Protein AF-A0AA40FP63-F1 (afdb_monomer_lite)

InterPro domains:
  IPR000819 Peptidase M17, leucyl aminopeptidase, C-terminal [PF00883] (28-333)
  IPR011356 Peptidase M17, leucine aminopeptidase/peptidase B [PR00481] (101-118)
  IPR011356 Peptidase M17, leucine aminopeptidase/peptidase B [PR00481] (123-144)
  IPR011356 Peptidase M17, leucine aminopeptidase/peptidase B [PR00481] (161-182)
  IPR011356 Peptidase M17, leucine aminopeptidase/peptidase B [PR00481] (183-203)
  IPR011356 Peptidase M17, leucine aminopeptidase/peptidase B [PR00481] (215-230)
  IPR011356 Peptidase M17, leucine aminopeptidase/peptidase B [PTHR11963] (26-333)

Structure (mmCIF, N/CA/C/O backbone):
data_AF-A0AA40FP63-F1
#
_entry.id   AF-A0AA40FP63-F1
#
loop_
_atom_site.group_PDB
_atom_site.id
_atom_site.type_symbol
_atom_site.label_atom_id
_atom_site.label_alt_id
_atom_site.label_comp_id
_atom_site.label_asym_id
_atom_site.label_entity_id
_atom_site.label_seq_id
_atom_site.pdbx_PDB_ins_code
_atom_site.Cartn_x
_atom_site.Cartn_y
_atom_site.Cartn_z
_atom_site.occupancy
_atom_site.B_iso_or_equiv
_atom_site.auth_seq_id
_atom_site.auth_comp_id
_atom_site.auth_asym_id
_atom_site.auth_atom_id
_atom_site.pdbx_PDB_model_num
ATOM 1 N N . MET A 1 1 ? -6.714 1.237 47.148 1.00 28.62 1 MET A N 1
ATOM 2 C CA . MET A 1 1 ? -5.608 0.615 46.385 1.00 28.62 1 MET A CA 1
ATOM 3 C C . MET A 1 1 ? -6.060 0.326 44.951 1.00 28.62 1 MET A C 1
ATOM 5 O O . MET A 1 1 ? -6.098 -0.821 44.536 1.00 28.62 1 MET A O 1
ATOM 9 N N . ALA A 1 2 ? -6.461 1.360 44.207 1.00 28.19 2 ALA A N 1
ATOM 10 C CA . ALA A 1 2 ? -6.966 1.234 42.839 1.00 28.19 2 ALA A CA 1
ATOM 11 C C . ALA A 1 2 ? -6.773 2.581 42.125 1.00 28.19 2 ALA A C 1
ATOM 13 O O . ALA A 1 2 ? -7.689 3.387 42.037 1.00 28.19 2 ALA A O 1
ATOM 14 N N . SER A 1 3 ? -5.539 2.874 41.722 1.00 25.72 3 SER A N 1
ATOM 15 C CA . SER A 1 3 ? -5.211 4.040 40.885 1.00 25.72 3 SER A CA 1
ATOM 16 C C . SER A 1 3 ? -3.910 3.822 40.099 1.00 25.72 3 SER A C 1
ATOM 18 O O . SER A 1 3 ? -3.201 4.768 39.779 1.00 25.72 3 SER A O 1
ATOM 20 N N . THR A 1 4 ? -3.579 2.560 39.806 1.00 25.23 4 THR A N 1
ATOM 21 C CA . THR A 1 4 ? -2.312 2.146 39.168 1.00 25.23 4 THR A CA 1
ATOM 22 C C . THR A 1 4 ? -2.555 1.168 38.013 1.00 25.23 4 THR A C 1
ATOM 24 O O . THR A 1 4 ? -1.730 0.315 37.715 1.00 25.23 4 THR A O 1
ATOM 27 N N . LEU A 1 5 ? -3.709 1.287 37.352 1.00 29.41 5 LEU A N 1
ATOM 28 C CA . LEU A 1 5 ? -3.956 0.713 36.021 1.00 29.41 5 LEU A CA 1
ATOM 29 C C . LEU A 1 5 ? -3.745 1.782 34.927 1.00 29.41 5 LEU A C 1
ATOM 31 O O . LEU A 1 5 ? -4.321 1.716 33.848 1.00 29.41 5 LEU A O 1
ATOM 35 N N . SER A 1 6 ? -2.906 2.782 35.224 1.00 30.73 6 SER A N 1
ATOM 36 C CA . SER A 1 6 ? -2.358 3.743 34.270 1.00 30.73 6 SER A CA 1
ATOM 37 C C . SER A 1 6 ? -1.310 3.051 33.401 1.00 30.73 6 SER A C 1
ATOM 39 O O . SER A 1 6 ? -0.377 2.472 33.950 1.00 30.73 6 SER A O 1
ATOM 41 N N . LEU A 1 7 ? -1.421 3.150 32.075 1.00 30.36 7 LEU A N 1
ATOM 42 C CA . LEU A 1 7 ? -0.334 2.931 31.101 1.00 30.36 7 LEU A CA 1
ATOM 43 C C . LEU A 1 7 ? 0.323 1.532 31.025 1.00 30.36 7 LEU A C 1
ATOM 45 O O . LEU A 1 7 ? 0.926 1.230 30.005 1.00 30.36 7 LEU A O 1
ATOM 49 N N . ASN A 1 8 ? 0.159 0.635 32.001 1.00 28.05 8 ASN A N 1
ATOM 50 C CA . ASN A 1 8 ? 0.862 -0.656 32.023 1.00 28.05 8 ASN A CA 1
ATOM 51 C C . ASN A 1 8 ? 0.349 -1.687 30.998 1.00 28.05 8 ASN A C 1
ATOM 53 O O . ASN A 1 8 ? 1.070 -2.627 30.696 1.00 28.05 8 ASN A O 1
ATOM 57 N N . ARG A 1 9 ? -0.856 -1.525 30.424 1.00 33.88 9 ARG A N 1
ATOM 58 C CA . ARG A 1 9 ? -1.292 -2.305 29.236 1.00 33.88 9 ARG A CA 1
ATOM 59 C C . ARG A 1 9 ? -0.945 -1.638 27.901 1.00 33.88 9 ARG A C 1
ATOM 61 O O . ARG A 1 9 ? -1.033 -2.280 26.866 1.00 33.88 9 ARG A O 1
ATOM 68 N N . LEU A 1 10 ? -0.538 -0.370 27.939 1.00 34.78 10 LEU A N 1
ATOM 69 C CA . LEU A 1 10 ? 0.039 0.375 26.818 1.00 34.78 10 LEU A CA 1
ATOM 70 C C . LEU A 1 10 ? 1.573 0.371 26.892 1.00 34.78 10 LEU A C 1
ATOM 72 O O . LEU A 1 10 ? 2.225 1.167 26.226 1.00 34.78 10 LEU A O 1
ATOM 76 N N . GLN A 1 11 ? 2.168 -0.561 27.645 1.00 31.95 11 GLN A N 1
ATOM 77 C CA . GLN A 1 11 ? 3.496 -1.061 27.313 1.00 31.95 11 GLN A CA 1
ATOM 78 C C . GLN A 1 11 ? 3.362 -1.943 26.065 1.00 31.95 11 GLN A C 1
ATOM 80 O O . GLN A 1 11 ? 3.530 -3.155 26.124 1.00 31.95 11 GLN A O 1
ATOM 85 N N . VAL A 1 12 ? 3.061 -1.311 24.925 1.00 37.12 12 VAL A N 1
ATOM 86 C CA . VAL A 1 12 ? 3.689 -1.727 23.672 1.00 37.12 12 VAL A CA 1
ATOM 87 C C . VAL A 1 12 ? 5.164 -1.461 23.939 1.00 37.12 12 VAL A C 1
ATOM 89 O O . VAL A 1 12 ? 5.622 -0.319 23.960 1.00 37.12 12 VAL A O 1
ATOM 92 N N . THR A 1 13 ? 5.849 -2.494 24.403 1.00 27.34 13 THR A N 1
ATOM 93 C CA . THR A 1 13 ? 7.227 -2.403 24.867 1.00 27.34 13 THR A CA 1
ATOM 94 C C . THR A 1 13 ? 8.118 -1.993 23.698 1.00 27.34 13 THR A C 1
ATOM 96 O O . THR A 1 13 ? 7.767 -2.217 22.539 1.00 27.34 13 THR A O 1
ATOM 99 N N . CYS A 1 14 ? 9.301 -1.426 23.963 1.00 30.19 14 CYS A N 1
ATOM 100 C CA . CYS A 1 14 ? 10.292 -1.214 22.902 1.00 30.19 14 CYS A CA 1
ATOM 101 C C . CYS A 1 14 ? 10.528 -2.500 22.086 1.00 30.19 14 CYS A C 1
ATOM 103 O O . CYS A 1 14 ? 10.736 -2.398 20.889 1.00 30.19 14 CYS A O 1
ATOM 105 N N . THR A 1 15 ? 10.355 -3.689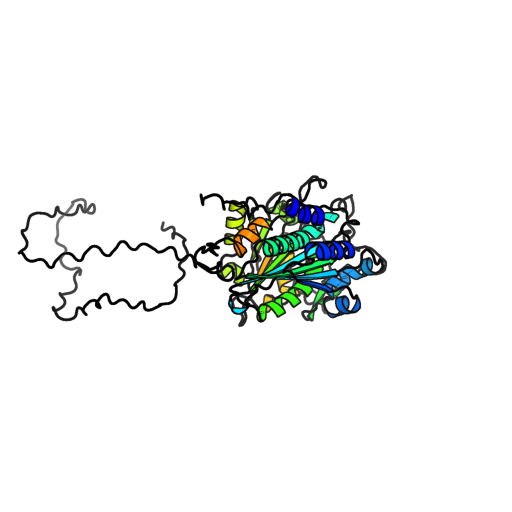 22.683 1.00 29.91 15 THR A N 1
ATOM 106 C CA . THR A 1 15 ? 10.433 -4.993 22.005 1.00 29.91 15 THR A CA 1
ATOM 107 C C . THR A 1 15 ? 9.316 -5.284 20.993 1.00 29.91 15 THR A C 1
ATOM 109 O O . THR A 1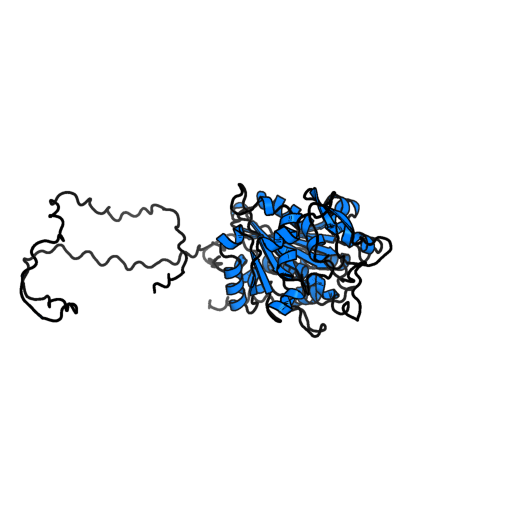 15 ? 9.540 -6.019 20.036 1.00 29.91 15 THR A O 1
ATOM 112 N N . ASP A 1 16 ? 8.137 -4.675 21.130 1.00 42.12 16 ASP A N 1
ATOM 113 C CA . ASP A 1 16 ? 7.047 -4.786 20.146 1.00 42.12 16 ASP A CA 1
ATOM 114 C C . ASP A 1 16 ? 7.279 -3.851 18.948 1.00 42.12 16 ASP A C 1
ATOM 116 O O . ASP A 1 16 ? 6.976 -4.187 17.802 1.00 42.12 16 ASP A O 1
ATOM 120 N N . PHE A 1 17 ? 7.896 -2.692 19.202 1.00 45.47 17 PHE A N 1
ATOM 121 C CA . PHE A 1 17 ? 8.470 -1.859 18.147 1.00 45.47 17 PHE A CA 1
ATOM 122 C C . PHE A 1 17 ? 9.721 -2.488 17.544 1.00 45.47 17 PHE A C 1
ATOM 124 O O . PHE A 1 17 ? 9.953 -2.291 16.357 1.00 45.47 17 PHE A O 1
ATOM 131 N N . ASP A 1 18 ? 10.476 -3.297 18.293 1.00 49.12 18 ASP A N 1
ATOM 132 C CA . ASP A 1 18 ? 11.617 -4.040 17.763 1.00 49.12 18 ASP A CA 1
ATOM 133 C C . ASP A 1 18 ? 11.158 -5.053 16.717 1.00 49.12 18 ASP A C 1
ATOM 135 O O . ASP A 1 18 ? 11.873 -5.246 15.748 1.00 49.12 18 ASP A O 1
ATOM 139 N N . ALA A 1 19 ? 9.957 -5.634 16.815 1.00 51.78 19 ALA A N 1
ATOM 140 C CA . ALA A 1 19 ? 9.401 -6.486 15.760 1.00 51.78 19 ALA A CA 1
ATOM 141 C C . ALA A 1 19 ? 9.212 -5.729 14.434 1.00 51.78 19 ALA A C 1
ATOM 143 O O . ALA A 1 19 ? 9.609 -6.201 13.369 1.00 51.78 19 ALA A O 1
ATOM 144 N N . ILE A 1 20 ? 8.662 -4.515 14.503 1.00 57.25 20 ILE A N 1
ATOM 145 C CA . ILE A 1 20 ? 8.394 -3.638 13.351 1.00 57.25 20 ILE A CA 1
ATOM 146 C C . ILE A 1 20 ? 9.693 -3.019 12.823 1.00 57.25 20 ILE A C 1
ATOM 148 O O . ILE A 1 20 ? 9.899 -2.909 11.614 1.00 57.25 20 ILE A O 1
ATOM 152 N N . SER A 1 21 ? 10.589 -2.634 13.727 1.00 56.06 21 SER A N 1
ATOM 153 C CA . SER A 1 21 ? 11.898 -2.060 13.433 1.00 56.06 21 SER A CA 1
ATOM 154 C C . SER A 1 21 ? 12.845 -3.106 12.854 1.00 56.06 21 SER A C 1
ATOM 156 O O . SER A 1 21 ? 13.572 -2.821 11.905 1.00 56.06 21 SER A O 1
ATOM 158 N N . LEU A 1 22 ? 12.778 -4.348 13.339 1.00 55.50 22 LEU A N 1
ATOM 159 C CA . LEU A 1 22 ? 13.482 -5.497 12.784 1.00 55.50 22 LEU A CA 1
ATOM 160 C C . LEU A 1 22 ? 12.882 -5.877 11.433 1.00 55.50 22 LEU A C 1
ATOM 162 O O . LEU A 1 22 ? 13.624 -6.030 10.469 1.00 55.50 22 LEU A O 1
ATOM 166 N N . ALA A 1 23 ? 11.555 -5.963 11.321 1.00 56.28 23 ALA A N 1
ATOM 167 C CA . ALA A 1 23 ? 10.894 -6.259 10.056 1.00 56.28 23 ALA A CA 1
ATOM 168 C C . ALA A 1 23 ? 11.134 -5.174 9.002 1.00 56.28 23 ALA A C 1
ATOM 170 O O . ALA A 1 23 ? 11.264 -5.518 7.839 1.00 56.28 23 ALA A O 1
ATOM 171 N N . GLY A 1 24 ? 11.236 -3.893 9.365 1.00 56.66 24 GLY A N 1
ATOM 172 C CA . GLY A 1 24 ? 11.497 -2.791 8.430 1.00 56.66 24 GLY A CA 1
ATOM 173 C C . GLY A 1 24 ? 12.984 -2.551 8.145 1.00 56.66 24 GLY A C 1
ATOM 174 O O . GLY A 1 24 ? 13.374 -2.330 7.001 1.00 56.66 24 GLY A O 1
ATOM 175 N N . GLY A 1 25 ? 13.826 -2.619 9.176 1.00 61.97 25 GLY A N 1
ATOM 176 C CA . GLY A 1 25 ? 15.251 -2.283 9.135 1.00 61.97 25 GLY A CA 1
ATOM 177 C C . GLY A 1 25 ? 16.192 -3.454 8.850 1.00 61.97 25 GLY A C 1
ATOM 178 O O . GLY A 1 25 ? 17.364 -3.220 8.556 1.00 61.97 25 GLY A O 1
ATOM 179 N N . ALA A 1 26 ? 15.720 -4.704 8.909 1.00 70.69 26 ALA A N 1
ATOM 180 C CA . ALA A 1 26 ? 16.564 -5.854 8.599 1.00 70.69 26 ALA A CA 1
ATOM 181 C C . ALA A 1 26 ? 17.037 -5.854 7.141 1.00 70.69 26 ALA A C 1
ATOM 183 O O . ALA A 1 26 ? 16.381 -5.343 6.221 1.00 70.69 26 ALA A O 1
ATOM 184 N N . ASP A 1 27 ? 18.188 -6.492 6.947 1.00 83.19 27 ASP A N 1
ATOM 185 C CA . ASP A 1 27 ? 18.776 -6.732 5.641 1.00 83.19 27 ASP A CA 1
ATOM 186 C C . ASP A 1 27 ? 17.827 -7.561 4.745 1.00 83.19 27 ASP A C 1
ATOM 188 O O . ASP A 1 27 ? 16.900 -8.225 5.232 1.00 83.19 27 ASP A O 1
ATOM 192 N N . PRO A 1 28 ? 18.019 -7.508 3.419 1.00 85.06 28 PRO A N 1
ATOM 193 C CA . PRO A 1 28 ? 17.076 -8.102 2.480 1.00 85.06 28 PRO A CA 1
ATOM 194 C C . PRO A 1 28 ? 17.054 -9.635 2.490 1.00 85.06 28 PRO A C 1
ATOM 196 O O . PRO A 1 28 ? 16.173 -10.214 1.865 1.00 85.06 28 PRO A O 1
ATOM 199 N N . GLU A 1 29 ? 17.992 -10.300 3.169 1.00 88.44 29 GLU A N 1
ATOM 200 C CA . GLU A 1 29 ? 18.047 -11.760 3.253 1.00 88.44 29 GLU A CA 1
ATOM 201 C C . GLU A 1 29 ? 17.400 -12.285 4.536 1.00 88.44 29 GLU A C 1
ATOM 203 O O . GLU A 1 29 ? 16.687 -13.290 4.496 1.00 88.44 29 GLU A O 1
ATOM 208 N N . ARG A 1 30 ? 17.557 -11.580 5.666 1.00 87.50 30 ARG A N 1
ATOM 209 C CA . ARG A 1 30 ? 16.827 -11.898 6.908 1.00 87.50 30 ARG A CA 1
ATOM 210 C C . ARG A 1 30 ? 15.324 -11.665 6.795 1.00 87.50 30 ARG A C 1
ATOM 212 O O . ARG A 1 30 ? 14.570 -12.360 7.462 1.00 87.50 30 ARG A O 1
ATOM 219 N N . MET A 1 31 ? 14.908 -10.712 5.965 1.00 89.62 31 MET A N 1
ATOM 220 C CA . MET A 1 31 ? 13.500 -10.383 5.710 1.00 89.62 31 MET A CA 1
ATOM 221 C C . MET A 1 31 ? 13.170 -10.450 4.213 1.00 89.62 31 MET A C 1
ATOM 223 O O . MET A 1 31 ? 12.493 -9.573 3.679 1.00 89.62 31 MET A O 1
ATOM 227 N N . ALA A 1 32 ? 13.665 -11.484 3.526 1.00 93.88 32 ALA A N 1
ATOM 228 C CA . ALA A 1 32 ? 13.155 -11.865 2.208 1.00 93.88 32 ALA A CA 1
ATOM 229 C C . ALA A 1 32 ? 11.689 -12.347 2.318 1.00 93.88 32 ALA A C 1
ATOM 231 O O . ALA A 1 32 ? 11.275 -12.741 3.410 1.00 93.88 32 ALA A O 1
ATOM 232 N N . PRO A 1 33 ? 10.889 -12.384 1.235 1.00 96.00 33 PRO A N 1
ATOM 233 C CA . PRO A 1 33 ? 9.448 -12.615 1.364 1.00 96.00 33 PRO A CA 1
ATOM 234 C C . PRO A 1 33 ? 9.040 -13.907 2.104 1.00 96.00 33 PRO A C 1
ATOM 236 O O . PRO A 1 33 ? 8.202 -13.810 3.000 1.00 96.00 33 PRO A O 1
ATOM 239 N N . PRO A 1 34 ? 9.663 -15.084 1.872 1.00 96.81 34 PRO A N 1
ATOM 240 C CA . PRO A 1 34 ? 9.376 -16.279 2.676 1.00 96.81 34 PRO A CA 1
ATOM 241 C C . PRO A 1 34 ? 9.775 -16.143 4.157 1.00 96.81 34 PRO A C 1
ATOM 243 O O . PRO A 1 34 ? 9.140 -16.724 5.026 1.00 96.81 34 PRO A O 1
ATOM 246 N N . ARG A 1 35 ? 10.803 -15.344 4.474 1.00 95.06 35 ARG A N 1
ATOM 247 C CA . ARG A 1 35 ? 11.217 -15.085 5.865 1.00 95.06 35 ARG A CA 1
ATOM 248 C C . ARG A 1 35 ? 10.246 -14.168 6.596 1.00 95.06 35 ARG A C 1
ATOM 250 O O . ARG A 1 35 ? 10.041 -14.335 7.791 1.00 95.06 35 ARG A O 1
ATOM 257 N N . VAL A 1 36 ? 9.644 -13.217 5.882 1.00 94.25 36 VAL A N 1
ATOM 258 C CA . VAL A 1 36 ? 8.568 -12.381 6.431 1.00 94.25 36 VAL A CA 1
ATOM 259 C C . VAL A 1 36 ? 7.356 -13.249 6.773 1.00 94.25 36 VAL A C 1
ATOM 261 O O . VAL A 1 36 ? 6.783 -13.088 7.844 1.00 94.25 36 VAL A O 1
ATOM 264 N N . GLU A 1 37 ? 7.000 -14.202 5.907 1.00 95.88 37 GLU A N 1
ATOM 265 C CA . GLU A 1 37 ? 5.961 -15.200 6.190 1.00 95.88 37 GLU A CA 1
ATOM 266 C C . GLU A 1 37 ? 6.277 -16.021 7.451 1.00 95.88 37 GLU A C 1
ATOM 268 O O . GLU A 1 37 ? 5.452 -16.058 8.362 1.00 95.88 37 GLU A O 1
ATOM 273 N N . GLU A 1 38 ? 7.470 -16.623 7.537 1.00 95.38 38 GLU A N 1
ATOM 274 C CA . GLU A 1 38 ? 7.924 -17.383 8.716 1.00 95.38 38 GLU A CA 1
ATOM 275 C C . GLU A 1 38 ? 7.830 -16.547 10.002 1.00 95.38 38 GLU A C 1
ATOM 277 O O . GLU A 1 38 ? 7.280 -16.995 11.008 1.00 95.38 38 GLU A O 1
ATOM 282 N N . TYR A 1 39 ? 8.328 -15.311 9.949 1.00 93.19 39 TYR A N 1
ATOM 283 C CA . TYR A 1 39 ? 8.346 -14.398 11.084 1.00 93.19 39 TYR A CA 1
ATOM 284 C C . TYR A 1 39 ? 6.937 -14.045 11.579 1.00 93.19 39 TYR A C 1
ATOM 286 O O . TYR A 1 39 ? 6.672 -14.073 12.780 1.00 93.19 39 TYR A O 1
ATOM 294 N N . LEU A 1 40 ? 6.017 -13.725 10.665 1.00 94.50 40 LEU A N 1
ATOM 295 C CA . LEU A 1 40 ? 4.639 -13.384 11.027 1.00 94.50 40 LEU A CA 1
ATOM 296 C C . LEU A 1 40 ? 3.851 -14.608 11.503 1.00 94.50 40 LEU A C 1
ATOM 298 O O . LEU A 1 40 ? 3.024 -14.475 12.405 1.00 94.50 40 LEU A O 1
ATOM 302 N N . ALA A 1 41 ? 4.128 -15.793 10.948 1.00 95.69 41 ALA A N 1
ATOM 303 C CA . ALA A 1 41 ? 3.552 -17.045 11.430 1.00 95.69 41 ALA A CA 1
ATOM 304 C C . ALA A 1 41 ? 3.919 -17.295 12.897 1.00 95.69 41 ALA A C 1
ATOM 306 O O . ALA A 1 41 ? 3.053 -17.660 13.689 1.00 95.69 41 ALA A O 1
ATOM 307 N N . GLU A 1 42 ? 5.186 -17.077 13.260 1.00 93.94 42 GLU A N 1
ATOM 308 C CA . GLU A 1 42 ? 5.662 -17.194 14.639 1.00 93.94 42 GLU A CA 1
ATOM 309 C C . GLU A 1 42 ? 5.038 -16.120 15.539 1.00 93.94 42 GLU A C 1
ATOM 311 O O . GLU A 1 42 ? 4.501 -16.450 16.596 1.00 93.94 42 GLU A O 1
ATOM 316 N N . LEU A 1 43 ? 5.036 -14.858 15.093 1.00 89.69 43 LEU A N 1
ATOM 317 C CA . LEU A 1 43 ? 4.508 -13.725 15.857 1.00 89.69 43 LEU A CA 1
ATOM 318 C C . LEU A 1 43 ? 3.026 -13.893 16.223 1.00 89.69 43 LEU A C 1
ATOM 320 O O . LEU A 1 43 ? 2.628 -13.574 17.343 1.00 89.69 43 LEU A O 1
ATOM 324 N N . PHE A 1 44 ? 2.211 -14.384 15.288 1.00 93.88 44 PHE A N 1
ATOM 325 C CA . PHE A 1 44 ? 0.767 -14.532 15.484 1.00 93.88 44 PHE A CA 1
ATOM 326 C C . PHE A 1 44 ? 0.336 -15.949 15.887 1.00 93.88 44 PHE A C 1
ATOM 328 O O . PHE A 1 44 ? -0.862 -16.198 16.066 1.00 93.88 44 PHE A O 1
ATOM 335 N N . CYS A 1 45 ? 1.278 -16.872 16.095 1.00 94.88 45 CYS A N 1
ATOM 336 C CA . CYS A 1 45 ? 0.980 -18.227 16.548 1.00 94.88 45 CYS A CA 1
ATOM 337 C C . CYS A 1 45 ? 0.263 -18.210 17.909 1.00 94.88 45 CYS A C 1
ATOM 339 O O . CYS A 1 45 ? 0.752 -17.643 18.884 1.00 94.88 45 CYS A O 1
ATOM 341 N N . GLY A 1 46 ? -0.915 -18.837 17.981 1.00 94.06 46 GLY A N 1
ATOM 342 C CA . GLY A 1 46 ? -1.717 -18.894 19.209 1.00 94.06 46 GLY A CA 1
ATOM 343 C C . GLY A 1 46 ? -2.386 -17.571 19.604 1.00 94.06 46 GLY A C 1
ATOM 344 O O . GLY A 1 46 ? -2.919 -17.473 20.707 1.00 94.06 46 GLY A O 1
ATOM 345 N N . THR A 1 47 ? -2.368 -16.566 18.726 1.00 95.69 47 THR A N 1
ATOM 346 C CA . THR A 1 47 ? -3.047 -15.282 18.935 1.00 95.69 47 THR A CA 1
ATOM 347 C C . THR A 1 47 ? -4.449 -15.270 18.317 1.00 95.69 47 THR A C 1
ATOM 349 O O . THR A 1 47 ? -4.841 -16.202 17.617 1.00 95.69 47 THR A O 1
ATOM 352 N N . ASN A 1 48 ? -5.204 -14.187 18.531 1.00 93.12 48 ASN A N 1
ATOM 353 C CA . ASN A 1 48 ? -6.517 -13.995 17.897 1.00 93.12 48 ASN A CA 1
ATOM 354 C C . ASN A 1 48 ? -6.422 -13.379 16.487 1.00 93.12 48 ASN A C 1
ATOM 356 O O . ASN A 1 48 ? -7.444 -13.028 15.897 1.00 93.12 48 ASN A O 1
ATOM 360 N N . VAL A 1 49 ? -5.210 -13.212 15.948 1.00 97.50 49 VAL A N 1
ATOM 361 C CA . VAL A 1 49 ? -4.990 -12.794 14.561 1.00 97.50 49 VAL A CA 1
ATOM 362 C C . VAL A 1 49 ? -4.763 -14.039 13.716 1.00 97.50 49 VAL A C 1
ATOM 364 O O . VAL A 1 49 ? -3.829 -14.804 13.934 1.00 97.50 49 VAL A O 1
ATOM 367 N N . THR A 1 50 ? -5.624 -14.234 12.727 1.00 98.25 50 THR A N 1
ATOM 368 C CA . THR A 1 50 ? -5.485 -15.314 11.748 1.00 98.25 50 THR A CA 1
ATOM 369 C C . THR A 1 50 ? -4.617 -14.858 10.583 1.00 98.25 50 THR A C 1
ATOM 37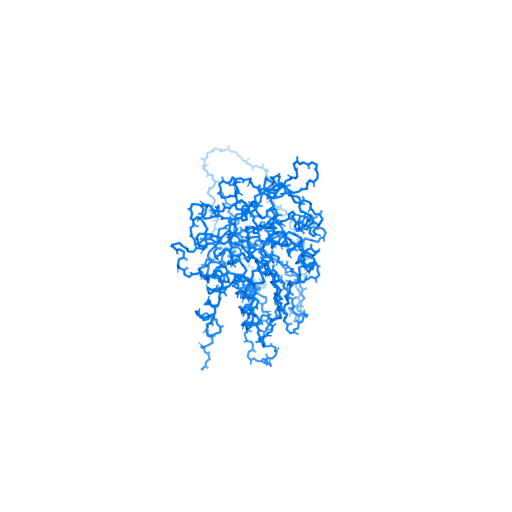1 O O . THR A 1 50 ? -4.701 -13.704 10.161 1.00 98.25 50 THR A O 1
ATOM 374 N N . MET A 1 51 ? -3.792 -15.764 10.055 1.00 98.25 51 MET A N 1
ATOM 375 C CA . MET A 1 51 ? -2.924 -15.502 8.909 1.00 98.25 51 MET A CA 1
ATOM 376 C C . MET A 1 51 ? -3.292 -16.413 7.736 1.00 98.25 51 MET A C 1
ATOM 378 O O . MET A 1 51 ? -3.424 -17.625 7.903 1.00 98.25 51 MET A O 1
ATOM 382 N N . GLN A 1 52 ? -3.425 -15.833 6.545 1.00 98.44 52 GLN A N 1
ATOM 383 C CA . GLN A 1 52 ? -3.561 -16.548 5.275 1.00 98.44 52 GLN A CA 1
ATOM 384 C C . GLN A 1 52 ? -2.495 -16.049 4.303 1.00 98.44 52 GLN A C 1
ATOM 386 O O . GLN A 1 52 ? -2.200 -14.857 4.266 1.00 98.44 52 GLN A O 1
ATOM 391 N N . VAL A 1 53 ? -1.914 -16.948 3.512 1.00 98.56 53 VAL A N 1
ATOM 392 C CA . VAL A 1 53 ? -0.798 -16.617 2.619 1.00 98.56 53 VAL A CA 1
ATOM 393 C C . VAL A 1 53 ? -1.109 -17.075 1.203 1.00 98.56 53 VAL A C 1
ATOM 395 O O . VAL A 1 53 ? -1.450 -18.235 0.981 1.00 98.56 53 VAL A O 1
ATOM 398 N N . VAL A 1 54 ? -0.935 -16.171 0.242 1.00 98.62 54 VAL A N 1
ATOM 399 C CA . VAL A 1 54 ? -0.940 -16.476 -1.190 1.00 98.62 54 VAL A CA 1
ATOM 400 C C . VAL A 1 54 ? 0.508 -16.499 -1.673 1.00 98.62 54 VAL A C 1
ATOM 402 O O . VAL A 1 54 ? 1.169 -15.461 -1.756 1.00 98.62 54 VAL A O 1
ATOM 405 N N . SER A 1 55 ? 1.013 -17.702 -1.941 1.00 97.62 55 SER A N 1
ATOM 406 C CA . SER A 1 55 ? 2.401 -17.970 -2.351 1.00 97.62 55 SER A CA 1
ATOM 407 C C . SER A 1 55 ? 2.518 -18.732 -3.673 1.00 97.62 55 SER A C 1
ATOM 409 O O . SER A 1 55 ? 3.577 -18.723 -4.307 1.00 97.62 55 SER A O 1
ATOM 411 N N . ASP A 1 56 ? 1.433 -19.382 -4.090 1.00 97.31 56 ASP A N 1
ATOM 412 C CA . ASP A 1 56 ? 1.340 -20.101 -5.352 1.00 97.31 56 ASP A CA 1
ATOM 413 C C . ASP A 1 56 ? 1.407 -19.129 -6.540 1.00 97.31 56 ASP A C 1
ATOM 415 O O . ASP A 1 56 ? 0.685 -18.133 -6.589 1.00 97.31 56 ASP A O 1
ATOM 419 N N . GLN A 1 57 ? 2.301 -19.406 -7.492 1.00 95.62 57 GLN A N 1
ATOM 420 C CA . GLN A 1 57 ? 2.599 -18.471 -8.581 1.00 95.62 57 GLN A CA 1
ATOM 421 C C . GLN A 1 57 ? 1.456 -18.362 -9.591 1.00 95.62 57 GLN A C 1
ATOM 423 O O . GLN A 1 57 ? 1.221 -17.274 -10.111 1.00 95.62 57 GLN A O 1
ATOM 428 N N . GLU A 1 58 ? 0.719 -19.449 -9.827 1.00 96.94 58 GLU A N 1
ATOM 429 C CA . GLU A 1 58 ? -0.443 -19.434 -10.717 1.00 96.94 58 GLU A CA 1
ATOM 430 C C . GLU A 1 58 ? -1.564 -18.580 -10.115 1.00 96.94 58 GLU A C 1
ATOM 432 O O . GLU A 1 58 ? -2.118 -17.704 -10.776 1.00 96.94 58 GLU A O 1
ATOM 437 N N . THR A 1 59 ? -1.827 -18.758 -8.819 1.00 98.19 59 THR A N 1
ATOM 438 C CA . THR A 1 59 ? -2.791 -17.939 -8.076 1.00 98.19 59 THR A CA 1
ATOM 439 C C . THR A 1 59 ? -2.387 -16.466 -8.087 1.00 98.19 59 THR A C 1
ATOM 441 O O . THR A 1 59 ? -3.221 -15.605 -8.358 1.00 98.19 59 THR A O 1
ATOM 444 N N . LEU A 1 60 ? -1.110 -16.149 -7.839 1.00 98.19 60 LEU A N 1
ATOM 445 C CA . LEU A 1 60 ? -0.621 -14.769 -7.913 1.00 98.19 60 LEU A CA 1
ATOM 446 C C . LEU A 1 60 ? -0.815 -14.180 -9.314 1.00 98.19 60 LEU A C 1
ATOM 448 O O . LEU A 1 60 ? -1.269 -13.048 -9.429 1.00 98.19 60 LEU A O 1
ATOM 452 N N . PHE A 1 61 ? -0.529 -14.940 -10.372 1.00 97.44 61 PHE A N 1
ATOM 453 C CA . PHE A 1 61 ? -0.705 -14.489 -11.751 1.00 97.44 61 PHE A CA 1
ATOM 454 C C . PHE A 1 61 ? -2.174 -14.206 -12.107 1.00 97.44 61 PHE A C 1
ATOM 456 O O . PHE A 1 61 ? -2.463 -13.200 -12.754 1.00 97.44 61 PHE A O 1
ATOM 463 N N . GLN A 1 62 ? -3.108 -15.053 -11.665 1.00 97.75 62 GLN A N 1
ATOM 464 C CA . GLN A 1 62 ? -4.536 -14.932 -11.990 1.00 97.75 62 GLN A CA 1
ATOM 465 C C . GLN A 1 62 ? -5.295 -13.928 -11.105 1.00 97.75 62 GLN A C 1
ATOM 467 O O . GLN A 1 62 ? -6.204 -13.226 -11.567 1.00 97.75 62 GLN A O 1
ATOM 472 N N . GLU A 1 63 ? -4.965 -13.874 -9.815 1.00 98.31 63 GLU A N 1
ATOM 473 C CA . GLU A 1 63 ? -5.685 -13.066 -8.826 1.00 98.31 63 GLU A CA 1
ATOM 474 C C . GLU A 1 63 ? -5.007 -11.722 -8.544 1.00 98.31 63 GLU A C 1
ATOM 476 O O . GLU A 1 63 ? -5.693 -10.765 -8.186 1.00 98.31 63 GLU A O 1
ATOM 481 N N . TYR A 1 64 ? -3.691 -11.622 -8.761 1.00 98.69 64 TYR A N 1
ATOM 482 C CA . TYR A 1 64 ? -2.889 -10.429 -8.479 1.00 98.69 64 TYR A CA 1
ATOM 483 C C . TYR A 1 64 ? -1.870 -10.124 -9.600 1.00 98.69 64 TYR A C 1
ATOM 485 O O . TYR A 1 64 ? -0.668 -10.031 -9.334 1.00 98.69 64 TYR A O 1
ATOM 493 N N . PRO A 1 65 ? -2.307 -9.979 -10.864 1.00 98.69 65 PRO A N 1
ATOM 494 C CA . PRO A 1 65 ? -1.422 -9.854 -12.027 1.00 98.69 65 PRO A CA 1
ATOM 495 C C . PRO A 1 65 ? -0.388 -8.713 -11.947 1.00 98.69 65 PRO A C 1
ATOM 497 O O . PRO A 1 65 ? 0.746 -8.896 -12.394 1.00 98.69 65 PRO A O 1
ATOM 500 N N . LEU A 1 66 ? -0.718 -7.561 -11.350 1.00 98.69 66 LEU A N 1
ATOM 501 C CA . LEU A 1 66 ? 0.222 -6.447 -11.143 1.00 98.69 66 LEU A CA 1
ATOM 502 C C . LEU A 1 66 ? 1.261 -6.754 -10.057 1.00 98.69 66 LEU A C 1
ATOM 504 O O . LEU A 1 66 ? 2.400 -6.307 -10.143 1.00 98.69 66 LEU A O 1
ATOM 508 N N . PHE A 1 67 ? 0.905 -7.542 -9.042 1.00 98.75 67 PHE A N 1
ATOM 509 C CA . PHE A 1 67 ? 1.886 -8.069 -8.091 1.00 98.75 67 PHE A CA 1
ATOM 510 C C . PHE A 1 67 ? 2.780 -9.118 -8.765 1.00 98.75 67 PHE A C 1
ATOM 512 O O . PHE A 1 67 ? 4.002 -9.118 -8.599 1.00 98.75 67 PHE A O 1
ATOM 519 N N . ALA A 1 68 ? 2.173 -10.015 -9.546 1.00 98.50 68 ALA A N 1
ATOM 520 C CA . ALA A 1 68 ? 2.865 -11.111 -10.204 1.00 98.50 68 ALA A CA 1
ATOM 521 C C . ALA A 1 68 ? 3.894 -10.629 -11.232 1.00 98.50 68 ALA A C 1
ATOM 523 O O . ALA A 1 68 ? 4.965 -11.230 -11.320 1.00 98.50 68 ALA A O 1
ATOM 524 N N . CYS A 1 69 ? 3.628 -9.541 -11.968 1.00 98.00 69 CYS A N 1
ATOM 525 C CA . CYS A 1 69 ? 4.594 -9.010 -12.933 1.00 98.00 69 CYS A CA 1
ATOM 526 C C . CYS A 1 69 ? 5.880 -8.512 -12.250 1.00 98.00 69 CYS A C 1
ATOM 528 O O . CYS A 1 69 ? 6.975 -8.866 -12.690 1.00 98.00 69 CYS A O 1
ATOM 530 N N . VAL A 1 70 ? 5.762 -7.812 -11.115 1.00 98.44 70 VAL A N 1
ATOM 531 C CA . VAL A 1 70 ? 6.912 -7.376 -10.301 1.00 98.44 70 VAL A CA 1
ATOM 532 C C . VAL A 1 70 ? 7.648 -8.582 -9.708 1.00 98.44 70 VAL A C 1
ATOM 534 O O . VAL A 1 70 ? 8.877 -8.636 -9.697 1.00 98.44 70 VAL A O 1
ATOM 537 N N . ASN A 1 71 ? 6.906 -9.602 -9.269 1.00 98.19 71 ASN A N 1
ATOM 538 C CA . ASN A 1 71 ? 7.472 -10.824 -8.701 1.00 98.19 71 ASN A CA 1
ATOM 539 C C . ASN A 1 71 ? 8.133 -11.749 -9.744 1.00 98.19 71 ASN A C 1
ATOM 541 O O . ASN A 1 71 ? 8.909 -12.628 -9.369 1.00 98.19 71 ASN A O 1
ATOM 545 N N . ARG A 1 72 ? 7.852 -11.591 -11.044 1.00 95.44 72 ARG A N 1
ATOM 546 C CA . ARG A 1 72 ? 8.178 -12.589 -12.080 1.00 95.44 72 ARG A CA 1
ATOM 547 C C . ARG A 1 72 ? 9.669 -12.941 -12.123 1.00 95.44 72 ARG A C 1
ATOM 549 O O . ARG A 1 72 ? 10.013 -14.121 -12.118 1.00 95.44 72 ARG A O 1
ATOM 556 N N . ALA A 1 73 ? 10.560 -11.950 -12.046 1.00 97.31 73 ALA A N 1
ATOM 557 C CA . ALA A 1 73 ? 12.007 -12.186 -11.976 1.00 97.31 73 ALA A CA 1
ATOM 558 C C . ALA A 1 73 ? 12.464 -12.789 -10.636 1.00 97.31 73 ALA A C 1
ATOM 560 O O . ALA A 1 73 ? 13.329 -13.663 -10.611 1.00 97.31 73 ALA A O 1
ATOM 561 N N . ALA A 1 74 ? 11.891 -12.335 -9.519 1.00 97.00 74 ALA A N 1
ATOM 562 C CA . ALA A 1 74 ? 12.263 -12.799 -8.184 1.00 97.00 74 ALA A CA 1
ATOM 563 C C . ALA A 1 74 ? 11.801 -14.238 -7.906 1.00 97.00 74 ALA A C 1
ATOM 565 O O . ALA A 1 74 ? 12.519 -14.998 -7.258 1.00 97.00 74 ALA A O 1
ATOM 566 N N . SER A 1 75 ? 10.641 -14.629 -8.436 1.00 96.56 75 SER A N 1
ATOM 567 C CA . SER A 1 75 ? 10.021 -15.944 -8.234 1.00 96.56 75 SER A CA 1
ATOM 568 C C . SER A 1 75 ? 10.871 -17.122 -8.722 1.00 96.56 75 SER A C 1
ATOM 570 O O . SER A 1 75 ? 10.762 -18.220 -8.179 1.00 96.56 75 SER A O 1
ATOM 572 N N . MET A 1 76 ? 11.783 -16.878 -9.670 1.00 95.88 76 MET A N 1
ATOM 573 C CA . MET A 1 76 ? 12.754 -17.865 -10.161 1.00 95.88 76 MET A CA 1
ATOM 574 C C . MET A 1 76 ? 13.733 -18.325 -9.072 1.00 95.88 76 MET A C 1
ATOM 576 O O . MET A 1 76 ? 14.340 -19.389 -9.180 1.00 95.88 76 MET A O 1
ATOM 580 N N . ILE A 1 77 ? 13.896 -17.526 -8.016 1.00 96.50 77 ILE A N 1
ATOM 581 C CA . ILE A 1 77 ? 14.736 -17.826 -6.864 1.00 96.50 77 ILE A CA 1
ATOM 582 C C . ILE A 1 77 ? 13.812 -18.120 -5.673 1.00 96.50 77 ILE A C 1
ATOM 584 O O . ILE A 1 77 ? 13.232 -17.188 -5.116 1.00 96.50 77 ILE A O 1
ATOM 588 N N . PRO A 1 78 ? 13.698 -19.379 -5.200 1.00 95.94 78 PRO A N 1
ATOM 589 C CA . PRO A 1 78 ? 12.712 -19.754 -4.179 1.00 95.94 78 PRO A CA 1
ATOM 590 C C . PRO A 1 78 ? 12.746 -18.903 -2.901 1.00 95.94 78 PRO A C 1
ATOM 592 O O . PRO A 1 78 ? 11.702 -18.554 -2.358 1.00 95.94 78 PRO A O 1
ATOM 595 N N . ARG A 1 79 ? 13.942 -18.500 -2.448 1.00 95.44 79 ARG A N 1
ATOM 596 C CA . ARG A 1 79 ? 14.119 -17.627 -1.271 1.00 95.44 79 ARG A CA 1
ATOM 597 C C . ARG A 1 79 ? 13.656 -16.177 -1.478 1.00 95.44 79 ARG A C 1
ATOM 599 O O . ARG A 1 79 ? 13.598 -15.431 -0.510 1.00 95.44 79 ARG A O 1
ATOM 606 N N . HIS A 1 80 ? 13.365 -15.758 -2.709 1.00 96.62 80 HIS A N 1
ATOM 607 C CA . HIS A 1 80 ? 12.894 -14.411 -3.064 1.00 96.62 80 HIS A CA 1
ATOM 608 C C . HIS A 1 80 ? 11.451 -14.395 -3.568 1.00 96.62 80 HIS A C 1
ATOM 610 O O . HIS A 1 80 ? 10.924 -13.314 -3.818 1.00 96.62 80 HIS A O 1
ATOM 616 N N . ALA A 1 81 ? 10.818 -15.562 -3.710 1.00 97.06 81 ALA A N 1
ATOM 617 C CA . ALA A 1 81 ? 9.466 -15.670 -4.232 1.00 97.06 81 ALA A CA 1
ATOM 618 C C . ALA A 1 81 ? 8.476 -14.900 -3.351 1.00 97.06 81 ALA A C 1
ATOM 620 O O . ALA A 1 81 ? 8.365 -15.172 -2.156 1.00 97.06 81 ALA A O 1
ATOM 621 N N . GLY A 1 82 ? 7.763 -13.952 -3.956 1.00 97.88 82 GLY A N 1
ATOM 622 C CA . GLY A 1 82 ? 6.823 -13.064 -3.286 1.00 97.88 82 GLY A CA 1
ATOM 623 C C . GLY A 1 82 ? 5.653 -13.778 -2.613 1.00 97.88 82 GLY A C 1
ATOM 624 O O . GLY A 1 82 ? 5.335 -14.936 -2.908 1.00 97.88 82 GLY A O 1
ATOM 625 N N . ARG A 1 83 ? 5.027 -13.059 -1.682 1.00 98.38 83 ARG A N 1
ATOM 626 C CA . ARG A 1 83 ? 3.881 -13.471 -0.872 1.00 98.38 83 ARG A CA 1
ATOM 627 C C . ARG A 1 83 ? 2.899 -12.317 -0.753 1.00 98.38 83 ARG A C 1
ATOM 629 O O . ARG A 1 83 ? 3.312 -11.185 -0.512 1.00 98.38 83 ARG A O 1
ATOM 636 N N . ILE A 1 84 ? 1.608 -12.614 -0.821 1.00 98.75 84 ILE A N 1
ATOM 637 C CA . ILE A 1 84 ? 0.588 -11.724 -0.262 1.00 98.75 84 ILE A CA 1
ATOM 638 C C . ILE A 1 84 ? 0.093 -12.366 1.027 1.00 98.75 84 ILE A C 1
ATOM 640 O O . ILE A 1 84 ? -0.395 -13.495 1.011 1.00 98.75 84 ILE A O 1
ATOM 644 N N . ILE A 1 85 ? 0.271 -11.670 2.146 1.00 98.75 85 ILE A N 1
ATOM 645 C CA . ILE A 1 85 ? -0.059 -12.181 3.479 1.00 98.75 85 ILE A CA 1
ATOM 646 C C . ILE A 1 85 ? -1.252 -11.396 4.011 1.00 98.75 85 ILE A C 1
ATOM 648 O O . ILE A 1 85 ? -1.169 -10.182 4.184 1.00 98.75 85 ILE A O 1
ATOM 652 N N . PHE A 1 86 ? -2.349 -12.088 4.286 1.00 98.88 86 PHE A N 1
ATOM 653 C CA . PHE A 1 86 ? -3.533 -11.528 4.920 1.00 98.88 86 PHE A CA 1
ATOM 654 C C . PHE A 1 86 ? -3.508 -11.823 6.416 1.00 98.88 86 PHE A C 1
ATOM 656 O O . PHE A 1 86 ? -3.422 -12.980 6.822 1.00 98.88 86 PHE A O 1
ATOM 663 N N . LEU A 1 87 ? -3.617 -10.779 7.231 1.00 98.75 87 LEU A N 1
ATOM 664 C CA . LEU A 1 87 ? -3.788 -10.853 8.677 1.00 98.75 87 LEU A CA 1
ATOM 665 C C . LEU A 1 87 ? -5.195 -10.376 9.017 1.00 98.75 87 LEU A C 1
ATOM 667 O O . LEU A 1 87 ? -5.576 -9.276 8.623 1.00 98.75 87 LEU A O 1
ATOM 671 N N . THR A 1 88 ? -5.964 -11.175 9.748 1.00 98.75 88 THR A N 1
ATOM 672 C CA . THR A 1 88 ? -7.347 -10.837 10.102 1.00 98.75 88 THR A CA 1
ATOM 673 C C . THR A 1 88 ? -7.581 -10.995 11.592 1.00 98.75 88 THR A C 1
ATOM 675 O O . THR A 1 88 ? -7.371 -12.069 12.154 1.00 98.75 88 THR A O 1
ATOM 678 N N . TYR A 1 89 ? -8.066 -9.923 12.207 1.00 98.44 89 TYR A N 1
ATOM 679 C CA . TYR A 1 89 ? -8.619 -9.904 13.549 1.00 98.44 89 TYR A CA 1
ATOM 680 C C . TYR A 1 89 ? -10.128 -9.687 13.475 1.00 98.44 89 TYR A C 1
ATOM 682 O O . TYR A 1 89 ? -10.588 -8.661 12.963 1.00 98.44 89 TYR A O 1
ATOM 690 N N . GLU A 1 90 ? -10.887 -10.623 14.034 1.00 96.12 90 GLU A N 1
ATOM 691 C CA . GLU A 1 90 ? -12.317 -10.459 14.274 1.00 96.12 90 GLU A CA 1
ATOM 692 C C . GLU A 1 90 ? -12.579 -10.467 15.782 1.00 96.12 90 GLU A C 1
ATOM 694 O O . GLU A 1 90 ? -12.108 -11.375 16.474 1.00 96.12 90 GLU A O 1
ATOM 699 N N . PRO A 1 91 ? -13.315 -9.478 16.318 1.00 93.19 91 PRO A N 1
ATOM 700 C CA . PRO A 1 91 ? -13.677 -9.504 17.723 1.00 93.19 91 PRO A CA 1
ATOM 701 C C . PRO A 1 91 ? -14.590 -10.709 18.014 1.00 93.19 91 PRO A C 1
ATOM 703 O O . PRO A 1 91 ? -15.363 -11.113 17.140 1.00 93.19 91 PRO A O 1
ATOM 706 N N . PRO A 1 92 ? -14.580 -11.252 19.249 1.00 89.88 92 PRO A N 1
ATOM 707 C CA . PRO A 1 92 ? -15.318 -12.473 19.590 1.00 89.88 92 PRO A CA 1
ATOM 708 C C . PRO A 1 92 ? -16.819 -12.426 19.284 1.00 89.88 92 PRO A C 1
ATOM 710 O O . PRO A 1 92 ? -17.433 -13.463 19.043 1.00 89.88 92 PRO A O 1
ATOM 713 N N . ASN A 1 93 ? -17.417 -11.230 19.302 1.00 90.56 93 ASN A N 1
ATOM 714 C CA . ASN A 1 93 ? -18.808 -11.026 18.929 1.00 90.56 93 ASN A CA 1
ATOM 715 C C . ASN A 1 93 ? -18.917 -10.137 17.676 1.00 90.56 93 ASN A C 1
ATOM 717 O O . ASN A 1 93 ? -18.846 -8.909 17.792 1.00 90.56 93 ASN A O 1
ATOM 721 N N . PRO A 1 94 ? -19.168 -10.724 16.491 1.00 89.69 94 PRO A N 1
ATOM 722 C CA . PRO A 1 94 ? -19.322 -9.973 15.247 1.00 89.69 94 PRO A CA 1
ATOM 723 C C . PRO A 1 94 ? -20.446 -8.928 15.275 1.00 89.69 94 PRO A C 1
ATOM 725 O O . PRO A 1 94 ? -20.372 -7.932 14.559 1.00 89.69 94 PRO A O 1
ATOM 728 N N . ALA A 1 95 ? -21.469 -9.107 16.119 1.00 90.44 95 ALA A N 1
ATOM 729 C CA . ALA A 1 95 ? -22.578 -8.158 16.238 1.00 90.44 95 ALA A CA 1
ATOM 730 C C . ALA A 1 95 ? -22.168 -6.813 16.867 1.00 90.44 95 ALA A C 1
ATOM 732 O O . ALA A 1 95 ? -22.921 -5.846 16.775 1.00 90.44 95 ALA A O 1
ATOM 733 N N . TYR A 1 96 ? -20.998 -6.741 17.512 1.00 90.19 96 TYR A N 1
ATOM 734 C CA . TYR A 1 96 ? -20.489 -5.522 18.150 1.00 90.19 96 TYR A CA 1
ATOM 735 C C . TYR A 1 96 ? -19.515 -4.736 17.271 1.00 90.19 96 TYR A C 1
ATOM 737 O O . TYR A 1 96 ? -19.046 -3.675 17.681 1.00 90.19 96 TYR A O 1
ATOM 745 N N . ILE A 1 97 ? -19.222 -5.216 16.060 1.00 92.75 97 ILE A N 1
ATOM 746 C CA . ILE A 1 97 ? -18.361 -4.500 15.120 1.00 92.75 97 ILE A CA 1
ATOM 747 C C . ILE A 1 97 ? -19.054 -3.195 14.713 1.00 92.75 97 ILE A C 1
ATOM 749 O O . ILE A 1 97 ? -20.116 -3.207 14.096 1.00 92.75 97 ILE A O 1
ATOM 753 N N . LEU A 1 98 ? -18.429 -2.063 15.039 1.00 93.44 98 LEU A N 1
ATOM 754 C CA . LEU A 1 98 ? -18.879 -0.721 14.649 1.00 93.44 98 LEU A CA 1
ATOM 755 C C . LEU A 1 98 ? -18.049 -0.146 13.497 1.00 93.44 98 LEU A C 1
ATOM 757 O O . LEU A 1 98 ? -18.454 0.818 12.844 1.00 93.44 98 LEU A O 1
ATOM 761 N N . GLU A 1 99 ? -16.864 -0.705 13.268 1.00 95.06 99 GLU A N 1
ATOM 762 C CA . GLU A 1 99 ? -15.917 -0.235 12.268 1.00 95.06 99 GLU A CA 1
ATOM 763 C C . GLU A 1 99 ? -14.998 -1.365 11.811 1.00 95.06 99 GLU A C 1
ATOM 765 O O . GLU A 1 99 ? -14.597 -2.222 12.604 1.00 95.06 99 GLU A O 1
ATOM 770 N N . THR A 1 100 ? -14.643 -1.335 10.528 1.00 98.38 100 THR A N 1
ATOM 771 C CA . THR A 1 100 ? -13.682 -2.261 9.929 1.00 98.38 100 THR A CA 1
ATOM 772 C C . THR A 1 100 ? -12.495 -1.469 9.388 1.00 98.38 100 THR A C 1
ATOM 774 O O . THR A 1 100 ? -12.648 -0.685 8.452 1.00 98.38 100 THR A O 1
ATOM 777 N N . VAL A 1 101 ? -11.311 -1.668 9.965 1.00 98.56 101 VAL A N 1
ATOM 778 C CA . VAL A 1 101 ? -10.059 -1.045 9.512 1.00 98.56 101 VAL A CA 1
ATOM 779 C C . VAL A 1 101 ? -9.349 -2.003 8.566 1.00 98.56 101 VAL A C 1
ATOM 781 O O . VAL A 1 101 ? -9.064 -3.141 8.929 1.00 98.56 101 VAL A O 1
ATOM 784 N N . MET A 1 102 ? -9.077 -1.556 7.344 1.00 98.81 102 MET A N 1
ATOM 785 C CA . MET A 1 102 ? -8.544 -2.403 6.279 1.00 98.81 102 MET A CA 1
ATOM 786 C C . MET A 1 102 ? -7.264 -1.790 5.720 1.00 98.81 102 MET A C 1
ATOM 788 O O . MET A 1 102 ? -7.305 -0.703 5.162 1.00 98.81 102 MET A O 1
ATOM 792 N N . LEU A 1 103 ? -6.128 -2.463 5.865 1.00 98.88 103 LEU A N 1
ATOM 793 C CA . LEU A 1 103 ? -4.801 -1.938 5.535 1.00 98.88 103 LEU A CA 1
ATOM 794 C C . LEU A 1 103 ? -4.176 -2.725 4.381 1.00 98.88 103 LEU A C 1
ATOM 796 O O . LEU A 1 103 ? -4.211 -3.948 4.379 1.00 98.88 103 LEU A O 1
ATOM 800 N N . VAL A 1 104 ? -3.551 -2.044 3.428 1.00 98.94 104 VAL A N 1
ATOM 801 C CA . VAL A 1 104 ? -2.716 -2.652 2.386 1.00 98.94 104 VAL A CA 1
ATOM 802 C C . VAL A 1 104 ? -1.318 -2.056 2.484 1.00 98.94 104 VAL A C 1
ATOM 804 O O . VAL A 1 104 ? -1.145 -0.846 2.354 1.00 98.94 104 VAL A O 1
ATOM 807 N N . GLY A 1 105 ? -0.319 -2.888 2.756 1.00 98.50 105 GLY A N 1
ATOM 808 C CA . GLY A 1 105 ? 1.048 -2.437 3.007 1.00 98.50 105 GLY A CA 1
ATOM 809 C C . GLY A 1 105 ? 2.001 -2.752 1.858 1.00 98.50 105 GLY A C 1
ATOM 810 O O . GLY A 1 105 ? 2.071 -3.904 1.418 1.00 98.50 105 GLY A O 1
ATOM 811 N N . LYS A 1 106 ? 2.791 -1.757 1.425 1.00 98.25 106 LYS A N 1
ATOM 812 C CA . LYS A 1 106 ? 3.916 -1.956 0.492 1.00 98.25 106 LYS A CA 1
ATOM 813 C C . LYS A 1 106 ? 5.031 -2.733 1.197 1.00 98.25 106 LYS A C 1
ATOM 815 O O . LYS A 1 106 ? 5.604 -2.244 2.172 1.00 98.25 106 LYS A O 1
ATOM 820 N N . GLY A 1 107 ? 5.325 -3.935 0.713 1.00 96.75 107 GLY A N 1
ATOM 821 C CA . GLY A 1 107 ? 6.296 -4.864 1.292 1.00 96.75 107 GLY A CA 1
ATOM 822 C C . GLY A 1 107 ? 7.468 -5.171 0.363 1.00 96.75 107 GLY A C 1
ATOM 823 O O . GLY A 1 107 ? 7.829 -6.337 0.220 1.00 96.75 107 GLY A O 1
ATOM 824 N N . VAL A 1 108 ? 8.070 -4.170 -0.284 1.00 97.19 108 VAL A N 1
ATOM 825 C CA . VAL A 1 108 ? 9.204 -4.416 -1.187 1.00 97.19 108 VAL A CA 1
ATOM 826 C C . VAL A 1 108 ? 10.452 -4.722 -0.358 1.00 97.19 108 VAL A C 1
ATOM 828 O O . VAL A 1 108 ? 11.086 -3.843 0.219 1.00 97.19 108 VAL A O 1
ATOM 831 N N . THR A 1 109 ? 10.805 -6.001 -0.235 1.00 94.88 109 THR A N 1
ATOM 832 C CA . THR A 1 109 ? 11.864 -6.462 0.678 1.00 94.88 109 THR A CA 1
ATOM 833 C C . THR A 1 109 ? 13.253 -6.007 0.257 1.00 94.88 109 THR A C 1
ATOM 835 O O . THR A 1 109 ? 14.152 -5.888 1.092 1.00 94.88 109 THR A O 1
ATOM 838 N N . TYR A 1 110 ? 13.420 -5.784 -1.046 1.00 95.31 110 TYR A N 1
ATOM 839 C CA . TYR A 1 110 ? 14.564 -5.109 -1.633 1.00 95.31 110 TYR A CA 1
ATOM 840 C C . TYR A 1 110 ? 14.181 -4.580 -3.010 1.00 95.31 110 TYR A C 1
ATOM 842 O O . TYR A 1 110 ? 13.727 -5.358 -3.854 1.00 95.31 110 TYR A O 1
ATOM 850 N N . ASP A 1 111 ? 14.387 -3.285 -3.222 1.00 96.00 111 ASP A N 1
ATOM 851 C CA . ASP A 1 111 ? 14.073 -2.627 -4.484 1.00 96.00 111 ASP A CA 1
ATOM 852 C C . ASP A 1 111 ? 15.344 -2.351 -5.297 1.00 96.00 111 ASP A C 1
ATOM 854 O O . ASP A 1 111 ? 16.162 -1.493 -4.948 1.00 96.00 111 ASP A O 1
ATOM 858 N N . THR A 1 112 ? 15.531 -3.115 -6.378 1.00 96.69 112 THR A N 1
ATOM 859 C CA . THR A 1 112 ? 16.611 -2.861 -7.345 1.00 96.69 112 THR A CA 1
ATOM 860 C C . THR A 1 112 ? 16.214 -1.845 -8.414 1.00 96.69 112 THR A C 1
ATOM 862 O O . THR A 1 112 ? 17.096 -1.333 -9.101 1.00 96.69 112 THR A O 1
ATOM 865 N N . GLY A 1 113 ? 14.917 -1.566 -8.549 1.00 95.75 113 GLY A N 1
ATOM 866 C CA . GLY A 1 113 ? 14.294 -0.854 -9.660 1.00 95.75 113 GLY A CA 1
ATOM 867 C C . GLY A 1 113 ? 13.897 -1.716 -10.854 1.00 95.75 113 GLY A C 1
ATOM 868 O O . GLY A 1 113 ? 13.305 -1.212 -11.802 1.00 95.75 113 GLY A O 1
ATOM 869 N N . GLY A 1 114 ? 14.183 -3.021 -10.839 1.00 96.69 114 GLY A N 1
ATOM 870 C CA . GLY A 1 114 ? 13.878 -3.901 -11.968 1.00 96.69 114 GLY A CA 1
ATOM 871 C C . GLY A 1 114 ? 14.754 -3.569 -13.180 1.00 96.69 114 GLY A C 1
ATOM 872 O O . GLY A 1 114 ? 15.973 -3.455 -13.046 1.00 96.69 114 GLY A O 1
ATOM 873 N N . THR A 1 115 ? 14.161 -3.436 -14.369 1.00 96.62 115 THR A N 1
ATOM 874 C CA . THR A 1 115 ? 14.904 -3.032 -15.577 1.00 96.62 115 THR A CA 1
ATOM 875 C C . THR A 1 115 ? 15.271 -1.549 -15.602 1.00 96.62 115 THR A C 1
ATOM 877 O O . THR A 1 115 ? 16.310 -1.196 -16.156 1.00 96.62 115 THR A O 1
ATOM 880 N N . ASP A 1 116 ? 14.493 -0.697 -14.937 1.00 95.31 116 ASP A N 1
ATOM 881 C CA . ASP A 1 116 ? 14.820 0.695 -14.607 1.00 95.31 116 ASP A CA 1
ATOM 882 C C . ASP A 1 116 ? 15.741 0.752 -13.374 1.00 95.31 116 ASP A C 1
ATOM 884 O O . ASP A 1 116 ? 15.418 1.287 -12.316 1.00 95.31 116 ASP A O 1
ATOM 888 N N . LEU A 1 117 ? 16.912 0.126 -13.512 1.00 95.88 117 LEU A N 1
ATOM 889 C CA . LEU A 1 117 ? 17.827 -0.180 -12.416 1.00 95.88 117 LEU A CA 1
ATOM 890 C C . LEU A 1 117 ? 18.281 1.071 -11.641 1.00 95.88 117 LEU A C 1
ATOM 892 O O . LEU A 1 117 ? 18.810 2.031 -12.211 1.00 95.88 117 LEU A O 1
ATOM 896 N N . LYS A 1 118 ? 18.218 1.007 -10.307 1.00 94.31 118 LYS A N 1
ATOM 897 C CA . LYS A 1 118 ? 18.831 2.012 -9.432 1.00 94.31 118 LYS A CA 1
ATOM 898 C C . LYS A 1 118 ? 20.356 1.979 -9.567 1.00 94.31 118 LYS A C 1
ATOM 900 O O . LYS A 1 118 ? 21.019 1.008 -9.202 1.00 94.31 118 LYS A O 1
ATOM 905 N N . VAL A 1 119 ? 20.927 3.088 -10.029 1.00 93.75 119 VAL A N 1
ATOM 906 C CA . VAL A 1 119 ? 22.376 3.281 -10.218 1.00 93.75 119 VAL A CA 1
ATOM 907 C C . VAL A 1 119 ? 22.980 4.225 -9.168 1.00 93.75 119 VAL A C 1
ATOM 909 O O . VAL A 1 119 ? 22.279 4.738 -8.298 1.00 93.75 119 VAL A O 1
ATOM 912 N N . GLU A 1 120 ? 24.297 4.454 -9.223 1.00 92.12 120 GLU A N 1
ATOM 913 C CA . GLU A 1 120 ? 25.006 5.456 -8.397 1.00 92.12 120 GLU A CA 1
ATOM 914 C C . GLU A 1 120 ? 24.874 5.233 -6.877 1.00 92.12 120 GLU A C 1
ATOM 916 O O . GLU A 1 120 ? 24.848 6.176 -6.091 1.00 92.12 120 GLU A O 1
ATOM 921 N N . GLY A 1 121 ? 24.753 3.973 -6.447 1.00 88.06 121 GLY A N 1
ATOM 922 C CA . GLY A 1 121 ? 24.615 3.621 -5.030 1.00 88.06 121 GLY A CA 1
ATOM 923 C C . GLY A 1 121 ? 23.221 3.860 -4.441 1.00 88.06 121 GLY A C 1
ATOM 924 O O . GLY A 1 121 ? 23.015 3.567 -3.267 1.00 88.06 121 GLY A O 1
ATOM 925 N N . LYS A 1 122 ? 22.238 4.302 -5.241 1.00 87.69 122 LYS A N 1
ATOM 926 C CA . LYS A 1 122 ? 20.851 4.565 -4.799 1.00 87.69 122 LYS A CA 1
ATOM 927 C C . LYS A 1 122 ? 20.084 3.316 -4.343 1.00 87.69 122 LYS A C 1
ATOM 929 O O . LYS A 1 122 ? 19.016 3.435 -3.759 1.00 87.69 122 LYS A O 1
ATOM 934 N N . MET A 1 123 ? 20.629 2.126 -4.596 1.00 91.44 123 MET A N 1
ATOM 935 C CA . MET A 1 123 ? 20.086 0.850 -4.119 1.00 91.44 123 MET A CA 1
ATOM 936 C C . MET A 1 123 ? 20.412 0.586 -2.637 1.00 91.44 123 MET A C 1
ATOM 938 O O . MET A 1 123 ? 19.731 -0.188 -1.961 1.00 91.44 123 MET A O 1
ATOM 942 N N . PHE A 1 124 ? 21.460 1.221 -2.101 1.00 89.00 124 PHE A N 1
ATOM 943 C CA . PHE A 1 124 ? 21.787 1.108 -0.685 1.00 89.00 124 PHE A CA 1
ATOM 944 C C . PHE A 1 124 ? 20.644 1.690 0.161 1.00 89.00 124 PHE A C 1
ATOM 946 O O . PHE A 1 124 ? 20.171 2.789 -0.097 1.00 89.00 124 PHE A O 1
ATOM 953 N N . GLY A 1 125 ? 20.177 0.937 1.162 1.00 85.94 125 GLY A N 1
ATOM 954 C CA . GLY A 1 125 ? 19.035 1.323 2.002 1.00 85.94 125 GLY A CA 1
ATOM 955 C C . GLY A 1 125 ? 17.654 0.914 1.478 1.00 85.94 125 GLY A C 1
ATOM 956 O O . GLY A 1 125 ? 16.685 1.022 2.230 1.00 85.94 125 GLY A O 1
ATOM 957 N N . MET A 1 126 ? 17.551 0.373 0.257 1.00 90.56 126 MET A N 1
ATOM 958 C CA . MET A 1 126 ? 16.282 -0.095 -0.329 1.00 90.56 126 MET A CA 1
ATOM 959 C C . MET A 1 126 ? 15.762 -1.409 0.264 1.00 90.56 126 MET A C 1
ATOM 961 O O . MET A 1 126 ? 14.694 -1.880 -0.108 1.00 90.56 126 MET A O 1
ATOM 965 N N . SER A 1 127 ? 16.455 -1.987 1.251 1.00 89.44 127 SER A N 1
ATOM 966 C CA . SER A 1 127 ? 15.848 -3.019 2.094 1.00 89.44 127 SER A CA 1
ATOM 967 C C . SER A 1 127 ? 14.695 -2.466 2.929 1.00 89.44 127 SER A C 1
ATOM 969 O O . SER A 1 127 ? 13.865 -3.239 3.380 1.00 89.44 127 SER A O 1
ATOM 971 N N . ARG A 1 128 ? 14.618 -1.151 3.142 1.00 89.00 128 ARG A N 1
ATOM 972 C CA . ARG A 1 128 ? 13.586 -0.511 3.970 1.00 89.00 128 ARG A CA 1
ATOM 973 C C . ARG A 1 128 ? 12.305 -0.198 3.203 1.00 89.00 128 ARG A C 1
ATOM 975 O O . ARG A 1 128 ? 11.361 0.339 3.769 1.00 89.00 128 ARG A O 1
ATOM 982 N N . ASP A 1 129 ? 12.236 -0.598 1.936 1.00 92.06 129 ASP A N 1
ATOM 983 C CA . ASP A 1 129 ? 11.071 -0.371 1.082 1.00 92.06 129 ASP A CA 1
ATOM 984 C C . ASP A 1 129 ? 9.875 -1.313 1.379 1.00 92.06 129 ASP A C 1
ATOM 986 O O . ASP A 1 129 ? 8.846 -1.331 0.700 1.00 92.06 129 ASP A O 1
ATOM 990 N N . LYS A 1 130 ? 10.007 -2.079 2.470 1.00 93.25 130 LYS A N 1
ATOM 991 C CA . LYS A 1 130 ? 8.982 -2.922 3.096 1.00 93.25 130 LYS A CA 1
ATOM 992 C C . LYS A 1 130 ? 8.339 -2.297 4.337 1.00 93.25 130 LYS A C 1
ATOM 994 O O . LYS A 1 130 ? 7.470 -2.920 4.945 1.00 93.25 130 LYS A O 1
ATOM 999 N N . CYS A 1 131 ? 8.752 -1.091 4.745 1.00 92.88 131 CYS A N 1
ATOM 1000 C CA . CYS A 1 131 ? 8.261 -0.469 5.979 1.00 92.88 131 CYS A CA 1
ATOM 1001 C C . CYS A 1 131 ? 6.745 -0.215 5.968 1.00 92.88 131 CYS A C 1
ATOM 1003 O O . CYS A 1 131 ? 6.134 -0.227 7.031 1.00 92.88 131 CYS A O 1
ATOM 1005 N N . GLY A 1 132 ? 6.116 -0.061 4.796 1.00 95.12 132 GLY A N 1
ATOM 1006 C CA . GLY A 1 132 ? 4.657 0.035 4.691 1.00 95.12 132 GLY A CA 1
ATOM 1007 C C . GLY A 1 132 ? 3.948 -1.226 5.196 1.00 95.12 132 GLY A C 1
ATOM 1008 O O . GLY A 1 132 ? 3.075 -1.156 6.059 1.00 95.12 132 GLY A O 1
ATOM 1009 N N . ALA A 1 133 ? 4.380 -2.398 4.725 1.00 96.00 133 ALA A N 1
ATOM 1010 C CA . ALA A 1 133 ? 3.911 -3.691 5.217 1.00 96.00 133 ALA A CA 1
ATOM 1011 C C . ALA A 1 133 ? 4.289 -3.928 6.687 1.00 96.00 133 ALA A C 1
ATOM 1013 O O . ALA A 1 133 ? 3.462 -4.426 7.450 1.00 96.00 133 ALA A O 1
ATOM 1014 N N . ALA A 1 134 ? 5.492 -3.523 7.108 1.00 94.06 134 ALA A N 1
ATOM 1015 C CA . ALA A 1 134 ? 5.904 -3.622 8.509 1.00 94.06 134 ALA A CA 1
ATOM 1016 C C . ALA A 1 134 ? 4.996 -2.790 9.435 1.00 94.06 134 ALA A C 1
ATOM 1018 O O . ALA A 1 134 ? 4.593 -3.276 10.489 1.00 94.06 134 ALA A O 1
ATOM 1019 N N . ALA A 1 135 ? 4.609 -1.576 9.029 1.00 93.88 135 ALA A N 1
ATOM 1020 C CA . ALA A 1 135 ? 3.668 -0.744 9.774 1.00 93.88 135 ALA A CA 1
ATOM 1021 C C . ALA A 1 135 ? 2.274 -1.387 9.854 1.00 93.88 135 ALA A C 1
ATOM 1023 O O . ALA A 1 135 ? 1.664 -1.409 10.921 1.00 93.88 135 ALA A O 1
ATOM 1024 N N . CYS A 1 136 ? 1.773 -1.980 8.766 1.00 97.31 136 CYS A N 1
ATOM 1025 C CA . CYS A 1 136 ? 0.504 -2.711 8.796 1.00 97.31 136 CYS A CA 1
ATOM 1026 C C . CYS A 1 136 ? 0.553 -3.924 9.743 1.00 97.31 136 CYS A C 1
ATOM 1028 O O . CYS A 1 136 ? -0.366 -4.108 10.539 1.00 97.31 136 CYS A O 1
ATOM 1030 N N . ALA A 1 137 ? 1.629 -4.718 9.709 1.00 96.12 137 ALA A N 1
ATOM 1031 C CA . ALA A 1 137 ? 1.833 -5.824 10.648 1.00 96.12 137 ALA A CA 1
ATOM 1032 C C . ALA A 1 137 ? 1.931 -5.328 12.101 1.00 96.12 137 ALA A C 1
ATOM 1034 O O . ALA A 1 137 ? 1.335 -5.917 13.000 1.00 96.12 137 ALA A O 1
ATOM 1035 N N . GLY A 1 138 ? 2.612 -4.202 12.321 1.00 93.19 138 GLY A N 1
ATOM 1036 C CA . GLY A 1 138 ? 2.706 -3.541 13.618 1.00 93.19 138 GLY A CA 1
ATOM 1037 C C . GLY A 1 138 ? 1.360 -3.095 14.172 1.00 93.19 138 GLY A C 1
ATOM 1038 O O . GLY A 1 138 ? 1.051 -3.349 15.334 1.00 93.19 138 GLY A O 1
ATOM 1039 N N . PHE A 1 139 ? 0.511 -2.502 13.332 1.00 95.50 139 PHE A N 1
ATOM 1040 C CA . PHE A 1 139 ? -0.861 -2.180 13.712 1.00 95.50 139 PHE A CA 1
ATOM 1041 C C . PHE A 1 139 ? -1.646 -3.442 14.097 1.00 95.50 139 PHE A C 1
ATOM 1043 O O . PHE A 1 139 ? -2.323 -3.444 15.123 1.00 95.50 139 PHE A O 1
ATOM 1050 N N . MET A 1 140 ? -1.511 -4.535 13.337 1.00 97.19 140 MET A N 1
ATOM 1051 C CA . MET A 1 140 ? -2.149 -5.816 13.675 1.00 97.19 140 MET A CA 1
ATOM 1052 C C . MET A 1 140 ? -1.630 -6.404 14.992 1.00 97.19 140 MET A C 1
ATOM 1054 O O . MET A 1 140 ? -2.413 -6.990 15.738 1.00 97.19 140 MET A O 1
ATOM 1058 N N . GLN A 1 141 ? -0.355 -6.201 15.328 1.00 94.12 141 GLN A N 1
ATOM 1059 C CA . GLN A 1 141 ? 0.182 -6.581 16.634 1.00 94.12 141 GLN A CA 1
ATOM 1060 C C . GLN A 1 141 ? -0.423 -5.738 17.764 1.00 94.12 141 GLN A C 1
ATOM 1062 O O . GLN A 1 141 ? -0.794 -6.280 18.801 1.00 94.12 141 GLN A O 1
ATOM 1067 N N . VAL A 1 142 ? -0.623 -4.432 17.566 1.00 92.62 142 VAL A N 1
ATOM 1068 C CA . VAL A 1 142 ? -1.340 -3.605 18.552 1.00 92.62 142 VAL A CA 1
ATOM 1069 C C . VAL A 1 142 ? -2.795 -4.061 18.703 1.00 92.62 142 VAL A C 1
ATOM 1071 O O . VAL A 1 142 ? -3.287 -4.173 19.824 1.00 92.62 142 VAL A O 1
ATOM 1074 N N . VAL A 1 143 ? -3.479 -4.391 17.604 1.00 94.25 143 VAL A N 1
ATOM 1075 C CA . VAL A 1 143 ? -4.832 -4.973 17.639 1.00 94.25 143 VAL A CA 1
ATOM 1076 C C . VAL A 1 143 ? -4.843 -6.288 18.422 1.00 94.25 143 VAL A C 1
ATOM 1078 O O . VAL A 1 143 ? -5.713 -6.482 19.269 1.00 94.25 143 VAL A O 1
ATOM 1081 N N . ASN A 1 144 ? -3.858 -7.160 18.198 1.00 93.38 144 ASN A N 1
ATOM 1082 C CA . ASN A 1 144 ? -3.696 -8.402 18.945 1.00 93.38 144 ASN A CA 1
ATOM 1083 C C . ASN A 1 144 ? -3.530 -8.155 20.455 1.00 93.38 144 ASN A C 1
ATOM 1085 O O . ASN A 1 144 ? -4.146 -8.839 21.267 1.00 93.38 144 ASN A O 1
ATOM 1089 N N . LEU A 1 145 ? -2.742 -7.157 20.850 1.00 89.44 145 LEU A N 1
ATOM 1090 C CA . LEU A 1 145 ? -2.531 -6.836 22.262 1.00 89.44 145 LEU A CA 1
ATOM 1091 C C . LEU A 1 145 ? -3.772 -6.206 22.915 1.00 89.44 145 LEU A C 1
ATOM 1093 O O . LEU A 1 145 ? -4.088 -6.505 24.068 1.00 89.44 145 LEU A O 1
ATOM 1097 N N . LEU A 1 146 ? -4.477 -5.330 22.193 1.00 89.75 146 LEU A N 1
ATOM 1098 C CA . LEU A 1 146 ? -5.613 -4.577 22.731 1.00 89.75 146 LEU A CA 1
ATOM 1099 C C . LEU A 1 146 ? -6.937 -5.343 22.685 1.00 89.75 146 LEU A C 1
ATOM 1101 O O . LEU A 1 146 ? -7.801 -5.075 23.518 1.00 89.75 146 LEU A O 1
ATOM 1105 N N . GLN A 1 147 ? -7.099 -6.270 21.737 1.00 92.62 147 GLN A N 1
ATOM 1106 C CA . GLN A 1 147 ? -8.331 -7.033 21.518 1.00 92.62 147 GLN A CA 1
ATOM 1107 C C . GLN A 1 147 ? -9.585 -6.135 21.439 1.00 92.62 147 GLN A C 1
ATOM 1109 O O . GLN A 1 147 ? -10.516 -6.296 22.232 1.00 92.62 147 GLN A O 1
ATOM 1114 N N . PRO A 1 148 ? -9.612 -5.139 20.530 1.00 90.62 148 PRO A N 1
ATOM 1115 C CA . PRO A 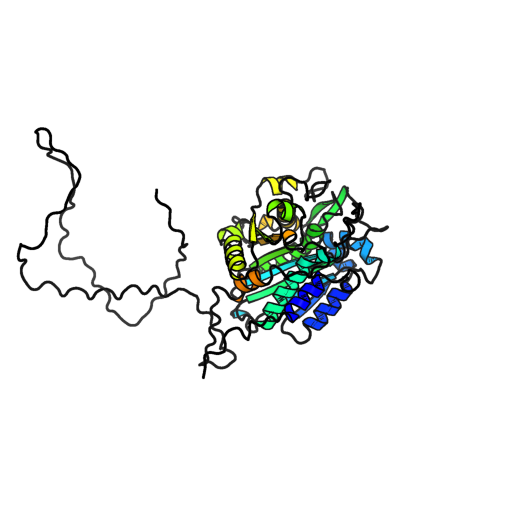1 148 ? -10.677 -4.147 20.489 1.00 90.62 148 PRO A CA 1
ATOM 1116 C C . PRO A 1 148 ? -12.029 -4.811 20.161 1.00 90.62 148 PRO A C 1
ATOM 1118 O O . PRO A 1 148 ? -12.213 -5.328 19.061 1.00 90.62 148 PRO A O 1
ATOM 1121 N N . PRO A 1 149 ? -13.030 -4.747 21.054 1.00 90.12 149 PRO A N 1
ATOM 1122 C CA . PRO A 1 149 ? -14.270 -5.519 20.911 1.00 90.12 149 PRO A CA 1
ATOM 1123 C C . PRO A 1 149 ? -15.196 -5.008 19.799 1.00 90.12 149 PRO A C 1
ATOM 1125 O O . PRO A 1 149 ? -16.126 -5.704 19.405 1.00 90.12 149 PRO A O 1
ATOM 1128 N N . THR A 1 150 ? -14.970 -3.783 19.316 1.00 91.50 150 THR A N 1
ATOM 1129 C CA . THR A 1 150 ? -15.828 -3.098 18.338 1.00 91.50 150 THR A CA 1
ATOM 1130 C C . THR A 1 150 ? -15.144 -2.842 16.997 1.00 91.50 150 THR A C 1
ATOM 1132 O O . THR A 1 150 ? -15.739 -2.210 16.120 1.00 91.50 150 THR A O 1
ATOM 1135 N N . VAL A 1 151 ? -13.903 -3.310 16.821 1.00 95.50 151 VAL A N 1
ATOM 1136 C CA . VAL A 1 151 ? -13.110 -3.076 15.610 1.00 95.50 151 VAL A CA 1
ATOM 1137 C C . VAL A 1 151 ? -12.693 -4.401 15.004 1.00 95.50 151 VAL A C 1
ATOM 1139 O O . VAL A 1 151 ? -11.943 -5.158 15.610 1.00 95.50 151 VAL A O 1
ATOM 1142 N N . LYS A 1 152 ? -13.135 -4.642 13.771 1.00 98.00 152 LYS A N 1
ATOM 1143 C CA . LYS A 1 152 ? -12.531 -5.659 12.910 1.00 98.00 152 LYS A CA 1
ATOM 1144 C C . LYS A 1 152 ? -11.322 -5.041 12.214 1.00 98.00 152 LYS A C 1
ATOM 1146 O O . LYS A 1 152 ? -11.412 -3.914 11.725 1.00 98.00 152 LYS A O 1
ATOM 1151 N N . ALA A 1 153 ? -10.208 -5.761 12.149 1.00 98.56 153 ALA A N 1
ATOM 1152 C CA . ALA A 1 153 ? -9.018 -5.303 11.441 1.00 98.56 153 ALA A CA 1
ATOM 1153 C C . ALA A 1 153 ? -8.561 -6.351 10.427 1.00 98.56 153 ALA A C 1
ATOM 1155 O O . ALA A 1 153 ? -8.478 -7.536 10.745 1.00 98.56 153 ALA A O 1
ATOM 1156 N N . VAL A 1 154 ? -8.266 -5.913 9.207 1.00 98.81 154 VAL A N 1
ATOM 1157 C CA . VAL A 1 154 ? -7.749 -6.765 8.133 1.00 98.81 154 VAL A CA 1
ATOM 1158 C C . VAL A 1 154 ? -6.547 -6.067 7.513 1.00 98.81 154 VAL A C 1
ATOM 1160 O O . VAL A 1 154 ? -6.643 -4.899 7.147 1.00 98.81 154 VAL A O 1
ATOM 1163 N N . ALA A 1 155 ? -5.424 -6.759 7.363 1.00 98.81 155 ALA A N 1
ATOM 1164 C CA . ALA A 1 155 ? -4.248 -6.240 6.678 1.00 98.81 155 ALA A CA 1
ATOM 1165 C C . ALA A 1 155 ? -3.819 -7.177 5.547 1.00 98.81 155 ALA A C 1
ATOM 1167 O O . ALA A 1 155 ? -3.727 -8.379 5.759 1.00 98.81 155 ALA A O 1
ATOM 1168 N N . ALA A 1 156 ? -3.522 -6.628 4.372 1.00 98.88 156 ALA A N 1
ATOM 1169 C CA . ALA A 1 156 ? -2.903 -7.318 3.248 1.00 98.88 156 ALA A CA 1
ATOM 1170 C C . ALA A 1 156 ? -1.477 -6.786 3.056 1.00 98.88 156 ALA A C 1
ATOM 1172 O O . ALA A 1 156 ? -1.267 -5.617 2.727 1.00 98.88 156 ALA A O 1
ATOM 1173 N N . LEU A 1 157 ? -0.482 -7.634 3.281 1.00 98.75 157 LEU A N 1
ATOM 1174 C CA . LEU A 1 157 ? 0.930 -7.297 3.152 1.00 98.75 157 LEU A CA 1
ATOM 1175 C C . LEU A 1 157 ? 1.421 -7.799 1.798 1.00 98.75 157 LEU A C 1
ATOM 1177 O O . LEU A 1 157 ? 1.473 -9.007 1.569 1.00 98.75 157 LEU A O 1
ATOM 1181 N N . CYS A 1 158 ? 1.765 -6.880 0.898 1.00 98.62 158 CYS A N 1
ATOM 1182 C CA . CYS A 1 158 ? 2.234 -7.216 -0.445 1.00 98.62 158 CYS A CA 1
ATOM 1183 C C . CYS A 1 158 ? 3.757 -7.349 -0.410 1.00 98.62 158 CYS A C 1
ATOM 1185 O O . CYS A 1 158 ? 4.463 -6.359 -0.591 1.00 98.62 158 CYS A O 1
ATOM 1187 N N . VAL A 1 159 ? 4.265 -8.547 -0.114 1.00 98.19 159 VAL A N 1
ATOM 1188 C CA . VAL A 1 159 ? 5.685 -8.782 0.169 1.00 98.19 159 VAL A CA 1
ATOM 1189 C C . VAL A 1 159 ? 6.398 -9.353 -1.053 1.00 98.19 159 VAL A C 1
ATOM 1191 O O . VAL A 1 159 ? 6.186 -10.504 -1.427 1.00 98.19 159 VAL A O 1
ATOM 1194 N N . VAL A 1 160 ? 7.270 -8.571 -1.683 1.00 97.88 160 VAL A N 1
ATOM 1195 C CA . VAL A 1 160 ? 7.941 -8.949 -2.937 1.00 97.88 160 VAL A CA 1
ATOM 1196 C C . VAL A 1 160 ? 9.352 -8.385 -2.997 1.00 97.88 160 VAL A C 1
ATOM 1198 O O . VAL A 1 160 ? 9.682 -7.438 -2.295 1.00 97.88 160 VAL A O 1
ATOM 1201 N N . ARG A 1 161 ? 10.199 -8.948 -3.853 1.00 96.56 161 ARG A N 1
ATOM 1202 C CA . ARG A 1 161 ? 11.480 -8.347 -4.221 1.00 96.56 161 ARG A CA 1
ATOM 1203 C C . ARG A 1 161 ? 11.387 -7.837 -5.657 1.00 96.56 161 ARG A C 1
ATOM 1205 O O . ARG A 1 161 ? 11.119 -8.636 -6.550 1.00 96.56 161 ARG A O 1
ATOM 1212 N N . ASN A 1 162 ? 11.638 -6.550 -5.886 1.00 97.69 162 ASN A N 1
ATOM 1213 C CA . ASN A 1 162 ? 11.716 -6.005 -7.240 1.00 97.69 162 ASN A CA 1
ATOM 1214 C C . ASN A 1 162 ? 13.108 -6.309 -7.810 1.00 97.69 162 ASN A C 1
ATOM 1216 O O . ASN A 1 162 ? 14.070 -5.573 -7.570 1.00 97.69 162 ASN A O 1
ATOM 1220 N N . SER A 1 163 ? 13.239 -7.464 -8.465 1.00 96.81 163 SER A N 1
ATOM 1221 C CA . SER A 1 163 ? 14.507 -8.001 -8.977 1.00 96.81 163 SER A CA 1
ATOM 1222 C C . SER A 1 163 ? 14.681 -7.757 -10.477 1.00 96.81 163 SER A C 1
ATOM 1224 O O . SER A 1 163 ? 13.726 -7.809 -11.251 1.00 96.81 163 SER A O 1
ATOM 1226 N N . ILE A 1 164 ? 15.937 -7.608 -10.899 1.00 96.44 164 ILE A N 1
ATOM 1227 C CA . ILE A 1 164 ? 16.340 -7.674 -12.307 1.00 96.44 164 ILE A CA 1
ATOM 1228 C C . ILE A 1 164 ? 16.735 -9.109 -12.696 1.00 96.44 164 ILE A C 1
ATOM 1230 O O . ILE A 1 164 ? 17.464 -9.781 -11.963 1.00 96.44 164 ILE A O 1
ATOM 1234 N N . GLY A 1 165 ? 16.261 -9.589 -13.845 1.00 95.25 165 GLY A N 1
ATOM 1235 C CA . GLY A 1 165 ? 16.571 -10.913 -14.382 1.00 95.25 165 GLY A CA 1
ATOM 1236 C C . GLY A 1 165 ? 15.929 -11.160 -15.748 1.00 95.25 165 GLY A C 1
ATOM 1237 O O . GLY A 1 165 ? 15.243 -10.298 -16.288 1.00 95.25 165 GLY A O 1
ATOM 1238 N N . GLU A 1 166 ? 16.125 -12.357 -16.303 1.00 95.44 166 GLU A N 1
ATOM 1239 C CA . GLU A 1 166 ? 15.593 -12.749 -17.623 1.00 95.44 166 GLU A CA 1
ATOM 1240 C C . GLU A 1 166 ? 14.064 -12.633 -17.732 1.00 95.44 166 GLU A C 1
ATOM 1242 O O . GLU A 1 166 ? 13.534 -12.359 -18.804 1.00 95.44 166 GLU A O 1
ATOM 1247 N N . ASN A 1 167 ? 13.368 -12.794 -16.603 1.00 96.00 167 ASN A N 1
ATOM 1248 C CA . ASN A 1 167 ? 11.916 -12.728 -16.507 1.00 96.00 167 ASN A CA 1
ATOM 1249 C C . ASN A 1 167 ? 11.417 -11.396 -15.937 1.00 96.00 167 ASN A C 1
ATOM 1251 O O . ASN A 1 167 ? 10.263 -11.333 -15.521 1.00 96.00 167 ASN A O 1
ATOM 1255 N N . SER A 1 168 ? 12.228 -10.336 -15.892 1.00 97.00 168 SER A N 1
ATOM 1256 C CA . SER A 1 168 ? 11.732 -9.019 -15.474 1.00 97.00 168 SER A CA 1
ATOM 1257 C C . SER A 1 168 ? 10.631 -8.528 -16.412 1.00 97.00 168 SER A C 1
ATOM 1259 O O . SER A 1 168 ? 10.664 -8.781 -17.618 1.00 97.00 168 SER A O 1
ATOM 1261 N N . TYR A 1 169 ? 9.638 -7.861 -15.836 1.00 96.50 169 TYR A N 1
ATOM 1262 C CA . TYR A 1 169 ? 8.744 -6.993 -16.591 1.00 96.50 169 TYR A CA 1
ATOM 1263 C C . TYR A 1 169 ? 9.518 -5.760 -17.069 1.00 96.50 169 TYR A C 1
ATOM 1265 O O . TYR A 1 169 ? 10.572 -5.443 -16.509 1.00 96.50 169 TYR A O 1
ATOM 1273 N N . VAL A 1 170 ? 9.031 -5.107 -18.121 1.00 96.75 170 VAL A N 1
ATOM 1274 C CA . VAL A 1 170 ? 9.728 -3.983 -18.767 1.00 96.75 170 VAL A CA 1
ATOM 1275 C C . VAL A 1 170 ? 8.813 -2.775 -18.937 1.00 96.75 170 VAL A C 1
ATOM 1277 O O . VAL A 1 170 ? 7.588 -2.906 -18.977 1.00 96.75 170 VAL A O 1
ATOM 1280 N N . ALA A 1 171 ? 9.407 -1.590 -19.083 1.00 95.00 171 ALA A N 1
ATOM 1281 C CA . ALA A 1 171 ? 8.680 -0.430 -19.587 1.00 95.00 171 ALA A CA 1
ATOM 1282 C C . ALA A 1 171 ? 8.057 -0.737 -20.966 1.00 95.00 171 ALA A C 1
ATOM 1284 O O . ALA A 1 171 ? 8.566 -1.559 -21.725 1.00 95.00 171 ALA A O 1
ATOM 1285 N N . ASP A 1 172 ? 6.938 -0.082 -21.261 1.00 94.12 172 ASP A N 1
ATOM 1286 C CA . ASP A 1 172 ? 6.024 -0.308 -22.388 1.00 94.12 172 ASP A CA 1
ATOM 1287 C C . ASP A 1 172 ? 5.152 -1.574 -22.318 1.00 94.12 172 ASP A C 1
ATOM 1289 O O . ASP A 1 172 ? 4.181 -1.676 -23.080 1.00 94.12 172 ASP A O 1
ATOM 1293 N N . GLU A 1 173 ? 5.403 -2.505 -21.391 1.00 96.38 173 GLU A N 1
ATOM 1294 C CA . GLU A 1 173 ? 4.528 -3.665 -21.175 1.00 96.38 173 GLU A CA 1
ATOM 1295 C C . GLU A 1 173 ? 3.139 -3.222 -20.676 1.00 96.38 173 GLU A C 1
ATOM 1297 O O . GLU A 1 173 ? 3.010 -2.272 -19.901 1.00 96.38 173 GLU A O 1
ATOM 1302 N N . VAL A 1 174 ? 2.075 -3.900 -21.125 1.00 97.81 174 VAL A N 1
ATOM 1303 C CA . VAL A 1 174 ? 0.704 -3.664 -20.641 1.00 97.81 174 VAL A CA 1
ATOM 1304 C C . VAL A 1 174 ? 0.252 -4.849 -19.824 1.00 97.81 174 VAL A C 1
ATOM 1306 O O . VAL A 1 174 ? 0.090 -5.947 -20.355 1.00 97.81 174 VAL A O 1
ATOM 1309 N N . ILE A 1 175 ? -0.014 -4.608 -18.547 1.00 98.19 175 ILE A N 1
ATOM 1310 C CA . ILE A 1 175 ? -0.496 -5.627 -17.623 1.00 98.19 175 ILE A CA 1
ATOM 1311 C C . ILE A 1 175 ? -1.971 -5.369 -17.339 1.00 98.19 175 ILE A C 1
ATOM 1313 O O . ILE A 1 175 ? -2.367 -4.259 -16.990 1.00 98.19 175 ILE A O 1
ATOM 1317 N N . THR A 1 176 ? -2.805 -6.394 -17.494 1.00 98.44 176 THR A N 1
ATOM 1318 C CA . THR A 1 176 ? -4.223 -6.291 -17.131 1.00 98.44 176 THR A CA 1
ATOM 1319 C C . THR A 1 176 ? -4.363 -6.549 -15.638 1.00 98.44 176 THR A C 1
ATOM 1321 O O . THR A 1 176 ? -4.093 -7.654 -15.183 1.00 98.44 176 THR A O 1
ATOM 1324 N N . ALA A 1 177 ? -4.766 -5.529 -14.886 1.00 98.31 177 ALA A N 1
ATOM 1325 C CA . ALA A 1 177 ? -5.039 -5.611 -13.458 1.00 98.31 177 ALA A CA 1
ATOM 1326 C C . ALA A 1 177 ? -6.244 -6.515 -13.169 1.00 98.31 177 ALA A C 1
ATOM 1328 O O . ALA A 1 177 ? -7.112 -6.712 -14.026 1.00 98.31 177 ALA A O 1
ATOM 1329 N N . LYS A 1 178 ? -6.385 -6.976 -11.923 1.00 98.00 178 LYS A N 1
ATOM 1330 C CA . LYS A 1 178 ? -7.548 -7.764 -11.487 1.00 98.00 178 LYS A CA 1
ATOM 1331 C C . LYS A 1 178 ? -8.867 -7.004 -11.641 1.00 98.00 178 LYS A C 1
ATOM 1333 O O . LYS A 1 178 ? -9.914 -7.600 -11.875 1.00 98.00 178 LYS A O 1
ATOM 1338 N N . SER A 1 179 ? -8.814 -5.674 -11.578 1.00 97.69 179 SER A N 1
ATOM 1339 C CA . SER A 1 179 ? -9.954 -4.793 -11.848 1.00 97.69 179 SER A CA 1
ATOM 1340 C C . SER A 1 179 ? -10.416 -4.775 -13.311 1.00 97.69 179 SER A C 1
ATOM 1342 O O . SER A 1 179 ? -11.464 -4.193 -13.604 1.00 97.69 179 SER A O 1
ATOM 1344 N N . GLY A 1 180 ? -9.641 -5.381 -14.216 1.00 97.75 180 GLY A N 1
ATOM 1345 C CA . GLY A 1 180 ? -9.809 -5.337 -15.666 1.00 97.75 180 GLY A CA 1
ATOM 1346 C C . GLY A 1 180 ? -9.112 -4.152 -16.342 1.00 97.75 180 GLY A C 1
ATOM 1347 O O . GLY A 1 180 ? -9.100 -4.092 -17.567 1.00 97.75 180 GLY A O 1
ATOM 1348 N N . ALA A 1 181 ? -8.536 -3.215 -15.579 1.00 97.56 181 ALA A N 1
ATOM 1349 C CA . ALA A 1 181 ? -7.820 -2.072 -16.140 1.00 97.56 181 ALA A CA 1
ATOM 1350 C C . ALA A 1 181 ? -6.489 -2.501 -16.773 1.00 97.56 181 ALA A C 1
ATOM 1352 O O . ALA A 1 181 ? -5.695 -3.202 -16.145 1.00 97.56 181 ALA A O 1
ATOM 1353 N N . ARG A 1 182 ? -6.212 -2.045 -17.995 1.00 98.25 182 ARG A N 1
ATOM 1354 C CA . ARG A 1 182 ? -4.948 -2.302 -18.695 1.00 98.25 182 ARG A CA 1
ATOM 1355 C C . ARG A 1 182 ? -3.928 -1.222 -18.343 1.00 98.25 182 ARG A C 1
ATOM 1357 O O . ARG A 1 182 ? -4.062 -0.071 -18.760 1.00 98.25 182 ARG A O 1
ATOM 1364 N N . VAL A 1 183 ? -2.927 -1.585 -17.551 1.00 98.50 183 VAL A N 1
ATOM 1365 C CA . VAL A 1 183 ? -1.892 -0.686 -17.033 1.00 98.50 183 VAL A CA 1
ATOM 1366 C C . VAL A 1 183 ? -0.663 -0.739 -17.931 1.00 98.50 183 VAL A C 1
ATOM 1368 O O . VAL A 1 183 ? -0.010 -1.776 -18.016 1.00 98.50 183 VAL A O 1
ATOM 1371 N N . ARG A 1 184 ? -0.321 0.385 -18.564 1.00 97.88 184 ARG A N 1
ATOM 1372 C CA . ARG A 1 184 ? 0.963 0.574 -19.247 1.00 97.88 184 ARG A CA 1
ATOM 1373 C C . ARG A 1 184 ? 2.047 0.829 -18.212 1.00 97.88 184 ARG A C 1
ATOM 1375 O O . ARG A 1 184 ? 2.019 1.866 -17.547 1.00 97.88 184 ARG A O 1
ATOM 1382 N N . VAL A 1 185 ? 3.004 -0.083 -18.112 1.00 97.62 185 VAL A N 1
ATOM 1383 C CA . VAL A 1 185 ? 4.211 0.093 -17.306 1.00 97.62 185 VAL A CA 1
ATOM 1384 C C . VAL A 1 185 ? 5.118 1.093 -18.006 1.00 97.62 185 VAL A C 1
ATOM 1386 O O . VAL A 1 185 ? 5.394 0.987 -19.196 1.00 97.62 185 VAL A O 1
ATOM 1389 N N . THR A 1 186 ? 5.569 2.093 -17.268 1.00 96.25 186 THR A N 1
ATOM 1390 C CA . THR A 1 186 ? 6.379 3.206 -17.776 1.00 96.25 186 THR A CA 1
ATOM 1391 C C . THR A 1 186 ? 7.726 3.296 -17.085 1.00 96.25 186 THR A C 1
ATOM 1393 O O . THR A 1 186 ? 8.631 3.928 -17.619 1.00 96.25 186 THR A O 1
ATOM 1396 N N . ASN A 1 187 ? 7.826 2.737 -15.878 1.00 96.12 187 ASN A N 1
ATOM 1397 C CA . ASN A 1 187 ? 9.049 2.678 -15.096 1.00 96.12 187 ASN A CA 1
ATOM 1398 C C . ASN A 1 187 ? 8.931 1.531 -14.075 1.00 96.12 187 ASN A C 1
ATOM 1400 O O . ASN A 1 187 ? 8.011 1.517 -13.254 1.00 96.12 187 ASN A O 1
ATOM 1404 N N . THR A 1 188 ? 9.845 0.564 -14.116 1.00 97.06 188 THR A N 1
ATOM 1405 C CA . THR A 1 188 ? 9.826 -0.607 -13.227 1.00 97.06 188 THR A CA 1
ATOM 1406 C C . THR A 1 188 ? 10.345 -0.326 -11.809 1.00 97.06 188 THR A C 1
ATOM 1408 O O . THR A 1 188 ? 10.250 -1.195 -10.942 1.00 97.06 188 THR A O 1
ATOM 1411 N N . ASP A 1 189 ? 10.868 0.876 -11.555 1.00 96.25 189 ASP A N 1
ATOM 1412 C CA . ASP A 1 189 ? 11.218 1.411 -10.228 1.00 96.25 189 ASP A CA 1
ATOM 1413 C C . ASP A 1 189 ? 9.997 1.998 -9.495 1.00 96.25 189 ASP A C 1
ATOM 1415 O O . ASP A 1 189 ? 10.045 2.314 -8.311 1.00 96.25 189 ASP A O 1
ATOM 1419 N N . GLU A 1 190 ? 8.874 2.146 -10.201 1.00 95.25 190 GLU A N 1
ATOM 1420 C CA . GLU A 1 190 ? 7.595 2.621 -9.666 1.00 95.25 190 GLU A CA 1
ATOM 1421 C C . GLU A 1 190 ? 6.676 1.426 -9.331 1.00 95.25 190 GLU A C 1
ATOM 1423 O O . GLU A 1 190 ? 5.500 1.364 -9.693 1.00 95.25 190 GLU A O 1
ATOM 1428 N N . ASP A 1 191 ? 7.234 0.429 -8.649 1.00 95.94 191 ASP A N 1
ATOM 1429 C CA . ASP A 1 191 ? 6.626 -0.878 -8.382 1.00 95.94 191 ASP A CA 1
ATOM 1430 C C . ASP A 1 191 ? 5.615 -0.857 -7.220 1.00 95.94 191 ASP A C 1
ATOM 1432 O O . ASP A 1 191 ? 4.620 -1.584 -7.218 1.00 95.94 191 ASP A O 1
ATOM 1436 N N . GLY A 1 192 ? 5.839 0.004 -6.225 1.00 93.94 192 GLY A N 1
ATOM 1437 C CA . GLY A 1 192 ? 5.110 -0.017 -4.958 1.00 93.94 192 GLY A CA 1
ATOM 1438 C C . GLY A 1 192 ? 3.589 0.087 -5.086 1.00 93.94 192 GLY A C 1
ATOM 1439 O O . GLY A 1 192 ? 2.857 -0.575 -4.350 1.00 93.94 192 GLY A O 1
ATOM 1440 N N . HIS A 1 193 ? 3.088 0.895 -6.021 1.00 95.44 193 HIS A N 1
ATOM 1441 C CA . HIS A 1 193 ? 1.650 0.999 -6.271 1.00 95.44 193 HIS A CA 1
ATOM 1442 C C . HIS A 1 193 ? 1.112 -0.104 -7.195 1.00 95.44 193 HIS A C 1
ATOM 1444 O O . HIS A 1 193 ? -0.064 -0.444 -7.071 1.00 95.44 193 HIS A O 1
ATOM 1450 N N . LEU A 1 194 ? 1.946 -0.715 -8.050 1.00 97.69 194 LEU A N 1
ATOM 1451 C CA . LEU A 1 194 ? 1.564 -1.900 -8.830 1.00 97.69 194 LEU A CA 1
ATOM 1452 C C . LEU A 1 194 ? 1.261 -3.077 -7.899 1.00 97.69 194 LEU A C 1
ATOM 1454 O O . LEU A 1 194 ? 0.173 -3.647 -7.960 1.00 97.69 194 LEU A O 1
ATOM 1458 N N . ILE A 1 195 ? 2.179 -3.383 -6.977 1.00 98.56 195 ILE A N 1
ATOM 1459 C CA . ILE A 1 195 ? 2.077 -4.572 -6.116 1.00 98.56 195 ILE A CA 1
ATOM 1460 C C . ILE A 1 195 ? 0.879 -4.516 -5.162 1.00 98.56 195 ILE A C 1
ATOM 1462 O O . ILE A 1 195 ? 0.388 -5.549 -4.718 1.00 98.56 195 ILE A O 1
ATOM 1466 N N . MET A 1 196 ? 0.402 -3.310 -4.840 1.00 98.69 196 MET A N 1
ATOM 1467 C CA . MET A 1 196 ? -0.726 -3.099 -3.936 1.00 98.69 196 MET A CA 1
ATOM 1468 C C . MET A 1 196 ? -2.072 -2.994 -4.654 1.00 98.69 196 MET A C 1
ATOM 1470 O O . MET A 1 196 ? -3.100 -3.176 -4.007 1.00 98.69 196 MET A O 1
ATOM 1474 N N . ALA A 1 197 ? -2.112 -2.674 -5.951 1.00 98.62 197 ALA A N 1
ATOM 1475 C CA . ALA A 1 197 ? -3.359 -2.329 -6.636 1.00 98.62 197 ALA A CA 1
ATOM 1476 C C . ALA A 1 197 ? -4.370 -3.487 -6.671 1.00 98.62 197 ALA A C 1
ATOM 1478 O O . ALA A 1 197 ? -5.548 -3.276 -6.370 1.00 98.62 197 ALA A O 1
ATOM 1479 N N . ASP A 1 198 ? -3.920 -4.710 -6.959 1.00 98.69 198 ASP A N 1
ATOM 1480 C CA . ASP A 1 198 ? -4.804 -5.883 -6.989 1.00 98.69 198 ASP A CA 1
ATOM 1481 C C . ASP A 1 198 ? -5.188 -6.363 -5.582 1.00 98.69 198 ASP A C 1
ATOM 1483 O O . ASP A 1 198 ? -6.332 -6.751 -5.338 1.00 98.69 198 ASP A O 1
ATOM 1487 N N . ALA A 1 199 ? -4.275 -6.258 -4.610 1.00 98.69 199 ALA A N 1
ATOM 1488 C CA . ALA A 1 199 ? -4.608 -6.505 -3.208 1.00 98.69 199 ALA A CA 1
ATOM 1489 C C . ALA A 1 199 ? -5.652 -5.495 -2.703 1.00 98.69 199 ALA A C 1
ATOM 1491 O O . ALA A 1 199 ? -6.606 -5.868 -2.022 1.00 98.69 199 ALA A O 1
ATOM 1492 N N . LEU A 1 200 ? -5.533 -4.225 -3.096 1.00 98.88 200 LEU A N 1
ATOM 1493 C CA . LEU A 1 200 ? -6.511 -3.186 -2.793 1.00 98.88 200 LEU A CA 1
ATOM 1494 C C . LEU A 1 200 ? -7.848 -3.432 -3.501 1.00 98.88 200 LEU A C 1
ATOM 1496 O O . LEU A 1 200 ? -8.891 -3.186 -2.900 1.00 98.88 200 LEU A O 1
ATOM 1500 N N . TYR A 1 201 ? -7.842 -3.958 -4.731 1.00 98.75 201 TYR A N 1
ATOM 1501 C CA . TYR A 1 201 ? -9.060 -4.418 -5.402 1.00 98.75 201 TYR A CA 1
ATOM 1502 C C . TYR A 1 201 ? -9.770 -5.490 -4.564 1.00 98.75 201 TYR A C 1
ATOM 1504 O O . TYR A 1 201 ? -10.954 -5.334 -4.262 1.00 98.75 201 TYR A O 1
ATOM 1512 N N . HIS A 1 202 ? -9.043 -6.520 -4.124 1.00 98.62 202 HIS A N 1
ATOM 1513 C CA . HIS A 1 202 ? -9.586 -7.587 -3.279 1.00 98.62 202 HIS A CA 1
ATOM 1514 C C . HIS A 1 202 ? -10.136 -7.045 -1.946 1.00 98.62 202 HIS A C 1
ATOM 1516 O O . HIS A 1 202 ? -11.262 -7.348 -1.550 1.00 98.62 202 HIS A O 1
ATOM 1522 N N . MET A 1 203 ? -9.379 -6.173 -1.276 1.00 98.69 203 MET A N 1
ATOM 1523 C CA . MET A 1 203 ? -9.788 -5.547 -0.014 1.00 98.69 203 MET A CA 1
ATOM 1524 C C . MET A 1 203 ? -11.021 -4.653 -0.184 1.00 98.69 203 MET A C 1
ATOM 1526 O O . MET A 1 203 ? -11.887 -4.624 0.687 1.00 98.69 203 MET A O 1
ATOM 1530 N N . LYS A 1 204 ? -11.146 -3.962 -1.320 1.00 98.38 204 LYS A N 1
ATOM 1531 C CA . LYS A 1 204 ? -12.333 -3.175 -1.671 1.00 98.38 204 LYS A CA 1
ATOM 1532 C C . LYS A 1 204 ? -13.566 -4.066 -1.863 1.00 98.38 204 LYS A C 1
ATOM 1534 O O . LYS A 1 204 ? -14.629 -3.695 -1.377 1.00 98.38 204 LYS A O 1
ATOM 1539 N N . GLU A 1 205 ? -13.449 -5.233 -2.499 1.00 98.31 205 GLU A N 1
ATOM 1540 C CA . GLU A 1 205 ? -14.574 -6.185 -2.601 1.00 98.31 205 GLU A CA 1
ATOM 1541 C C . GLU A 1 205 ? -15.043 -6.655 -1.212 1.00 98.31 205 GLU A C 1
ATOM 1543 O O . GLU A 1 205 ? -16.237 -6.642 -0.915 1.00 98.31 205 GLU A O 1
ATOM 1548 N N . MET A 1 206 ? -14.106 -6.969 -0.312 1.00 98.25 206 MET A N 1
ATOM 1549 C CA . MET A 1 206 ? -14.422 -7.316 1.079 1.00 98.25 206 MET A CA 1
ATOM 1550 C C . MET A 1 206 ? -15.044 -6.138 1.853 1.00 98.25 206 MET A C 1
ATOM 1552 O O . MET A 1 206 ? -15.970 -6.327 2.650 1.00 98.25 206 MET A O 1
ATOM 1556 N N . ALA A 1 207 ? -14.581 -4.910 1.605 1.00 98.44 207 ALA A N 1
ATOM 1557 C CA . ALA A 1 207 ? -15.104 -3.706 2.244 1.00 98.44 207 ALA A CA 1
ATOM 1558 C C . ALA A 1 207 ? -16.596 -3.492 1.953 1.00 98.44 207 ALA A C 1
ATOM 1560 O O . ALA A 1 207 ? -17.335 -3.102 2.851 1.00 98.44 207 ALA A O 1
ATOM 1561 N N . LEU A 1 208 ? -17.069 -3.801 0.741 1.00 97.88 208 LEU A N 1
ATOM 1562 C CA . LEU A 1 208 ? -18.484 -3.644 0.368 1.00 97.88 208 LEU A CA 1
ATOM 1563 C C . LEU A 1 208 ? -19.448 -4.459 1.242 1.00 97.88 208 LEU A C 1
ATOM 1565 O O . LEU A 1 208 ? -20.615 -4.093 1.360 1.00 97.88 208 LEU A O 1
ATOM 1569 N N . CYS A 1 209 ? -18.959 -5.531 1.869 1.00 96.62 209 CYS A N 1
ATOM 1570 C CA . CYS A 1 209 ? -19.727 -6.385 2.776 1.00 96.62 209 CYS A CA 1
ATOM 1571 C C . CYS A 1 209 ? -19.377 -6.161 4.259 1.00 96.62 209 CYS A C 1
ATOM 1573 O O . CYS A 1 209 ? -19.820 -6.922 5.118 1.00 96.62 209 CYS A O 1
ATOM 1575 N N . SER A 1 210 ? -18.562 -5.151 4.572 1.00 97.19 210 SER A N 1
ATOM 1576 C CA . SER A 1 210 ? -18.055 -4.886 5.921 1.00 97.19 210 SER A CA 1
ATOM 1577 C C . SER A 1 210 ? -18.799 -3.734 6.601 1.00 97.19 210 SER A C 1
ATOM 1579 O O . SER A 1 210 ? -19.335 -2.837 5.950 1.00 97.19 210 SER A O 1
ATOM 1581 N N . VAL A 1 211 ? -18.818 -3.726 7.936 1.00 96.50 211 VAL A N 1
ATOM 1582 C CA . VAL A 1 211 ? -19.445 -2.643 8.709 1.00 96.50 211 VAL A CA 1
ATOM 1583 C C . VAL A 1 211 ? -18.516 -1.432 8.739 1.00 96.50 211 VAL A C 1
ATOM 1585 O O . VAL A 1 211 ? -17.394 -1.531 9.239 1.00 96.50 211 VAL A O 1
ATOM 1588 N N . ASN A 1 212 ? -18.997 -0.294 8.220 1.00 96.00 212 ASN A N 1
ATOM 1589 C CA . ASN A 1 212 ? -18.303 1.002 8.217 1.00 96.00 212 ASN A CA 1
ATOM 1590 C C . ASN A 1 212 ? -16.800 0.879 7.853 1.00 96.00 212 ASN A C 1
ATOM 1592 O O . ASN A 1 212 ? -15.933 1.241 8.654 1.00 96.00 212 ASN A O 1
ATOM 1596 N N . PRO A 1 213 ? -16.471 0.331 6.670 1.00 98.25 213 PRO A N 1
ATOM 1597 C CA . PRO A 1 213 ? -15.096 0.039 6.297 1.00 98.25 213 PRO A CA 1
ATOM 1598 C C . PRO A 1 213 ? -14.296 1.315 6.039 1.00 98.25 213 PRO A C 1
ATOM 1600 O O . PRO A 1 213 ? -14.798 2.281 5.453 1.00 98.25 213 PRO A O 1
ATOM 1603 N N . HIS A 1 214 ? -13.022 1.297 6.415 1.00 98.69 214 HIS A N 1
ATOM 1604 C CA . HIS A 1 214 ? -12.039 2.287 5.993 1.00 98.69 214 HIS A CA 1
ATOM 1605 C C . HIS A 1 214 ? -10.813 1.585 5.424 1.00 98.69 214 HIS A C 1
ATOM 1607 O O . HIS A 1 214 ? -10.138 0.837 6.129 1.00 98.69 214 HIS A O 1
ATOM 1613 N N . LEU A 1 215 ? -10.542 1.830 4.142 1.00 98.88 215 LEU A N 1
ATOM 1614 C CA . LEU A 1 215 ? -9.404 1.272 3.421 1.00 98.88 215 LEU A CA 1
ATOM 1615 C C . LEU A 1 215 ? -8.200 2.208 3.514 1.00 98.88 215 LEU A C 1
ATOM 1617 O O . LEU A 1 215 ? -8.304 3.409 3.271 1.00 98.88 215 LEU A O 1
ATOM 1621 N N . PHE A 1 216 ? -7.043 1.639 3.797 1.00 98.88 216 PHE A N 1
ATOM 1622 C CA . PHE A 1 216 ? -5.772 2.330 3.886 1.00 98.88 216 PHE A CA 1
ATOM 1623 C C . PHE A 1 216 ? -4.757 1.657 2.983 1.00 98.88 216 PHE A C 1
ATOM 1625 O O . PHE A 1 216 ? -4.688 0.432 2.935 1.00 98.88 216 PHE A O 1
ATOM 1632 N N . THR A 1 217 ? -3.917 2.448 2.331 1.00 98.88 217 THR A N 1
ATOM 1633 C CA . THR A 1 217 ? -2.627 1.966 1.829 1.00 98.88 217 THR A CA 1
ATOM 1634 C C . THR A 1 217 ? -1.508 2.657 2.590 1.00 98.88 217 THR A C 1
ATOM 1636 O O . THR A 1 217 ? -1.553 3.871 2.778 1.00 98.88 217 THR A O 1
ATOM 1639 N N . VAL A 1 218 ? -0.509 1.896 3.032 1.00 98.50 218 VAL A N 1
ATOM 1640 C CA . VAL A 1 218 ? 0.648 2.413 3.776 1.00 98.50 218 VAL A CA 1
ATOM 1641 C C . VAL A 1 218 ? 1.911 2.004 3.041 1.00 98.50 218 VAL A C 1
ATOM 1643 O O . VAL A 1 218 ? 2.146 0.817 2.806 1.00 98.50 218 VAL A O 1
ATOM 1646 N N . ALA A 1 219 ? 2.720 2.980 2.641 1.00 96.69 219 ALA A N 1
ATOM 1647 C CA . ALA A 1 219 ? 3.859 2.711 1.781 1.00 96.69 219 ALA A CA 1
ATOM 1648 C C . ALA A 1 219 ? 5.006 3.693 1.982 1.00 96.69 219 ALA A C 1
ATOM 1650 O O . ALA A 1 219 ? 4.801 4.890 2.140 1.00 96.69 219 ALA A O 1
ATOM 1651 N N . THR A 1 220 ? 6.229 3.187 1.877 1.00 92.50 220 THR A N 1
ATOM 1652 C CA . THR A 1 220 ? 7.414 3.977 1.531 1.00 92.50 220 THR A CA 1
ATOM 1653 C C . THR A 1 220 ? 7.341 4.307 0.043 1.00 92.50 220 THR A C 1
ATOM 1655 O O . THR A 1 220 ? 7.996 3.677 -0.781 1.00 92.50 220 THR A O 1
ATOM 1658 N N . MET A 1 221 ? 6.427 5.204 -0.335 1.00 93.19 221 MET A N 1
ATOM 1659 C CA . MET A 1 221 ? 5.998 5.292 -1.727 1.00 93.19 221 MET A CA 1
ATOM 1660 C C . MET A 1 221 ? 6.934 6.161 -2.554 1.00 93.19 221 MET A C 1
ATOM 1662 O O . MET A 1 221 ? 7.441 5.698 -3.570 1.00 93.19 221 MET A O 1
ATOM 1666 N N . THR A 1 222 ? 7.169 7.412 -2.147 1.00 92.19 222 THR A N 1
ATOM 1667 C CA . THR A 1 222 ? 7.910 8.349 -2.995 1.00 92.19 222 THR A CA 1
ATOM 1668 C C . THR A 1 222 ? 8.964 9.146 -2.243 1.00 92.19 222 THR A C 1
ATOM 1670 O O . THR A 1 222 ? 8.705 9.806 -1.240 1.00 92.19 222 THR A O 1
ATOM 1673 N N . ALA A 1 223 ? 10.155 9.240 -2.834 1.00 90.19 223 ALA A N 1
ATOM 1674 C CA . ALA A 1 223 ? 11.160 10.206 -2.396 1.00 90.19 223 ALA A CA 1
ATOM 1675 C C . ALA A 1 223 ? 10.719 11.673 -2.597 1.00 90.19 223 ALA A C 1
ATOM 1677 O O . ALA A 1 223 ? 11.352 12.583 -2.070 1.00 90.19 223 ALA A O 1
ATOM 1678 N N . HIS A 1 224 ? 9.632 11.924 -3.333 1.00 94.88 224 HIS A N 1
ATOM 1679 C CA . HIS A 1 224 ? 9.017 13.248 -3.417 1.00 94.88 224 HIS A CA 1
ATOM 1680 C C . HIS A 1 224 ? 8.389 13.675 -2.075 1.00 94.88 224 HIS A C 1
ATOM 1682 O O . HIS A 1 224 ? 8.333 14.868 -1.785 1.00 94.88 224 HIS A O 1
ATOM 1688 N N . ALA A 1 225 ? 7.945 12.736 -1.227 1.00 94.38 225 ALA A N 1
ATOM 1689 C CA . ALA A 1 225 ? 7.365 13.057 0.078 1.00 94.38 225 ALA A CA 1
ATOM 1690 C C . ALA A 1 225 ? 8.355 13.809 0.981 1.00 94.38 225 ALA A C 1
ATOM 1692 O O . ALA A 1 225 ? 8.050 14.910 1.431 1.00 94.38 225 ALA A O 1
ATOM 1693 N N . ILE A 1 226 ? 9.574 13.286 1.157 1.00 92.31 226 ILE A N 1
ATOM 1694 C CA . ILE A 1 226 ? 10.600 13.940 1.989 1.00 92.31 226 ILE A CA 1
ATOM 1695 C C . ILE A 1 226 ? 11.008 15.318 1.447 1.00 92.31 226 ILE A C 1
ATOM 1697 O O . ILE A 1 226 ? 11.278 16.226 2.227 1.00 92.31 226 ILE A O 1
ATOM 1701 N N . LEU A 1 227 ? 11.003 15.511 0.124 1.00 93.56 227 LEU A N 1
ATOM 1702 C CA . LEU A 1 227 ? 11.267 16.821 -0.483 1.00 93.56 227 LEU A CA 1
ATOM 1703 C C . LEU A 1 227 ? 10.136 17.827 -0.223 1.00 93.56 227 LEU A C 1
ATOM 1705 O O . LEU A 1 227 ? 10.391 19.027 -0.183 1.00 93.56 227 LEU A O 1
ATOM 1709 N N . ALA A 1 228 ? 8.901 17.347 -0.067 1.00 94.75 228 ALA A N 1
ATOM 1710 C CA . ALA A 1 228 ? 7.727 18.187 0.123 1.00 94.75 228 ALA A CA 1
ATOM 1711 C C . ALA A 1 228 ? 7.519 18.611 1.583 1.00 94.75 228 ALA A C 1
ATOM 1713 O O . ALA A 1 228 ? 7.146 19.758 1.820 1.00 94.75 228 ALA A O 1
ATOM 1714 N N . VAL A 1 229 ? 7.732 17.701 2.541 1.00 94.38 229 VAL A N 1
ATOM 1715 C CA . VAL A 1 229 ? 7.398 17.929 3.964 1.00 94.38 229 VAL A CA 1
ATOM 1716 C C . VAL A 1 229 ? 8.590 17.847 4.920 1.00 94.38 229 VAL A C 1
ATOM 1718 O O . VAL A 1 229 ? 8.448 18.134 6.103 1.00 94.38 229 VAL A O 1
ATOM 1721 N N . GLY A 1 230 ? 9.780 17.503 4.426 1.00 92.44 230 GLY A N 1
ATOM 1722 C CA . GLY A 1 230 ? 10.947 17.249 5.269 1.00 92.44 230 GLY A CA 1
ATOM 1723 C C . GLY A 1 230 ? 10.921 15.864 5.935 1.00 92.44 230 GLY A C 1
ATOM 1724 O O . GLY A 1 230 ? 9.998 15.079 5.712 1.00 92.44 230 GLY A O 1
ATOM 1725 N N . PRO A 1 231 ? 11.964 15.516 6.709 1.00 91.12 231 PRO A N 1
ATOM 1726 C CA . PRO A 1 231 ? 12.051 14.234 7.403 1.00 91.12 231 PRO A CA 1
ATOM 1727 C C . PRO A 1 231 ? 11.147 14.189 8.644 1.00 91.12 231 PRO A C 1
ATOM 1729 O O . PRO A 1 231 ? 10.979 15.194 9.330 1.00 91.12 231 PRO A O 1
ATOM 1732 N N . GLY A 1 232 ? 10.637 13.002 8.974 1.00 89.06 232 GLY A N 1
ATOM 1733 C CA . GLY A 1 232 ? 9.879 12.739 10.201 1.00 89.06 232 GLY A CA 1
ATOM 1734 C C . GLY A 1 232 ? 8.380 13.035 10.129 1.00 89.06 232 GLY A C 1
ATOM 1735 O O . GLY A 1 232 ? 7.739 13.077 11.176 1.00 89.06 232 GLY A O 1
ATOM 1736 N N . TYR A 1 233 ? 7.814 13.226 8.932 1.00 92.75 233 TYR A N 1
ATOM 1737 C CA . TYR A 1 233 ? 6.388 13.514 8.739 1.00 92.75 233 TYR A CA 1
ATOM 1738 C C . TYR A 1 233 ? 5.758 12.575 7.707 1.00 92.75 233 TYR A C 1
ATOM 1740 O O . TYR A 1 233 ? 6.194 12.520 6.560 1.00 92.75 233 TYR A O 1
ATOM 1748 N N . SER A 1 234 ? 4.699 11.858 8.088 1.00 94.88 234 SER A N 1
ATOM 1749 C CA . SER A 1 234 ? 3.931 11.009 7.166 1.00 94.88 234 SER A CA 1
ATOM 1750 C C . SER A 1 234 ? 3.063 11.908 6.302 1.00 94.88 234 SER A C 1
ATOM 1752 O O . SER A 1 234 ? 2.482 12.855 6.820 1.00 94.88 234 SER A O 1
ATOM 1754 N N . ILE A 1 235 ? 2.875 11.602 5.022 1.00 97.81 235 ILE A N 1
ATOM 1755 C CA . ILE A 1 235 ? 1.877 12.312 4.215 1.00 97.81 235 ILE A CA 1
ATOM 1756 C C . ILE A 1 235 ? 0.589 11.499 4.184 1.00 97.81 235 ILE A C 1
ATOM 1758 O O . ILE A 1 235 ? 0.590 10.364 3.716 1.00 97.81 235 ILE A O 1
ATOM 1762 N N . VAL A 1 236 ? -0.520 12.092 4.626 1.00 98.38 236 VAL A N 1
ATOM 1763 C CA . VAL A 1 236 ? -1.860 11.494 4.527 1.00 98.38 236 VAL A CA 1
ATOM 1764 C C . VAL A 1 236 ? -2.662 12.136 3.398 1.00 98.38 236 VAL A C 1
ATOM 1766 O O . VAL A 1 236 ? -2.695 13.359 3.245 1.00 98.38 236 VAL A O 1
ATOM 1769 N N . MET A 1 237 ? -3.321 11.301 2.596 1.00 98.50 237 MET A N 1
ATOM 1770 C CA . MET A 1 237 ? -4.150 11.708 1.463 1.00 98.50 237 MET A CA 1
ATOM 1771 C C . MET A 1 237 ? -5.466 10.937 1.452 1.00 98.50 237 MET A C 1
ATOM 1773 O O . MET A 1 237 ? -5.508 9.754 1.119 1.00 98.50 237 MET A O 1
ATOM 1777 N N . ASP A 1 238 ? -6.555 11.631 1.760 1.00 98.44 238 ASP A N 1
ATOM 1778 C CA . ASP A 1 238 ? -7.903 11.070 1.712 1.00 98.44 238 ASP A CA 1
ATOM 1779 C C . ASP A 1 238 ? -8.508 11.133 0.303 1.00 98.44 238 ASP A C 1
ATOM 1781 O O . ASP A 1 238 ? -8.358 12.121 -0.427 1.00 98.44 238 ASP A O 1
ATOM 1785 N N . ASN A 1 239 ? -9.302 10.116 -0.043 1.00 98.00 239 ASN A N 1
ATOM 1786 C CA . ASN A 1 239 ? -10.288 10.243 -1.108 1.00 98.00 239 ASN A CA 1
ATOM 1787 C C . ASN A 1 239 ? -11.446 11.166 -0.678 1.00 98.00 239 ASN A C 1
ATOM 1789 O O . ASN A 1 239 ? -11.553 11.608 0.467 1.00 98.00 239 ASN A O 1
ATOM 1793 N N . ALA A 1 240 ? -12.366 11.448 -1.604 1.00 96.56 240 ALA A N 1
ATOM 1794 C CA . ALA A 1 240 ? -13.494 12.332 -1.317 1.00 96.56 240 ALA A CA 1
ATOM 1795 C C . ALA A 1 240 ? -14.362 11.850 -0.136 1.00 96.56 240 ALA A C 1
ATOM 1797 O O . ALA A 1 240 ? -14.831 12.686 0.630 1.00 96.56 240 ALA A O 1
ATOM 1798 N N . VAL A 1 241 ? -14.559 10.536 0.025 1.00 97.88 241 VAL A N 1
ATOM 1799 C CA . VAL A 1 241 ? -15.420 9.951 1.068 1.00 97.88 241 VAL A CA 1
ATOM 1800 C C . VAL A 1 241 ? -14.769 10.050 2.450 1.00 97.88 241 VAL A C 1
ATOM 1802 O O . VAL A 1 241 ? -15.407 10.512 3.391 1.00 97.88 241 VAL A O 1
ATOM 1805 N N . ALA A 1 242 ? -13.490 9.684 2.573 1.00 98.00 242 ALA A N 1
ATOM 1806 C CA . ALA A 1 242 ? -12.726 9.808 3.815 1.00 98.00 242 ALA A CA 1
ATOM 1807 C C . ALA A 1 242 ? -12.594 11.278 4.252 1.00 98.00 242 ALA A C 1
ATOM 1809 O O . ALA A 1 242 ? -12.740 11.598 5.432 1.00 98.00 242 ALA A O 1
ATOM 1810 N N . ARG A 1 243 ? -12.460 12.199 3.289 1.00 95.56 243 ARG A N 1
ATOM 1811 C CA . ARG A 1 243 ? -12.419 13.638 3.566 1.00 95.56 243 ARG A CA 1
ATOM 1812 C C . ARG A 1 243 ? -13.729 14.179 4.143 1.00 95.56 243 ARG A C 1
ATOM 1814 O O . ARG A 1 243 ? -13.693 15.087 4.967 1.00 95.56 243 ARG A O 1
ATOM 1821 N N . LEU A 1 244 ? -14.888 13.649 3.736 1.00 94.38 244 LEU A N 1
ATOM 1822 C CA . LEU A 1 244 ? -16.185 14.076 4.290 1.00 94.38 244 LEU A CA 1
ATOM 1823 C C . LEU A 1 244 ? -16.305 13.796 5.793 1.00 94.38 244 LEU A C 1
ATOM 1825 O O . LEU A 1 244 ? -17.066 14.475 6.477 1.00 94.38 244 LEU A O 1
ATOM 1829 N N . VAL A 1 245 ? -15.548 12.821 6.303 1.00 92.31 245 VAL A N 1
ATOM 1830 C CA . VAL A 1 245 ? -15.489 12.485 7.731 1.00 92.31 245 VAL A CA 1
ATOM 1831 C C . VAL A 1 245 ? -14.220 13.005 8.415 1.00 92.31 245 VAL A C 1
ATOM 1833 O O . VAL A 1 245 ? -13.942 12.599 9.547 1.00 92.31 245 VAL A O 1
ATOM 1836 N N . SER A 1 246 ? -13.472 13.889 7.743 1.00 94.81 246 SER A N 1
ATOM 1837 C CA . SER A 1 246 ? -12.239 14.527 8.227 1.00 94.81 246 SER A CA 1
ATOM 1838 C C . SER A 1 246 ? -11.213 13.532 8.771 1.00 94.81 246 SER A C 1
ATOM 1840 O O . SER A 1 246 ? -10.706 13.688 9.882 1.00 94.81 246 SER A O 1
ATOM 1842 N N . ASN A 1 247 ? -10.979 12.436 8.044 1.00 95.75 247 ASN A N 1
ATOM 1843 C CA . ASN A 1 247 ? -10.062 11.401 8.507 1.00 95.75 247 ASN A CA 1
ATOM 1844 C C . ASN A 1 247 ? -8.610 11.898 8.585 1.00 95.75 247 ASN A C 1
ATOM 1846 O O . ASN A 1 247 ? -7.961 11.694 9.608 1.00 95.75 247 ASN A O 1
ATOM 1850 N N . ALA A 1 248 ? -8.112 12.567 7.545 1.00 95.38 248 ALA A N 1
ATOM 1851 C CA . ALA A 1 248 ? -6.760 13.118 7.531 1.00 95.38 248 ALA A CA 1
ATOM 1852 C C . ALA A 1 248 ? -6.505 14.059 8.722 1.00 95.38 248 ALA A C 1
ATOM 1854 O O . ALA A 1 248 ? -5.466 13.958 9.368 1.00 95.38 248 ALA A O 1
ATOM 1855 N N . GLU A 1 249 ? -7.471 14.913 9.070 1.00 96.06 249 GLU A N 1
ATOM 1856 C CA . GLU A 1 249 ? -7.375 15.805 10.229 1.00 96.06 249 GLU A CA 1
ATOM 1857 C C . GLU A 1 249 ? -7.376 15.039 11.564 1.00 96.06 249 GLU A C 1
ATOM 1859 O O . GLU A 1 249 ? -6.631 15.393 12.478 1.00 96.06 249 GLU A O 1
ATOM 1864 N N . LYS A 1 250 ? -8.161 13.957 11.687 1.00 94.00 250 LYS A N 1
ATOM 1865 C CA . LYS A 1 250 ? -8.133 13.082 12.877 1.00 94.00 250 LYS A CA 1
ATOM 1866 C C . LYS A 1 250 ? -6.783 12.388 13.039 1.00 94.00 250 LYS A C 1
ATOM 1868 O O . LYS A 1 250 ? -6.268 12.321 14.155 1.00 94.00 250 LYS A O 1
ATOM 1873 N N . LEU A 1 251 ? -6.208 11.894 11.942 1.00 93.38 251 LEU A N 1
ATOM 1874 C CA . LEU A 1 251 ? -4.888 11.264 11.942 1.00 93.38 251 LEU A CA 1
ATOM 1875 C C . LEU A 1 251 ? -3.784 12.265 12.271 1.00 93.38 251 LEU A C 1
ATOM 1877 O O . LEU A 1 251 ? -2.913 11.938 13.069 1.00 93.38 251 LEU A O 1
ATOM 1881 N N . GLN A 1 252 ? -3.851 13.485 11.736 1.00 94.31 252 GLN A N 1
ATOM 1882 C CA . GLN A 1 252 ? -2.912 14.550 12.081 1.00 94.31 252 GLN A CA 1
ATOM 1883 C C . GLN A 1 252 ? -2.957 14.874 13.580 1.00 94.31 252 GLN A C 1
ATOM 1885 O O . GLN A 1 252 ? -1.925 14.807 14.240 1.00 94.31 252 GLN A O 1
ATOM 1890 N N . ALA A 1 253 ? -4.146 15.103 14.147 1.00 91.00 253 ALA A N 1
ATOM 1891 C CA . ALA A 1 253 ? -4.295 15.372 15.580 1.00 91.00 253 ALA A CA 1
ATOM 1892 C C . ALA A 1 253 ? -3.845 14.189 16.466 1.00 91.00 253 ALA A C 1
ATOM 1894 O O . ALA A 1 253 ? -3.226 14.379 17.517 1.00 91.00 253 ALA A O 1
ATOM 1895 N N . SER A 1 254 ? -4.133 12.955 16.038 1.00 88.75 254 SER A N 1
ATOM 1896 C CA . SER A 1 254 ? -3.663 11.735 16.712 1.00 88.75 254 SER A CA 1
ATOM 1897 C C . SER A 1 254 ? -2.141 11.631 16.673 1.00 88.75 254 SER A C 1
ATOM 1899 O O . SER A 1 254 ? -1.510 11.331 17.684 1.00 88.75 254 SER A O 1
ATOM 1901 N N . GLY A 1 255 ? -1.550 11.921 15.517 1.00 88.88 255 GLY A N 1
ATOM 1902 C CA . GLY A 1 255 ? -0.112 11.917 15.303 1.00 88.88 255 GLY A CA 1
ATOM 1903 C C . GLY A 1 255 ? 0.616 12.953 16.147 1.00 88.88 255 GLY A C 1
ATOM 1904 O O . GLY A 1 255 ? 1.593 12.620 16.811 1.00 88.88 255 GLY A O 1
ATOM 1905 N N . GLU A 1 256 ? 0.104 14.182 16.212 1.00 89.25 256 GLU A N 1
ATOM 1906 C CA . GLU A 1 256 ? 0.626 15.230 17.100 1.00 89.25 256 GLU A CA 1
ATOM 1907 C C . GLU A 1 256 ? 0.597 14.802 18.572 1.00 89.25 256 GLU A C 1
ATOM 1909 O O . GLU A 1 256 ? 1.556 15.030 19.307 1.00 89.25 256 GLU A O 1
ATOM 1914 N N . THR A 1 257 ? -0.479 14.134 18.994 1.00 86.75 257 THR A N 1
ATOM 1915 C CA . THR A 1 257 ? -0.632 13.647 20.373 1.00 86.75 257 THR A CA 1
ATOM 1916 C C . THR A 1 257 ? 0.355 12.523 20.696 1.00 86.75 257 THR A C 1
ATOM 1918 O O . THR A 1 257 ? 0.905 12.477 21.795 1.00 86.75 257 THR A O 1
ATOM 1921 N N . MET A 1 258 ? 0.579 11.614 19.746 1.00 87.69 258 MET A N 1
ATOM 1922 C CA . MET A 1 258 ? 1.383 10.405 19.946 1.00 87.69 258 MET A CA 1
ATOM 1923 C C . MET A 1 258 ? 2.863 10.561 19.576 1.00 87.69 258 MET A C 1
ATOM 1925 O O . MET A 1 258 ? 3.633 9.627 19.790 1.00 87.69 258 MET A O 1
ATOM 1929 N N . GLY A 1 259 ? 3.274 11.710 19.029 1.00 88.12 259 GLY A N 1
ATOM 1930 C CA . GLY A 1 259 ? 4.634 11.903 18.512 1.00 88.12 259 GLY A CA 1
ATOM 1931 C C . GLY A 1 259 ? 4.894 11.164 17.193 1.00 88.12 259 GLY A C 1
ATOM 1932 O O . GLY A 1 259 ? 6.023 10.779 16.909 1.00 88.12 259 GLY A O 1
ATOM 1933 N N . ASP A 1 260 ? 3.848 10.969 16.393 1.00 90.44 260 ASP A N 1
ATOM 1934 C CA . ASP A 1 260 ? 3.849 10.273 15.104 1.00 90.44 260 ASP A CA 1
ATOM 1935 C C . ASP A 1 260 ? 3.166 11.159 14.037 1.00 90.44 260 ASP A C 1
ATOM 1937 O O . ASP A 1 260 ? 2.043 10.880 13.610 1.00 90.44 260 ASP A O 1
ATOM 1941 N N . PRO A 1 261 ? 3.768 12.315 13.693 1.00 93.44 261 PRO A N 1
ATOM 1942 C CA . PRO A 1 261 ? 3.061 13.406 13.034 1.00 93.44 261 PRO A CA 1
ATOM 1943 C C . PRO A 1 261 ? 2.806 13.159 11.541 1.00 93.44 261 PRO A C 1
ATOM 1945 O O . PRO A 1 261 ? 3.538 12.441 10.845 1.00 93.44 261 PRO A O 1
ATOM 1948 N N . PHE A 1 262 ? 1.766 13.834 11.048 1.00 95.81 262 PHE A N 1
ATOM 1949 C CA . PHE A 1 262 ? 1.341 13.812 9.654 1.00 95.81 262 PHE A CA 1
ATOM 1950 C C . PHE A 1 262 ? 1.239 15.210 9.058 1.00 95.81 262 PHE A C 1
ATOM 1952 O O . PHE A 1 262 ? 0.745 16.138 9.695 1.00 95.81 262 PHE A O 1
ATOM 1959 N N . GLU A 1 263 ? 1.563 15.297 7.775 1.00 97.44 263 GLU A N 1
ATOM 1960 C CA . GLU A 1 263 ? 1.186 16.392 6.899 1.00 97.44 263 GLU A CA 1
ATOM 1961 C C . GLU A 1 263 ? 0.063 15.962 5.955 1.00 97.44 263 GLU A C 1
ATOM 1963 O O . GLU A 1 263 ? 0.071 14.872 5.375 1.00 97.44 263 GLU A O 1
ATOM 1968 N N . ILE A 1 264 ? -0.932 16.831 5.788 1.00 97.69 264 ILE A N 1
ATOM 1969 C CA . ILE A 1 264 ? -2.096 16.542 4.952 1.00 97.69 264 ILE A CA 1
ATOM 1970 C C . ILE A 1 264 ? -1.827 17.022 3.528 1.00 97.69 264 ILE A C 1
ATOM 1972 O O . ILE A 1 264 ? -1.697 18.219 3.268 1.00 97.69 264 ILE A O 1
ATOM 1976 N N . SER A 1 265 ? -1.845 16.093 2.574 1.00 97.56 265 SER A N 1
ATOM 1977 C CA . SER A 1 265 ? -1.825 16.406 1.145 1.00 97.56 265 SER A CA 1
ATOM 1978 C C . SER A 1 265 ? -3.169 16.081 0.497 1.00 97.56 265 SER A C 1
ATOM 1980 O O . SER A 1 265 ? -4.023 15.386 1.048 1.00 97.56 265 SER A O 1
ATOM 1982 N N . ARG A 1 266 ? -3.402 16.639 -0.693 1.00 96.25 266 ARG A N 1
ATOM 1983 C CA . ARG A 1 266 ? -4.673 16.496 -1.412 1.00 96.25 266 ARG A CA 1
ATOM 1984 C C . ARG A 1 266 ? -4.444 15.959 -2.808 1.00 96.25 266 ARG A C 1
ATOM 1986 O O . ARG A 1 266 ? -3.752 16.604 -3.600 1.00 96.25 266 ARG A O 1
ATOM 1993 N N . ILE A 1 267 ? -5.122 14.854 -3.102 1.00 95.62 267 ILE A N 1
ATOM 1994 C CA . ILE A 1 267 ? -5.308 14.343 -4.459 1.00 95.62 267 ILE A CA 1
ATOM 1995 C C . ILE A 1 267 ? -6.270 15.282 -5.192 1.00 95.62 267 ILE A C 1
ATOM 1997 O O . ILE A 1 267 ? -7.251 15.774 -4.618 1.00 95.62 267 ILE A O 1
ATOM 2001 N N . ARG A 1 268 ? -5.979 15.563 -6.453 1.00 95.62 268 ARG A N 1
ATOM 2002 C CA . ARG A 1 268 ? -6.709 16.492 -7.309 1.00 95.62 268 ARG A CA 1
ATOM 2003 C C . ARG A 1 268 ? -6.936 15.889 -8.688 1.00 95.62 268 ARG A C 1
ATOM 2005 O O . ARG A 1 268 ? -6.401 14.840 -9.021 1.00 95.62 268 ARG A O 1
ATOM 2012 N N . ARG A 1 269 ? -7.765 16.560 -9.489 1.00 95.50 269 ARG A N 1
ATOM 2013 C CA . ARG A 1 269 ? -8.167 16.096 -10.823 1.00 95.50 269 ARG A CA 1
ATOM 2014 C C . ARG A 1 269 ? -6.960 15.827 -11.725 1.00 95.50 269 ARG A C 1
ATOM 2016 O O . ARG A 1 269 ? -6.968 14.842 -12.448 1.00 95.50 269 ARG A O 1
ATOM 2023 N N . GLU A 1 270 ? -5.949 16.687 -11.668 1.00 95.12 270 GLU A N 1
ATOM 2024 C CA . GLU A 1 270 ? -4.723 16.562 -12.454 1.00 95.12 270 GLU A CA 1
ATOM 2025 C C . GLU A 1 270 ? -3.938 15.279 -12.157 1.00 95.12 270 GLU A C 1
ATOM 2027 O O . GLU A 1 270 ? -3.341 14.734 -13.080 1.00 95.12 270 GLU A O 1
ATOM 2032 N N . ASP A 1 271 ? -4.005 14.758 -10.927 1.00 96.38 271 ASP A N 1
ATOM 2033 C CA . ASP A 1 271 ? -3.354 13.492 -10.570 1.00 96.38 271 ASP A CA 1
ATOM 2034 C C . ASP A 1 271 ? -4.026 12.327 -11.311 1.00 96.38 271 ASP A C 1
ATOM 2036 O O . ASP A 1 271 ? -3.357 11.445 -11.827 1.00 96.38 271 ASP A O 1
ATOM 2040 N N . PHE A 1 272 ? -5.357 12.351 -11.444 1.00 97.06 272 PHE A N 1
ATOM 2041 C CA . PHE A 1 272 ? -6.092 11.340 -12.214 1.00 97.06 272 PHE A CA 1
ATOM 2042 C C . PHE A 1 272 ? -5.875 11.488 -13.722 1.00 97.06 272 PHE A C 1
ATOM 2044 O O . PHE A 1 272 ? -5.627 10.494 -14.394 1.00 97.06 272 PHE A O 1
ATOM 2051 N N . HIS A 1 273 ? -5.932 12.717 -14.252 1.00 96.69 273 HIS A N 1
ATOM 2052 C CA . HIS A 1 273 ? -5.694 12.968 -15.681 1.00 96.69 273 HIS A CA 1
ATOM 2053 C C . HIS A 1 273 ? -4.289 12.534 -16.110 1.00 96.69 273 HIS A C 1
ATOM 2055 O O . HIS A 1 273 ? -4.099 12.084 -17.234 1.00 96.69 273 HIS A O 1
ATOM 2061 N N . PHE A 1 274 ? -3.298 12.642 -15.221 1.00 95.44 274 PHE A N 1
ATOM 2062 C CA . PHE A 1 274 ? -1.944 12.174 -15.502 1.00 95.44 274 PHE A CA 1
ATOM 2063 C C . PHE A 1 274 ? -1.893 10.673 -15.846 1.00 95.44 274 PHE A C 1
ATOM 2065 O O . PHE A 1 274 ? -1.121 10.274 -16.727 1.00 95.44 274 PHE A O 1
ATOM 2072 N N . HIS A 1 275 ? -2.719 9.877 -15.164 1.00 97.06 275 HIS A N 1
ATOM 2073 C CA . HIS A 1 275 ? -2.790 8.424 -15.297 1.00 97.06 275 HIS A CA 1
ATOM 2074 C C . HIS A 1 275 ? -3.750 7.949 -16.393 1.00 97.06 275 HIS A C 1
ATOM 2076 O O . HIS A 1 275 ? -3.923 6.744 -16.541 1.00 97.06 275 HIS A O 1
ATOM 2082 N N . GLU A 1 276 ? -4.383 8.834 -17.165 1.00 96.62 276 GLU A N 1
ATOM 2083 C CA . GLU A 1 276 ? -5.219 8.411 -18.294 1.00 96.62 276 GLU A CA 1
ATOM 2084 C C . GLU A 1 276 ? -4.377 7.698 -19.366 1.00 96.62 276 GLU A C 1
ATOM 2086 O O . GLU A 1 276 ? -3.242 8.097 -19.658 1.00 96.62 276 GLU A O 1
ATOM 2091 N N . GLY A 1 277 ? -4.939 6.630 -19.941 1.00 95.44 277 GLY A N 1
ATOM 2092 C CA . GLY A 1 277 ? -4.357 5.916 -21.076 1.00 95.44 277 GLY A CA 1
ATOM 2093 C C . GLY A 1 277 ? -4.015 6.861 -22.230 1.00 95.44 277 GLY A C 1
ATOM 2094 O O . GLY A 1 277 ? -4.719 7.835 -22.505 1.00 95.44 277 GLY A O 1
ATOM 2095 N N . ARG A 1 278 ? -2.894 6.591 -22.895 1.00 93.56 278 ARG A N 1
ATOM 2096 C CA . ARG A 1 278 ? -2.316 7.454 -23.939 1.00 93.56 278 ARG A CA 1
ATOM 2097 C C . ARG A 1 278 ? -2.287 6.789 -25.301 1.00 93.56 278 ARG A C 1
ATOM 2099 O O . ARG A 1 278 ? -2.105 7.477 -26.303 1.00 93.56 278 ARG A O 1
ATOM 2106 N N . THR A 1 279 ? -2.421 5.468 -25.346 1.00 91.06 279 THR A N 1
ATOM 2107 C CA . THR A 1 279 ? -2.313 4.694 -26.578 1.00 91.06 279 THR A CA 1
ATOM 2108 C C . THR A 1 279 ? -3.438 3.680 -26.679 1.00 91.06 279 THR A C 1
ATOM 2110 O O . THR A 1 279 ? -4.085 3.317 -25.699 1.00 91.06 279 THR A O 1
ATOM 2113 N N . GLU A 1 280 ? -3.693 3.202 -27.894 1.00 90.75 280 GLU A N 1
ATOM 2114 C CA . GLU A 1 280 ? -4.602 2.079 -28.066 1.00 90.75 280 GLU A CA 1
ATOM 2115 C C . GLU A 1 280 ? -4.053 0.867 -27.305 1.00 90.75 280 GLU A C 1
ATOM 2117 O O . GLU A 1 280 ? -2.914 0.446 -27.512 1.00 90.75 280 GLU A O 1
ATOM 2122 N N . GLY A 1 281 ? -4.860 0.309 -26.406 1.00 90.12 281 GLY A N 1
ATOM 2123 C CA . GLY A 1 281 ? -4.448 -0.853 -25.622 1.00 90.12 281 GLY A CA 1
ATOM 2124 C C . GLY A 1 281 ? -4.243 -0.585 -24.135 1.00 90.12 281 GLY A C 1
ATOM 2125 O O . GLY A 1 281 ? -4.295 -1.546 -23.374 1.00 90.12 281 GLY A O 1
ATOM 2126 N N . ASP A 1 282 ? -4.061 0.671 -23.714 1.00 95.62 282 ASP A N 1
ATOM 2127 C CA . ASP A 1 282 ? -3.944 1.030 -22.299 1.00 95.62 282 ASP A CA 1
ATOM 2128 C C . ASP A 1 282 ? -5.123 1.868 -21.797 1.00 95.62 282 ASP A C 1
ATOM 2130 O O . ASP A 1 282 ? -5.724 2.656 -22.522 1.00 95.62 282 ASP A O 1
ATOM 2134 N N . ASP A 1 283 ? -5.475 1.643 -20.533 1.00 97.62 283 ASP A N 1
ATOM 2135 C CA . ASP A 1 283 ? -6.499 2.402 -19.813 1.00 97.62 283 ASP A CA 1
ATOM 2136 C C . ASP A 1 283 ? -5.856 3.297 -18.746 1.00 97.62 283 ASP A C 1
ATOM 2138 O O . ASP A 1 283 ? -6.381 4.365 -18.430 1.00 97.62 283 ASP A O 1
ATOM 2142 N N . ILE A 1 284 ? -4.719 2.854 -18.190 1.00 97.94 284 ILE A N 1
ATOM 2143 C CA . ILE A 1 284 ? -3.984 3.542 -17.128 1.00 97.94 284 ILE A CA 1
ATOM 2144 C C . ILE A 1 284 ? -2.507 3.668 -17.505 1.00 97.94 284 ILE A C 1
ATOM 2146 O O . ILE A 1 284 ? -1.839 2.675 -17.790 1.00 97.94 284 ILE A O 1
ATOM 2150 N N . TYR A 1 285 ? -1.982 4.886 -17.436 1.00 96.88 285 TYR A N 1
ATOM 2151 C CA . TYR A 1 285 ? -0.558 5.189 -17.532 1.00 96.88 285 TYR A CA 1
ATOM 2152 C C . TYR A 1 285 ? 0.072 5.126 -16.133 1.00 96.88 285 TYR A C 1
ATOM 2154 O O . TYR A 1 285 ? -0.342 5.879 -15.254 1.00 96.88 285 TYR A O 1
ATOM 2162 N N . GLN A 1 286 ? 1.035 4.228 -15.892 1.00 96.19 286 GLN A N 1
ATOM 2163 C CA . GLN A 1 286 ? 1.524 3.917 -14.538 1.00 96.19 286 GLN A CA 1
ATOM 2164 C C . GLN A 1 286 ? 2.111 5.129 -13.803 1.00 96.19 286 GLN A C 1
ATOM 2166 O O . GLN A 1 286 ? 1.597 5.503 -12.756 1.00 96.19 286 GLN A O 1
ATOM 2171 N N . ALA A 1 287 ? 3.184 5.732 -14.316 1.00 93.81 287 ALA A N 1
ATOM 2172 C CA . ALA A 1 287 ? 3.951 6.747 -13.595 1.00 93.81 287 ALA A CA 1
ATOM 2173 C C . ALA A 1 287 ? 4.721 7.675 -14.558 1.00 93.81 287 ALA A C 1
ATOM 2175 O O . ALA A 1 287 ? 4.769 7.445 -15.768 1.00 93.81 287 ALA A O 1
ATOM 2176 N N . PRO A 1 288 ? 5.335 8.771 -14.078 1.00 90.00 288 PRO A N 1
ATOM 2177 C CA . PRO A 1 288 ? 6.264 9.546 -14.898 1.00 90.00 288 PRO A CA 1
ATOM 2178 C C . PRO A 1 288 ? 7.469 8.674 -15.303 1.00 90.00 288 PRO A C 1
ATOM 2180 O O . PRO A 1 288 ? 8.056 8.050 -14.423 1.00 90.00 288 PRO A O 1
ATOM 2183 N N . PRO A 1 289 ? 7.909 8.653 -16.580 1.00 84.38 289 PRO A N 1
ATOM 2184 C CA . PRO A 1 289 ? 9.047 7.821 -16.998 1.00 84.38 289 PRO A CA 1
ATOM 2185 C C . PRO A 1 289 ? 10.339 8.106 -16.221 1.00 84.38 289 PRO A C 1
ATOM 2187 O O . PRO A 1 289 ? 11.089 7.194 -15.904 1.00 84.38 289 PRO A O 1
ATOM 2190 N N . GLY A 1 290 ? 10.579 9.368 -15.848 1.00 83.31 290 GLY A N 1
ATOM 2191 C CA . GLY A 1 290 ? 11.720 9.768 -15.010 1.00 83.31 290 GLY A CA 1
ATOM 2192 C C . GLY A 1 290 ? 11.550 9.495 -13.508 1.00 83.31 290 GLY A C 1
ATOM 2193 O O . GLY A 1 290 ? 12.355 9.986 -12.716 1.00 83.31 290 GLY A O 1
ATOM 2194 N N . GLY A 1 291 ? 10.497 8.777 -13.114 1.00 83.69 291 GLY A N 1
ATOM 2195 C CA . GLY A 1 291 ? 10.119 8.524 -11.729 1.00 83.69 291 GLY A CA 1
ATOM 2196 C C . GLY A 1 291 ? 9.363 9.682 -11.073 1.00 83.69 291 GLY A C 1
ATOM 2197 O O . GLY A 1 291 ? 9.406 10.843 -11.494 1.00 83.69 291 GLY A O 1
ATOM 2198 N N . SER A 1 292 ? 8.672 9.365 -9.984 1.00 82.06 292 SER A N 1
ATOM 2199 C CA . SER A 1 292 ? 7.808 10.277 -9.236 1.00 82.06 292 SER A CA 1
ATOM 2200 C C . SER A 1 292 ? 8.598 11.273 -8.380 1.00 82.06 292 SER A C 1
ATOM 2202 O O . SER A 1 292 ? 8.082 12.335 -8.042 1.00 82.06 292 SER A O 1
ATOM 2204 N N . LYS A 1 293 ? 9.870 10.989 -8.053 1.00 85.12 293 LYS A N 1
ATOM 2205 C CA . LYS A 1 293 ? 10.697 11.818 -7.151 1.00 85.12 293 LYS A CA 1
ATOM 2206 C C . LYS A 1 293 ? 10.787 13.291 -7.569 1.00 85.12 293 LYS A C 1
ATOM 2208 O O . LYS A 1 293 ? 10.674 14.166 -6.718 1.00 85.12 293 LYS A O 1
ATOM 2213 N N . MET A 1 294 ? 11.039 13.550 -8.852 1.00 83.75 294 MET A N 1
ATOM 2214 C CA . MET A 1 294 ? 11.225 14.905 -9.398 1.00 83.75 294 MET A CA 1
ATOM 2215 C C . MET A 1 294 ? 10.005 15.384 -10.193 1.00 83.75 294 MET A C 1
ATOM 2217 O O . MET A 1 294 ? 10.049 16.438 -10.826 1.00 83.75 294 MET A O 1
ATOM 2221 N N . ALA A 1 295 ? 8.926 14.603 -10.190 1.00 87.00 295 ALA A N 1
ATOM 2222 C CA . ALA A 1 295 ? 7.710 14.948 -10.895 1.00 87.00 295 ALA A CA 1
ATOM 2223 C C . ALA A 1 295 ? 6.900 15.979 -10.107 1.00 87.00 295 ALA A C 1
ATOM 2225 O O . ALA A 1 295 ? 6.830 15.945 -8.876 1.00 87.00 295 ALA A O 1
ATOM 2226 N N . ASN A 1 296 ? 6.209 16.857 -10.834 1.00 88.94 296 ASN A N 1
ATOM 2227 C CA . ASN A 1 296 ? 5.162 17.669 -10.232 1.00 88.94 296 ASN A CA 1
ATOM 2228 C C . ASN A 1 296 ? 4.131 16.739 -9.589 1.00 88.94 296 ASN A C 1
ATOM 2230 O O . ASN A 1 296 ? 3.645 15.812 -10.236 1.00 88.94 296 ASN A O 1
ATOM 2234 N N . ARG A 1 297 ? 3.785 17.020 -8.329 1.00 93.25 297 ARG A N 1
ATOM 2235 C CA . ARG A 1 297 ? 2.793 16.244 -7.569 1.00 93.25 297 ARG A CA 1
ATOM 2236 C C . ARG A 1 297 ? 3.187 14.765 -7.394 1.00 93.25 297 ARG A C 1
ATOM 2238 O O . ARG A 1 297 ? 2.341 13.875 -7.356 1.00 93.25 297 ARG A O 1
ATOM 2245 N N . GLY A 1 298 ? 4.491 14.510 -7.258 1.00 94.00 298 GLY A N 1
ATOM 2246 C CA . GLY A 1 298 ? 5.067 13.167 -7.236 1.00 94.00 298 GLY A CA 1
ATOM 2247 C C . GLY A 1 298 ? 4.473 12.221 -6.192 1.00 94.00 298 GLY A C 1
ATOM 2248 O O . GLY A 1 298 ? 4.200 11.074 -6.515 1.00 94.00 298 GLY A O 1
ATOM 2249 N N . HIS A 1 299 ? 4.208 12.695 -4.970 1.00 95.56 299 HIS A N 1
ATOM 2250 C CA . HIS A 1 299 ? 3.653 11.847 -3.902 1.00 95.56 299 HIS A CA 1
ATOM 2251 C C . HIS A 1 299 ? 2.135 11.636 -4.028 1.00 95.56 299 HIS A C 1
ATOM 2253 O O . HIS A 1 299 ? 1.586 10.725 -3.418 1.00 95.56 299 HIS A O 1
ATOM 2259 N N . GLN A 1 300 ? 1.436 12.461 -4.816 1.00 96.75 300 GLN A N 1
ATOM 2260 C CA . GLN A 1 300 ? -0.003 12.321 -5.044 1.00 96.75 300 GLN A CA 1
ATOM 2261 C C . GLN A 1 300 ? -0.326 11.303 -6.141 1.00 96.75 300 GLN A C 1
ATOM 2263 O O . GLN A 1 300 ? -1.322 10.587 -6.012 1.00 96.75 300 GLN A O 1
ATOM 2268 N N . ASN A 1 301 ? 0.516 11.215 -7.179 1.00 94.94 301 ASN A N 1
ATOM 2269 C CA . ASN A 1 301 ? 0.300 10.335 -8.333 1.00 94.94 301 ASN A CA 1
ATOM 2270 C C . ASN A 1 301 ? 0.030 8.870 -7.920 1.00 94.94 301 ASN A C 1
ATOM 2272 O O . ASN A 1 301 ? -1.038 8.358 -8.255 1.00 94.94 301 ASN A O 1
ATOM 2276 N N . PRO A 1 302 ? 0.851 8.206 -7.077 1.00 96.31 302 PRO A N 1
ATOM 2277 C CA . PRO A 1 302 ? 0.585 6.818 -6.683 1.00 96.31 302 PRO A CA 1
ATOM 2278 C C . PRO A 1 302 ? -0.782 6.606 -6.024 1.00 96.31 302 PRO A C 1
ATOM 2280 O O . PRO A 1 302 ? -1.402 5.558 -6.195 1.00 96.31 302 PRO A O 1
ATOM 2283 N N . SER A 1 303 ? -1.290 7.604 -5.296 1.00 97.25 303 SER A N 1
ATOM 2284 C CA . SER A 1 303 ? -2.621 7.529 -4.693 1.00 97.25 303 SER A CA 1
ATOM 2285 C C . SER A 1 303 ? -3.731 7.556 -5.747 1.00 97.25 303 SER A C 1
ATOM 2287 O O . SER A 1 303 ? -4.672 6.762 -5.675 1.00 97.25 303 SER A O 1
ATOM 2289 N N . ALA A 1 304 ? -3.610 8.427 -6.755 1.00 97.75 304 ALA A N 1
ATOM 2290 C CA . ALA A 1 304 ? -4.534 8.464 -7.886 1.00 97.75 304 ALA A CA 1
ATOM 2291 C C . ALA A 1 304 ? -4.477 7.160 -8.698 1.00 97.75 304 ALA A C 1
ATOM 2293 O O . ALA A 1 304 ? -5.531 6.583 -8.979 1.00 97.75 304 ALA A O 1
ATOM 2294 N N . PHE A 1 305 ? -3.271 6.643 -8.969 1.00 98.25 305 PHE A N 1
ATOM 2295 C CA . PHE A 1 305 ? -3.076 5.331 -9.587 1.00 98.25 305 PHE A CA 1
ATOM 2296 C C . PHE A 1 305 ? -3.800 4.229 -8.809 1.00 98.25 305 PHE A C 1
ATOM 2298 O O . PHE A 1 305 ? -4.589 3.491 -9.390 1.00 98.25 305 PHE A O 1
ATOM 2305 N N . LEU A 1 306 ? -3.595 4.131 -7.491 1.00 98.62 306 LEU A N 1
ATOM 2306 C CA . LEU A 1 306 ? -4.215 3.094 -6.658 1.00 98.62 306 LEU A CA 1
ATOM 2307 C C . LEU A 1 306 ? -5.745 3.174 -6.685 1.00 98.62 306 LEU A C 1
ATOM 2309 O O . LEU A 1 306 ? -6.413 2.140 -6.745 1.00 98.62 306 LEU A O 1
ATOM 2313 N N . ILE A 1 307 ? -6.319 4.381 -6.695 1.00 98.44 307 ILE A N 1
ATOM 2314 C CA . ILE A 1 307 ? -7.772 4.575 -6.812 1.00 98.44 307 ILE A CA 1
ATOM 2315 C C . ILE A 1 307 ? -8.293 4.087 -8.173 1.00 98.44 307 ILE A C 1
ATOM 2317 O O . ILE A 1 307 ? -9.358 3.463 -8.232 1.00 98.44 307 ILE A O 1
ATOM 2321 N N . MET A 1 308 ? -7.566 4.364 -9.259 1.00 98.19 308 MET A N 1
ATOM 2322 C CA . MET A 1 308 ? -7.939 3.946 -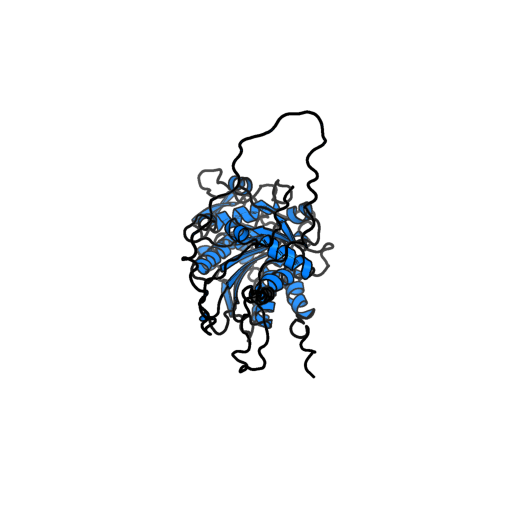10.615 1.00 98.19 308 MET A CA 1
ATOM 2323 C C . MET A 1 308 ? -7.746 2.437 -10.811 1.00 98.19 308 MET A C 1
ATOM 2325 O O . MET A 1 308 ? -8.696 1.741 -11.166 1.00 98.19 308 MET A O 1
ATOM 2329 N N . GLY A 1 309 ? -6.556 1.918 -10.502 1.00 97.75 309 GLY A N 1
ATOM 2330 C CA . GLY A 1 309 ? -6.157 0.524 -10.700 1.00 97.75 309 GLY A CA 1
ATOM 2331 C C . GLY A 1 309 ? -6.952 -0.474 -9.860 1.00 97.75 309 GLY A C 1
ATOM 2332 O O . GLY A 1 309 ? -7.271 -1.553 -10.347 1.00 97.75 309 GLY A O 1
ATOM 2333 N N . SER A 1 310 ? -7.369 -0.108 -8.643 1.00 98.19 310 SER A N 1
ATOM 2334 C CA . SER A 1 310 ? -8.236 -0.959 -7.802 1.00 98.19 310 SER A CA 1
ATOM 2335 C C . SER A 1 310 ? -9.734 -0.832 -8.119 1.00 98.19 310 SER A C 1
ATOM 2337 O O . SER A 1 310 ? -10.566 -1.571 -7.582 1.00 98.19 310 SER A O 1
ATOM 2339 N N . GLY A 1 311 ? -10.122 0.129 -8.963 1.00 97.06 311 GLY A N 1
ATOM 2340 C CA . GLY A 1 311 ? -11.523 0.449 -9.239 1.00 97.06 311 GLY A CA 1
ATOM 2341 C C . GLY A 1 311 ? -12.247 1.197 -8.110 1.00 97.06 311 GLY A C 1
ATOM 2342 O O . GLY A 1 311 ? -13.461 1.390 -8.204 1.00 97.06 311 GLY A O 1
ATOM 2343 N N . LEU A 1 312 ? -11.539 1.663 -7.074 1.00 97.12 312 LEU A N 1
ATOM 2344 C CA . LEU A 1 312 ? -12.094 2.505 -6.004 1.00 97.12 312 LEU A CA 1
ATOM 2345 C C . LEU A 1 312 ? -12.748 3.793 -6.521 1.00 97.12 312 LEU A C 1
ATOM 2347 O O . LEU A 1 312 ? -13.654 4.316 -5.873 1.00 97.12 312 LEU A O 1
ATOM 2351 N N . GLY A 1 313 ? -12.359 4.281 -7.704 1.00 95.38 313 GLY A N 1
ATOM 2352 C CA . GLY A 1 313 ? -13.013 5.418 -8.363 1.00 95.38 313 GLY A CA 1
ATOM 2353 C C . GLY A 1 313 ? -14.529 5.242 -8.561 1.00 95.38 313 GLY A C 1
ATOM 2354 O O . GLY A 1 313 ? -15.264 6.228 -8.568 1.00 95.38 313 GLY A O 1
ATOM 2355 N N . LYS A 1 314 ? -15.021 3.995 -8.632 1.00 95.94 314 LYS A N 1
ATOM 2356 C CA . LYS A 1 314 ? -16.457 3.666 -8.726 1.00 95.94 314 LYS A CA 1
ATOM 2357 C C . LYS A 1 314 ? -17.212 3.855 -7.399 1.00 95.94 314 LYS A C 1
ATOM 2359 O O . LYS A 1 314 ? -18.438 3.907 -7.405 1.00 95.94 314 LYS A O 1
ATOM 2364 N N . HIS A 1 315 ? -16.489 4.010 -6.288 1.00 97.44 315 HIS A N 1
ATOM 2365 C CA . HIS A 1 315 ? -17.004 4.104 -4.916 1.00 97.44 315 HIS A CA 1
ATOM 2366 C C . HIS A 1 315 ? -16.762 5.488 -4.290 1.00 97.44 315 HIS A C 1
ATOM 2368 O O . HIS A 1 315 ? -16.543 5.628 -3.086 1.00 97.44 315 HIS A O 1
ATOM 2374 N N . GLY A 1 316 ? -16.771 6.537 -5.120 1.00 94.50 316 GLY A N 1
ATOM 2375 C CA . GLY A 1 316 ? -16.648 7.925 -4.671 1.00 94.50 316 GLY A CA 1
ATOM 2376 C C . GLY A 1 316 ? -17.877 8.437 -3.906 1.00 94.50 316 GLY A C 1
ATOM 2377 O O . GLY A 1 316 ? -18.881 7.744 -3.754 1.00 94.50 316 GLY A O 1
ATOM 2378 N N . ALA A 1 317 ? -17.822 9.698 -3.467 1.00 92.56 317 ALA A N 1
ATOM 2379 C CA . ALA A 1 317 ? -18.853 10.317 -2.620 1.00 92.56 317 ALA A CA 1
ATOM 2380 C C . ALA A 1 317 ? -20.263 10.362 -3.238 1.00 92.56 317 ALA A C 1
ATOM 2382 O O . ALA A 1 317 ? -21.241 10.398 -2.501 1.00 92.56 317 ALA A O 1
ATOM 2383 N N . CYS A 1 318 ? -20.368 10.341 -4.569 1.00 92.69 318 CYS A N 1
ATOM 2384 C CA . CYS A 1 318 ? -21.646 10.334 -5.286 1.00 92.69 318 CYS A CA 1
ATOM 2385 C C . CYS A 1 318 ? -22.082 8.928 -5.743 1.00 92.69 318 CYS A C 1
ATOM 2387 O O . CYS A 1 318 ? -23.015 8.814 -6.534 1.00 92.69 318 CYS A O 1
ATOM 2389 N N . SER A 1 319 ? -21.383 7.870 -5.322 1.00 95.44 319 SER A N 1
ATOM 2390 C CA . SER A 1 319 ? -21.719 6.488 -5.690 1.00 95.44 319 SER A CA 1
ATOM 2391 C C . SER A 1 319 ? -22.818 5.907 -4.795 1.00 95.44 319 SER A C 1
ATOM 2393 O O . SER A 1 319 ? -23.073 6.406 -3.700 1.00 95.44 319 SER A O 1
ATOM 2395 N N . CYS A 1 320 ? -23.448 4.817 -5.240 1.00 93.50 320 CYS A N 1
ATOM 2396 C CA . CYS A 1 320 ? -24.427 4.078 -4.433 1.00 93.50 320 CYS A CA 1
ATOM 2397 C C . CYS A 1 320 ? -23.791 3.317 -3.257 1.00 93.50 320 CYS A C 1
ATOM 2399 O O . CYS A 1 320 ? -24.491 2.951 -2.318 1.00 93.50 320 CYS A O 1
ATOM 2401 N N . SER A 1 321 ? -22.482 3.070 -3.311 1.00 95.88 321 SER A N 1
ATOM 2402 C CA . SER A 1 321 ? -21.717 2.341 -2.298 1.00 95.88 321 SER A CA 1
ATOM 2403 C C . SER A 1 321 ? -20.393 3.064 -2.020 1.00 95.88 321 SER A C 1
ATOM 2405 O O . SER A 1 321 ? -19.332 2.598 -2.441 1.00 95.88 321 SER A O 1
ATOM 2407 N N . PRO A 1 322 ? -20.435 4.236 -1.358 1.00 97.50 322 PRO A N 1
ATOM 2408 C CA . PRO A 1 322 ? -19.244 5.036 -1.106 1.00 97.50 322 PRO A CA 1
ATOM 2409 C C . PRO A 1 322 ? -18.303 4.330 -0.123 1.00 97.50 322 PRO A C 1
ATOM 2411 O O . PRO A 1 322 ? -18.730 3.874 0.936 1.00 97.50 322 PRO A O 1
ATOM 2414 N N . LEU A 1 323 ? -17.008 4.288 -0.447 1.00 98.50 323 LEU A N 1
ATOM 2415 C CA . LEU A 1 323 ? -15.974 3.689 0.400 1.00 98.50 323 LEU A CA 1
ATOM 2416 C C . LEU A 1 323 ? -14.937 4.732 0.820 1.00 98.50 323 LEU A C 1
ATOM 2418 O O . LEU A 1 323 ? -14.403 5.479 -0.008 1.00 98.50 323 LEU A O 1
ATOM 2422 N N . LYS A 1 324 ? -14.627 4.772 2.121 1.00 98.69 324 LYS A N 1
ATOM 2423 C CA . LYS A 1 324 ? -13.537 5.592 2.665 1.00 98.69 324 LYS A CA 1
ATOM 2424 C C . LYS A 1 324 ? -12.203 4.972 2.253 1.00 98.69 324 LYS A C 1
ATOM 2426 O O . LYS A 1 324 ? -11.979 3.788 2.500 1.00 98.69 324 LYS A O 1
ATOM 2431 N N . TYR A 1 325 ? -11.337 5.776 1.644 1.00 98.81 325 TYR A N 1
ATOM 2432 C CA . TYR A 1 325 ? -9.979 5.378 1.290 1.00 98.81 325 TYR A CA 1
ATOM 2433 C C . TYR A 1 325 ? -8.979 6.473 1.647 1.00 98.81 325 TYR A C 1
ATOM 2435 O O . TYR A 1 325 ? -9.226 7.649 1.366 1.00 98.81 325 TYR A O 1
ATOM 2443 N N . THR A 1 326 ? -7.840 6.066 2.198 1.00 98.81 326 THR A N 1
ATOM 2444 C CA . THR A 1 326 ? -6.735 6.946 2.571 1.00 98.81 326 THR A CA 1
ATOM 2445 C C . THR A 1 326 ? -5.403 6.325 2.166 1.00 98.81 326 THR A C 1
ATOM 2447 O O . THR A 1 326 ? -5.111 5.186 2.516 1.00 98.81 326 THR A O 1
ATOM 2450 N N . HIS A 1 327 ? -4.569 7.082 1.460 1.00 98.81 327 HIS A N 1
ATOM 2451 C CA . HIS A 1 327 ? -3.181 6.710 1.200 1.00 98.81 327 HIS A CA 1
ATOM 2452 C C . HIS A 1 327 ? -2.255 7.402 2.200 1.00 98.81 327 HIS A C 1
ATOM 2454 O O . HIS A 1 327 ? -2.413 8.597 2.459 1.00 98.81 327 HIS A O 1
ATOM 2460 N N . ILE A 1 328 ? -1.293 6.657 2.742 1.00 98.56 328 ILE A N 1
ATOM 2461 C CA . ILE A 1 328 ? -0.264 7.154 3.649 1.00 98.56 328 ILE A CA 1
ATOM 2462 C C . ILE A 1 328 ? 1.116 6.878 3.041 1.00 98.56 328 ILE A C 1
ATOM 2464 O O . ILE A 1 328 ? 1.532 5.721 2.933 1.00 98.56 328 ILE A O 1
ATOM 2468 N N . ASP A 1 329 ? 1.829 7.947 2.678 1.00 97.75 329 ASP A N 1
ATOM 2469 C CA . ASP A 1 329 ? 3.230 7.885 2.251 1.00 97.75 329 ASP A CA 1
ATOM 2470 C C . ASP A 1 329 ? 4.140 8.156 3.456 1.00 97.75 329 ASP A C 1
ATOM 2472 O O . ASP A 1 329 ? 4.195 9.270 3.983 1.00 97.75 329 ASP A O 1
ATOM 2476 N N . ILE A 1 330 ? 4.841 7.117 3.905 1.00 95.38 330 ILE A N 1
ATOM 2477 C CA . ILE A 1 330 ? 5.743 7.151 5.060 1.00 95.38 330 ILE A CA 1
ATOM 2478 C C . ILE A 1 330 ? 7.215 7.280 4.659 1.00 95.38 330 ILE A C 1
ATOM 2480 O O . ILE A 1 330 ? 8.089 7.132 5.510 1.00 95.38 330 ILE A O 1
ATOM 2484 N N . PHE A 1 331 ? 7.532 7.542 3.385 1.00 92.38 331 PHE A N 1
ATOM 2485 C CA . PHE A 1 331 ? 8.927 7.617 2.937 1.00 92.38 331 PHE A CA 1
ATOM 2486 C C . PHE A 1 331 ? 9.744 8.643 3.739 1.00 92.38 331 PHE A C 1
ATOM 2488 O O . PHE A 1 331 ? 10.894 8.392 4.092 1.00 92.38 331 PHE A O 1
ATOM 2495 N N . ALA A 1 332 ? 9.133 9.777 4.083 1.00 90.44 332 ALA A N 1
ATOM 2496 C CA . ALA A 1 332 ? 9.752 10.830 4.882 1.00 90.44 332 ALA A CA 1
ATOM 2497 C C . ALA A 1 332 ? 10.083 10.416 6.331 1.00 90.44 332 ALA A C 1
ATOM 2499 O O . ALA A 1 332 ? 10.914 11.064 6.963 1.00 90.44 332 ALA A O 1
ATOM 2500 N N . HIS A 1 333 ? 9.502 9.329 6.849 1.00 86.62 333 HIS A N 1
ATOM 2501 C CA . HIS A 1 333 ? 9.847 8.758 8.160 1.00 86.62 333 HIS A CA 1
ATOM 2502 C C . HIS A 1 333 ? 11.027 7.793 8.126 1.00 86.62 333 HIS A C 1
ATOM 2504 O O . HIS A 1 333 ? 11.491 7.358 9.179 1.00 86.62 333 HIS A O 1
ATOM 2510 N N . LEU A 1 334 ? 11.527 7.425 6.945 1.00 82.94 334 LEU A N 1
ATOM 2511 C CA . LEU A 1 334 ? 12.713 6.585 6.875 1.00 82.94 334 LEU A CA 1
ATOM 2512 C C . LEU A 1 334 ? 13.923 7.377 7.385 1.00 82.94 334 LEU A C 1
ATOM 2514 O O . LEU A 1 334 ? 14.267 8.405 6.798 1.00 82.94 334 LEU A O 1
ATOM 2518 N N . PRO A 1 335 ? 14.607 6.908 8.442 1.00 73.31 335 PRO A N 1
ATOM 2519 C CA . PRO A 1 335 ? 15.713 7.657 9.007 1.00 73.31 335 PRO A CA 1
ATOM 2520 C C . PRO A 1 335 ? 16.911 7.670 8.049 1.00 73.31 335 PRO A C 1
ATOM 2522 O O . PRO A 1 335 ? 17.154 6.721 7.288 1.00 73.31 335 PRO A O 1
ATOM 2525 N N . ASP A 1 336 ? 17.683 8.747 8.110 1.00 71.12 336 ASP A N 1
ATOM 2526 C CA . ASP A 1 336 ? 18.929 8.935 7.374 1.00 71.12 336 ASP A CA 1
ATOM 2527 C C . ASP A 1 336 ? 19.996 9.407 8.374 1.00 71.12 336 ASP A C 1
ATOM 2529 O O . ASP A 1 336 ? 19.753 10.398 9.069 1.00 71.12 336 ASP A O 1
ATOM 2533 N N . PRO A 1 337 ? 21.136 8.705 8.545 1.00 65.75 337 PRO A N 1
ATOM 2534 C CA . PRO A 1 337 ? 21.691 7.606 7.741 1.00 65.75 337 PRO A CA 1
ATOM 2535 C C . PRO A 1 337 ? 20.972 6.252 7.868 1.00 65.75 337 PRO A C 1
ATOM 2537 O O . PRO A 1 337 ? 20.387 5.913 8.893 1.00 65.75 337 PRO A O 1
ATOM 2540 N N . HIS A 1 338 ? 21.075 5.425 6.821 1.00 69.31 338 HIS A N 1
ATOM 2541 C CA . HIS A 1 338 ? 20.280 4.198 6.656 1.00 69.31 338 HIS A CA 1
ATOM 2542 C C . HIS A 1 338 ? 20.469 3.093 7.712 1.00 69.31 338 HIS A C 1
ATOM 2544 O O . HIS A 1 338 ? 19.667 2.163 7.761 1.00 69.31 338 HIS A O 1
ATOM 2550 N N . HIS A 1 339 ? 21.508 3.180 8.546 1.00 66.56 339 HIS A N 1
ATOM 2551 C CA . HIS A 1 339 ? 21.764 2.233 9.635 1.00 66.56 339 HIS A CA 1
ATOM 2552 C C . HIS A 1 339 ? 20.912 2.494 10.884 1.00 66.56 339 HIS A C 1
ATOM 2554 O O . HIS A 1 339 ? 20.944 1.697 11.818 1.00 66.56 339 HIS A O 1
ATOM 2560 N N . LEU A 1 340 ? 20.184 3.613 10.926 1.00 65.69 340 LEU A N 1
ATOM 2561 C CA . LEU A 1 340 ? 19.272 3.906 12.019 1.00 65.69 340 LEU A CA 1
ATOM 2562 C C . LEU A 1 340 ? 18.021 3.013 11.937 1.00 65.69 340 LEU A C 1
ATOM 2564 O O . LEU A 1 340 ? 17.487 2.804 10.839 1.00 65.69 340 LEU A O 1
ATOM 2568 N N . PRO A 1 341 ? 17.547 2.493 13.083 1.00 69.19 341 PRO A N 1
ATOM 2569 C CA . PRO A 1 341 ? 16.364 1.648 13.139 1.00 69.19 341 PRO A CA 1
ATOM 2570 C C . PRO A 1 341 ? 15.124 2.430 12.708 1.00 69.19 341 PRO A C 1
ATOM 2572 O O . PRO A 1 341 ? 14.956 3.600 13.051 1.00 69.19 341 PRO A O 1
ATOM 2575 N N . TYR A 1 342 ? 14.239 1.772 11.962 1.00 74.44 342 TYR A N 1
ATOM 2576 C CA . TYR A 1 342 ? 12.946 2.345 11.608 1.00 74.44 342 TYR A CA 1
ATOM 2577 C C . TYR A 1 342 ? 12.058 2.457 12.853 1.00 74.44 342 TYR A C 1
ATOM 2579 O O . TYR A 1 342 ? 11.984 1.528 13.654 1.00 74.44 342 TYR A O 1
ATOM 2587 N N . SER A 1 343 ? 11.376 3.586 13.007 1.00 73.88 343 SER A N 1
ATOM 2588 C CA . SER A 1 343 ? 10.623 3.959 14.209 1.00 73.88 343 SER A CA 1
ATOM 2589 C C . SER A 1 343 ? 9.192 3.408 14.272 1.00 73.88 343 SER A C 1
ATOM 2591 O O . SER A 1 343 ? 8.523 3.578 15.285 1.00 73.88 343 SER A O 1
ATOM 2593 N N . GLY A 1 344 ? 8.715 2.719 13.227 1.00 81.69 344 GLY A N 1
ATOM 2594 C CA . GLY A 1 344 ? 7.389 2.085 13.219 1.00 81.69 344 GLY A CA 1
ATOM 2595 C C . GLY A 1 344 ? 6.218 3.011 12.859 1.00 81.69 344 GLY A C 1
ATOM 2596 O O . GLY A 1 344 ? 5.064 2.632 13.042 1.00 81.69 344 GLY A O 1
ATOM 2597 N N . ASN A 1 345 ? 6.477 4.214 12.340 1.00 88.38 345 ASN A N 1
ATOM 2598 C CA . ASN A 1 345 ? 5.437 5.173 11.944 1.00 88.38 345 ASN A CA 1
ATOM 2599 C C . ASN A 1 345 ? 4.615 4.665 10.734 1.00 88.38 345 ASN A C 1
ATOM 2601 O O . ASN A 1 345 ? 5.218 4.335 9.715 1.00 88.38 345 ASN A O 1
ATOM 2605 N N . PRO A 1 346 ? 3.269 4.637 10.770 1.00 92.62 346 PRO A N 1
ATOM 2606 C CA . PRO A 1 346 ? 2.434 5.457 11.631 1.00 92.62 346 PRO A CA 1
ATOM 2607 C C . PRO A 1 346 ? 1.594 4.637 12.629 1.00 92.62 346 PRO A C 1
ATOM 2609 O O . PRO A 1 346 ? 0.400 4.888 12.826 1.00 92.62 346 PRO A O 1
ATOM 2612 N N . VAL A 1 347 ? 2.171 3.570 13.196 1.00 92.69 347 VAL A N 1
ATOM 2613 C CA . VAL A 1 347 ? 1.422 2.600 14.014 1.00 92.69 347 VAL A CA 1
ATOM 2614 C C . VAL A 1 347 ? 0.770 3.256 15.227 1.00 92.69 347 VAL A C 1
ATOM 2616 O O . VAL A 1 347 ? -0.386 2.954 15.522 1.00 92.69 347 VAL A O 1
ATOM 2619 N N . LEU A 1 348 ? 1.468 4.167 15.910 1.00 90.94 348 LEU A N 1
ATOM 2620 C CA . LEU A 1 348 ? 0.942 4.819 17.109 1.00 90.94 348 LEU A CA 1
ATOM 2621 C C . LEU A 1 348 ? -0.217 5.752 16.782 1.00 90.94 348 LEU A C 1
ATOM 2623 O O . LEU A 1 348 ? -1.247 5.696 17.453 1.00 90.94 348 LEU A O 1
ATOM 2627 N N . ALA A 1 349 ? -0.081 6.573 15.741 1.00 91.56 349 ALA A N 1
ATOM 2628 C CA . ALA A 1 349 ? -1.152 7.465 15.321 1.00 91.56 349 ALA A CA 1
ATOM 2629 C C . ALA A 1 349 ? -2.394 6.693 14.854 1.00 91.56 349 ALA A C 1
ATOM 2631 O O . ALA A 1 349 ? -3.512 7.038 15.237 1.00 91.56 349 ALA A O 1
ATOM 2632 N N . LEU A 1 350 ? -2.208 5.622 14.071 1.00 94.94 350 LEU A N 1
ATOM 2633 C CA . LEU A 1 350 ? -3.304 4.762 13.620 1.00 94.94 350 LEU A CA 1
ATOM 2634 C C . LEU A 1 350 ? -3.987 4.065 14.799 1.00 94.94 350 LEU A C 1
ATOM 2636 O O . LEU A 1 350 ? -5.213 4.098 14.901 1.00 94.94 350 LEU A O 1
ATOM 2640 N N . ALA A 1 351 ? -3.215 3.457 15.704 1.00 93.19 351 ALA A N 1
ATOM 2641 C CA . ALA A 1 351 ? -3.751 2.784 16.882 1.00 93.19 351 ALA A CA 1
ATOM 2642 C C . ALA A 1 351 ? -4.511 3.757 17.785 1.00 93.19 351 ALA A C 1
ATOM 2644 O O . ALA A 1 351 ? -5.622 3.456 18.219 1.00 93.19 351 ALA A O 1
ATOM 2645 N N . TYR A 1 352 ? -3.956 4.947 18.020 1.00 89.75 352 TYR A N 1
ATOM 2646 C CA . TYR A 1 352 ? -4.634 5.965 18.805 1.00 89.75 352 TYR A CA 1
ATOM 2647 C C . TYR A 1 352 ? -5.943 6.393 18.142 1.00 89.75 352 TYR A C 1
ATOM 2649 O O . TYR A 1 352 ? -6.987 6.307 18.778 1.00 89.75 352 TYR A O 1
ATOM 2657 N N . CYS A 1 353 ? -5.920 6.740 16.855 1.00 91.44 353 CYS A N 1
ATOM 2658 C CA . CYS A 1 353 ? -7.101 7.210 16.132 1.00 91.44 353 CYS A CA 1
ATOM 2659 C C . CYS A 1 353 ? -8.221 6.156 16.049 1.00 91.44 353 CYS A C 1
ATOM 2661 O O . CYS A 1 353 ? -9.397 6.497 16.162 1.00 91.44 353 CYS A O 1
ATOM 2663 N N . TYR A 1 354 ? -7.875 4.885 15.820 1.00 92.62 354 TYR A N 1
ATOM 2664 C CA . TYR A 1 354 ? -8.855 3.848 15.472 1.00 92.62 354 TYR A CA 1
ATOM 2665 C C . TYR A 1 354 ? -9.181 2.867 16.594 1.00 92.62 354 TYR A C 1
ATOM 2667 O O . TYR A 1 354 ? -10.254 2.259 16.563 1.00 92.62 354 TYR A O 1
ATOM 2675 N N . LEU A 1 355 ? -8.294 2.692 17.572 1.00 90.12 355 LEU A N 1
ATOM 2676 C CA . LEU A 1 355 ? -8.459 1.697 18.636 1.00 90.12 355 LEU A CA 1
ATOM 2677 C C . LEU A 1 355 ? -8.694 2.334 20.011 1.00 90.12 355 LEU A C 1
ATOM 2679 O O . LEU A 1 355 ? -9.317 1.698 20.856 1.00 90.12 355 LEU A O 1
ATOM 2683 N N . ILE A 1 356 ? -8.221 3.567 20.234 1.00 82.75 356 ILE A N 1
ATOM 2684 C CA . ILE A 1 356 ? -8.202 4.205 21.562 1.00 82.75 356 ILE A CA 1
ATOM 2685 C C . ILE A 1 356 ? -9.116 5.441 21.622 1.00 82.75 356 ILE A C 1
ATOM 2687 O O . ILE A 1 356 ? -9.961 5.556 22.507 1.00 82.75 356 ILE A O 1
ATOM 2691 N N . GLN A 1 357 ? -8.952 6.395 20.707 1.00 68.69 357 GLN A N 1
ATOM 2692 C CA . GLN A 1 357 ? -9.602 7.703 20.759 1.00 68.69 357 GLN A CA 1
ATOM 2693 C C . GLN A 1 357 ? -11.098 7.606 20.422 1.00 68.69 357 GLN A C 1
ATOM 2695 O O . GLN A 1 357 ? -11.490 7.032 19.409 1.00 68.69 357 GLN A O 1
ATOM 2700 N N . GLY A 1 358 ? -11.956 8.187 21.272 1.00 53.09 358 GLY A N 1
ATOM 2701 C CA . GLY A 1 358 ? -13.414 8.242 21.065 1.00 53.09 358 GLY A CA 1
ATOM 2702 C C . GLY A 1 358 ? -14.141 6.898 21.203 1.00 53.09 358 GLY A C 1
ATOM 2703 O O . GLY A 1 358 ? -15.357 6.831 21.028 1.00 53.09 358 GLY A O 1
ATOM 2704 N N . LYS A 1 359 ? -13.407 5.835 21.535 1.00 55.56 359 LYS A N 1
ATOM 2705 C CA . LYS A 1 359 ? -13.927 4.534 21.945 1.00 55.56 359 LYS A CA 1
ATOM 2706 C C . LYS A 1 359 ? -13.534 4.399 23.406 1.00 55.56 359 LYS A C 1
ATOM 2708 O O . LYS A 1 359 ? -12.478 3.853 23.698 1.00 55.56 359 LYS A O 1
ATOM 2713 N N . CYS A 1 360 ? -14.320 4.986 24.312 1.00 36.09 360 CYS A N 1
ATOM 2714 C CA . CYS A 1 360 ? -14.081 4.862 25.749 1.00 36.09 360 CYS A CA 1
ATOM 2715 C C . CYS A 1 360 ? -13.985 3.371 26.100 1.00 36.09 360 CYS A C 1
ATOM 2717 O O . CYS A 1 360 ? -14.988 2.667 26.184 1.00 36.09 360 CYS A O 1
ATOM 2719 N N . LEU A 1 361 ? -12.758 2.872 26.246 1.00 41.59 361 LEU A N 1
ATOM 2720 C CA . LEU A 1 361 ? -12.466 1.578 26.839 1.00 41.59 361 LEU A CA 1
ATOM 2721 C C . LEU A 1 361 ? -12.499 1.786 28.353 1.00 41.59 361 LEU A C 1
ATOM 2723 O O . LEU A 1 361 ? -11.472 1.755 29.030 1.00 41.59 361 LEU A O 1
ATOM 2727 N N . THR A 1 362 ? -13.682 2.074 28.890 1.00 34.22 362 THR A N 1
ATOM 2728 C CA . THR A 1 362 ? -13.887 2.134 30.333 1.00 34.22 362 THR A CA 1
ATOM 2729 C C . THR A 1 362 ? -14.051 0.701 30.827 1.00 34.22 362 THR A C 1
ATOM 2731 O O . THR A 1 362 ? -15.034 0.032 30.520 1.00 34.22 362 THR A O 1
ATOM 2734 N N . VAL A 1 363 ? -13.068 0.209 31.586 1.00 39.06 363 VAL A N 1
ATOM 2735 C CA . VAL A 1 363 ? -13.153 -1.096 32.255 1.00 39.06 363 VAL A CA 1
ATOM 2736 C C . VAL A 1 363 ? -14.236 -1.011 33.335 1.00 39.06 363 VAL A C 1
ATOM 2738 O O . VAL A 1 363 ? -14.045 -0.390 34.383 1.00 39.06 363 VAL A O 1
ATOM 2741 N N . ARG A 1 364 ? -15.392 -1.625 33.073 1.00 39.50 364 ARG A N 1
ATOM 2742 C CA . ARG A 1 364 ? -16.504 -1.752 34.028 1.00 39.50 364 ARG A CA 1
ATOM 2743 C C . ARG A 1 364 ? -16.214 -2.905 34.996 1.00 39.50 364 ARG A C 1
ATOM 2745 O O . ARG A 1 364 ? -16.502 -4.061 34.705 1.00 39.50 364 ARG A O 1
ATOM 2752 N N . ASN A 1 365 ? -15.627 -2.596 36.155 1.00 40.16 365 ASN A N 1
ATOM 2753 C CA . ASN A 1 365 ? -15.274 -3.589 37.190 1.00 40.16 365 ASN A CA 1
ATOM 2754 C C . ASN A 1 365 ? -16.486 -4.274 37.856 1.00 40.16 365 ASN A C 1
ATOM 2756 O O . ASN A 1 365 ? -16.316 -5.196 38.649 1.00 40.16 365 ASN A O 1
ATOM 2760 N N . ASP A 1 366 ? -17.697 -3.801 37.582 1.00 42.75 366 ASP A N 1
ATOM 2761 C CA . ASP A 1 366 ? -18.966 -4.295 38.114 1.00 42.75 366 ASP A CA 1
ATOM 2762 C C . ASP A 1 366 ? -19.635 -5.359 37.222 1.00 42.75 366 ASP A C 1
ATOM 2764 O O . ASP A 1 366 ? -20.665 -5.911 37.606 1.00 42.75 366 ASP A O 1
ATOM 2768 N N . LEU A 1 367 ? -19.060 -5.666 36.051 1.00 39.69 367 LEU A N 1
ATOM 2769 C CA . LEU A 1 367 ? -19.564 -6.682 35.122 1.00 39.69 367 LEU A CA 1
ATOM 2770 C C . LEU A 1 367 ? -18.648 -7.924 35.069 1.00 39.69 367 LEU A C 1
ATOM 2772 O O . LEU A 1 367 ? -17.435 -7.812 35.295 1.00 39.69 367 LEU A O 1
ATOM 2776 N N . PRO A 1 368 ? -19.198 -9.118 34.752 1.00 35.81 368 PRO A N 1
ATOM 2777 C CA . PRO A 1 368 ? -18.404 -10.321 34.490 1.00 35.81 368 PRO A CA 1
ATOM 2778 C C . PRO A 1 368 ? -17.342 -10.055 33.416 1.00 35.81 368 PRO A C 1
ATOM 2780 O O . PRO A 1 368 ? -17.597 -9.293 32.487 1.00 35.81 368 PRO A O 1
ATOM 2783 N N . PHE A 1 369 ? -16.172 -10.693 33.531 1.00 37.25 369 PHE A N 1
ATOM 2784 C CA . PHE A 1 369 ? -14.974 -10.437 32.709 1.00 37.25 369 PHE A CA 1
ATOM 2785 C C . PHE A 1 369 ? -15.240 -10.368 31.191 1.00 37.25 369 PHE A C 1
ATOM 2787 O O . PHE A 1 369 ? -14.663 -9.539 30.494 1.00 37.25 369 PHE A O 1
ATOM 2794 N N . GLU A 1 370 ? -16.185 -11.165 30.694 1.00 36.81 370 GLU A N 1
ATOM 2795 C CA . GLU A 1 370 ? -16.591 -11.242 29.282 1.00 36.81 370 GLU A CA 1
ATOM 2796 C C . GLU A 1 370 ? -17.377 -10.012 28.773 1.00 36.81 370 GLU A C 1
ATOM 2798 O O . GLU A 1 370 ? -17.580 -9.867 27.571 1.00 36.81 370 GLU A O 1
ATOM 2803 N N . MET A 1 371 ? -17.815 -9.110 29.661 1.00 36.41 371 MET A N 1
ATOM 2804 C CA . MET A 1 371 ? -18.643 -7.933 29.343 1.00 36.41 371 MET A CA 1
ATOM 2805 C C . MET A 1 371 ? -18.034 -6.604 29.823 1.00 36.41 371 MET A C 1
ATOM 2807 O O . MET A 1 371 ? -18.718 -5.583 29.861 1.00 36.41 371 MET A O 1
ATOM 2811 N N . GLN A 1 372 ? -16.751 -6.588 30.200 1.00 36.22 372 GLN A N 1
ATOM 2812 C CA . GLN A 1 372 ? -16.106 -5.414 30.812 1.00 36.22 372 GLN A CA 1
ATOM 2813 C C . GLN A 1 372 ? -15.756 -4.286 29.835 1.00 36.22 372 GLN A C 1
ATOM 2815 O O . GLN A 1 372 ? -15.273 -3.240 30.270 1.00 36.22 372 GLN A O 1
ATOM 2820 N N . TYR A 1 373 ? -16.019 -4.468 28.541 1.00 40.19 373 TYR A N 1
ATOM 2821 C CA . TYR A 1 373 ? -15.786 -3.459 27.519 1.00 40.19 373 TYR A CA 1
ATOM 2822 C C . TYR A 1 373 ? -17.120 -2.950 26.972 1.00 40.19 373 TYR A C 1
ATOM 2824 O O . TYR A 1 373 ? -17.723 -3.565 26.093 1.00 40.19 373 TYR A O 1
ATOM 2832 N N . VAL A 1 374 ? -17.586 -1.819 27.495 1.00 33.09 374 VAL A N 1
ATOM 2833 C CA . VAL A 1 374 ? -18.767 -1.121 26.977 1.00 33.09 374 VAL A CA 1
ATOM 2834 C C . VAL A 1 374 ? -18.298 0.183 26.346 1.00 33.09 374 VAL A C 1
ATOM 2836 O O . VAL A 1 374 ? -17.593 0.957 26.981 1.00 33.09 374 VAL A O 1
ATOM 2839 N N . CYS A 1 375 ? -18.685 0.417 25.092 1.00 35.66 375 CYS A N 1
ATOM 2840 C CA . CYS A 1 375 ? -18.445 1.676 24.398 1.00 35.66 375 CYS A CA 1
ATOM 2841 C C . CYS A 1 375 ? -19.296 2.773 25.054 1.00 35.66 375 CYS A C 1
ATOM 2843 O O . CYS A 1 375 ? -20.498 2.855 24.804 1.00 35.66 375 CYS A O 1
ATOM 2845 N N . GLU A 1 376 ? -18.695 3.628 25.883 1.00 35.56 376 GLU A N 1
ATOM 2846 C CA . GLU A 1 376 ? -19.267 4.960 26.079 1.00 35.56 376 GLU A CA 1
ATOM 2847 C C . GLU A 1 376 ? -19.037 5.718 24.768 1.00 35.56 376 GLU A C 1
ATOM 2849 O O . GLU A 1 376 ? -17.924 6.127 24.438 1.00 35.56 376 GLU A O 1
ATOM 2854 N N . MET A 1 377 ? -20.093 5.853 23.963 1.00 32.75 377 MET A N 1
ATOM 2855 C CA . MET A 1 377 ? -20.139 6.932 22.988 1.00 32.75 377 MET A CA 1
ATOM 2856 C C . MET A 1 377 ? -19.954 8.228 23.777 1.00 32.75 377 MET A C 1
ATOM 2858 O O . MET A 1 377 ? -20.845 8.608 24.534 1.00 32.75 377 MET A O 1
ATOM 2862 N N . ASP A 1 378 ? -18.816 8.898 23.601 1.00 32.50 378 ASP A N 1
ATOM 2863 C CA . ASP A 1 378 ? -18.563 10.241 24.124 1.00 32.50 378 ASP A CA 1
ATOM 2864 C C . ASP A 1 378 ? -19.484 11.265 23.430 1.00 32.50 378 ASP A C 1
ATOM 2866 O O . ASP A 1 378 ? -19.062 12.163 22.701 1.00 32.50 378 ASP A O 1
ATOM 2870 N N . CYS A 1 379 ? -20.785 11.191 23.694 1.00 28.86 379 CYS A N 1
ATOM 2871 C CA . CYS A 1 379 ? -21.523 12.407 23.951 1.00 28.86 379 CYS A CA 1
ATOM 2872 C C . CYS A 1 379 ? -21.103 12.829 25.354 1.00 28.86 379 CYS A C 1
ATOM 2874 O O . CYS A 1 379 ? -21.634 12.314 26.336 1.00 28.86 379 CYS A O 1
ATOM 2876 N N . LYS A 1 380 ? -20.166 13.782 25.469 1.00 27.45 380 LYS A N 1
ATOM 2877 C CA . LYS A 1 380 ? -20.060 14.554 26.714 1.00 27.45 380 LYS A CA 1
ATOM 2878 C C . LYS A 1 380 ? -21.492 14.941 27.098 1.00 27.45 380 LYS A C 1
ATOM 2880 O O . LYS A 1 380 ? -22.161 15.540 26.246 1.00 27.45 380 LYS A O 1
ATOM 2885 N N . PRO A 1 381 ? -21.992 14.633 28.308 1.00 28.84 381 PRO A N 1
ATOM 2886 C CA . PRO A 1 381 ? -23.195 15.287 28.766 1.00 28.84 381 PRO A CA 1
ATOM 2887 C C . PRO A 1 381 ? -22.868 16.774 28.723 1.00 28.84 381 PRO A C 1
ATOM 2889 O O . PRO A 1 381 ? -22.029 17.277 29.473 1.00 28.84 381 PRO A O 1
ATOM 2892 N N . VAL A 1 382 ? -23.482 17.492 27.785 1.00 26.14 382 VAL A N 1
ATOM 2893 C CA . VAL A 1 382 ? -23.654 18.917 27.984 1.00 26.14 382 VAL A CA 1
ATOM 2894 C C . VAL A 1 382 ? -24.512 18.961 29.233 1.00 26.14 382 VAL A C 1
ATOM 2896 O O . VAL A 1 382 ? -25.704 18.665 29.175 1.00 26.14 382 VAL A O 1
ATOM 2899 N N . CYS A 1 383 ? -23.897 19.251 30.379 1.00 26.95 383 CYS A N 1
ATOM 2900 C CA . CYS A 1 383 ? -24.629 19.775 31.513 1.00 26.95 383 CYS A CA 1
ATOM 2901 C C . CYS A 1 383 ? -25.252 21.075 31.014 1.00 26.95 383 CYS A C 1
ATOM 2903 O O . CYS A 1 383 ? -24.674 22.154 31.144 1.00 26.95 383 CYS A O 1
ATOM 2905 N N . LEU A 1 384 ? -26.423 20.973 30.384 1.00 32.00 384 LEU A N 1
ATOM 2906 C CA . LEU A 1 384 ? -27.355 22.074 30.385 1.00 32.00 384 LEU A CA 1
ATOM 2907 C C . LEU A 1 384 ? -27.532 22.364 31.863 1.00 32.00 384 LEU A C 1
ATOM 2909 O O . LEU A 1 384 ? -27.873 21.459 32.632 1.00 32.00 384 LEU A O 1
ATOM 2913 N N . GLN A 1 385 ? -27.182 23.585 32.273 1.00 33.16 385 GLN A N 1
ATOM 2914 C CA . GLN A 1 385 ? -27.479 24.012 33.629 1.00 33.16 385 GLN A CA 1
ATOM 2915 C C . GLN A 1 385 ? -28.920 23.594 33.923 1.00 33.16 385 GLN A C 1
ATOM 2917 O O . GLN A 1 385 ? -29.764 23.775 33.034 1.00 33.16 385 GLN A O 1
ATOM 2922 N N . PRO A 1 386 ? -29.203 22.995 35.098 1.00 32.00 386 PRO A N 1
ATOM 2923 C CA . PRO A 1 386 ? -30.579 22.698 35.457 1.00 32.00 386 PRO A CA 1
ATOM 2924 C C . PRO A 1 386 ? -31.378 23.959 35.163 1.00 32.00 386 PRO A C 1
ATOM 2926 O O . PRO A 1 386 ? -30.928 25.048 35.542 1.00 32.00 386 PRO A O 1
ATOM 2929 N N . CYS A 1 387 ? -32.468 23.822 34.391 1.00 35.16 387 CYS A N 1
ATOM 2930 C CA . CYS A 1 387 ? -33.359 24.938 34.093 1.00 35.16 387 CYS A CA 1
ATOM 2931 C C . CYS A 1 387 ? -33.476 25.751 35.372 1.00 35.16 387 CYS A C 1
ATOM 2933 O O . CYS A 1 387 ? -33.831 25.179 36.410 1.00 35.16 387 CYS A O 1
ATOM 2935 N N . GLN A 1 388 ? -33.096 27.035 35.324 1.00 43.06 388 GLN A N 1
ATOM 2936 C CA . GLN A 1 388 ? -33.259 27.877 36.499 1.00 43.06 388 GLN A CA 1
ATOM 2937 C C . GLN A 1 388 ? -34.687 27.666 36.996 1.00 43.06 388 GLN A C 1
ATOM 2939 O O . GLN A 1 388 ? -35.597 27.639 36.155 1.00 43.06 388 GLN A O 1
ATOM 2944 N N . PRO A 1 389 ? -34.884 27.439 38.308 1.00 39.47 389 PRO A N 1
ATOM 2945 C CA . PRO A 1 389 ? -36.207 27.170 38.836 1.00 39.47 389 PRO A CA 1
ATOM 2946 C C . PRO A 1 389 ? -37.136 28.244 38.291 1.00 39.47 389 PRO A C 1
ATOM 2948 O O . PRO A 1 389 ? -36.818 29.435 38.380 1.00 39.47 389 PRO A O 1
ATOM 2951 N N . CYS A 1 390 ? -38.220 27.815 37.637 1.00 37.16 390 CYS A N 1
ATOM 2952 C CA . CYS A 1 390 ? -39.211 28.729 37.098 1.00 37.16 390 CYS A CA 1
ATOM 2953 C C . CYS A 1 390 ? -39.526 29.734 38.202 1.00 37.16 390 CYS A C 1
ATOM 2955 O O . CYS A 1 390 ? -39.919 29.327 39.300 1.00 37.16 390 CYS A O 1
ATOM 2957 N N . ARG A 1 391 ? -39.274 31.029 37.950 1.00 40.56 391 ARG A N 1
ATOM 2958 C CA . ARG A 1 391 ? -39.616 32.066 38.926 1.00 40.56 391 ARG A CA 1
ATOM 2959 C C . ARG A 1 391 ? -41.071 31.828 39.338 1.00 40.56 391 ARG A C 1
ATOM 2961 O O . ARG A 1 391 ? -41.900 31.610 38.448 1.00 40.56 391 ARG A O 1
ATOM 2968 N N . PRO A 1 392 ? -41.386 31.823 40.644 1.00 41.50 392 PRO A N 1
ATOM 2969 C CA . PRO A 1 392 ? -42.762 31.653 41.075 1.00 41.50 392 PRO A CA 1
ATOM 2970 C C . PRO A 1 392 ? -43.620 32.715 40.375 1.00 41.50 392 PRO A C 1
ATOM 2972 O O . PRO A 1 392 ? -43.138 33.834 40.164 1.00 41.50 392 PRO A O 1
ATOM 2975 N N . PRO A 1 393 ? -44.859 32.385 39.974 1.00 37.03 393 PRO A N 1
ATOM 2976 C CA . PRO A 1 393 ? -45.715 33.342 39.295 1.00 37.03 393 PRO A CA 1
ATOM 2977 C C . PRO A 1 393 ? -45.850 34.581 40.178 1.00 37.03 393 PRO A C 1
ATOM 2979 O O . PRO A 1 393 ? -46.180 34.469 41.361 1.00 37.03 393 PRO A O 1
ATOM 2982 N N . CYS A 1 394 ? -45.542 35.744 39.600 1.00 32.41 394 CYS A N 1
ATOM 2983 C CA . CYS A 1 394 ? -45.632 37.049 40.236 1.00 32.41 394 CYS A CA 1
ATOM 2984 C C . CYS A 1 394 ? -46.977 37.187 40.963 1.00 32.41 394 CYS A C 1
ATOM 2986 O O . CYS A 1 394 ? -48.017 37.385 40.342 1.00 32.41 394 CYS A O 1
ATOM 2988 N N . ARG A 1 395 ? -46.956 37.075 42.292 1.00 37.44 395 ARG A N 1
ATOM 2989 C CA . ARG A 1 395 ? -48.055 37.483 43.170 1.00 37.44 395 ARG A CA 1
ATOM 2990 C C . ARG A 1 395 ? -47.631 38.750 43.907 1.00 37.44 395 ARG A C 1
ATOM 2992 O O . ARG A 1 395 ? -47.281 38.666 45.074 1.00 37.44 395 ARG A O 1
ATOM 2999 N N . ALA A 1 396 ? -47.607 39.885 43.208 1.00 36.50 396 ALA A N 1
ATOM 3000 C CA . ALA A 1 396 ? -47.749 41.244 43.755 1.00 36.50 396 ALA A CA 1
ATOM 3001 C C . ALA A 1 396 ? -47.594 42.284 42.620 1.00 36.50 396 ALA A C 1
ATOM 3003 O O . ALA A 1 396 ? -46.876 41.999 41.658 1.00 36.50 396 ALA A O 1
ATOM 3004 N N . PRO A 1 397 ? -48.268 43.450 42.695 1.00 36.69 397 PRO A N 1
ATOM 3005 C CA . PRO A 1 397 ? -48.246 44.460 41.642 1.00 36.69 397 PRO A CA 1
ATOM 3006 C C . PRO A 1 397 ? -46.884 45.155 41.541 1.00 36.69 397 PRO A C 1
ATOM 3008 O O . PRO A 1 397 ? -46.167 45.307 42.523 1.00 36.69 397 PRO A O 1
ATOM 3011 N N . CYS A 1 398 ? -46.545 45.547 40.319 1.00 32.25 398 CYS A N 1
ATOM 3012 C CA . CYS A 1 398 ? -45.282 46.146 39.916 1.00 32.25 398 CYS A CA 1
ATOM 3013 C C . CYS A 1 398 ? -45.046 47.498 40.614 1.00 32.25 398 CYS A C 1
ATOM 3015 O O . CYS A 1 398 ? -45.731 48.465 40.286 1.00 32.25 398 CYS A O 1
ATOM 3017 N N . ASP A 1 399 ? -44.052 47.585 41.500 1.00 31.42 399 ASP A N 1
ATOM 3018 C CA . ASP A 1 399 ? -43.491 48.873 41.915 1.00 31.42 399 ASP A CA 1
ATOM 3019 C C . ASP A 1 399 ? -42.506 49.370 40.850 1.00 31.42 399 ASP A C 1
ATOM 3021 O O . ASP A 1 399 ? -41.538 48.703 40.466 1.00 31.42 399 ASP A O 1
ATOM 3025 N N . VAL A 1 400 ? -42.815 50.551 40.328 1.00 44.69 400 VAL A N 1
ATOM 3026 C CA . VAL A 1 400 ? -42.111 51.240 39.251 1.00 44.69 400 VAL A CA 1
ATOM 3027 C C . VAL A 1 400 ? -40.977 52.051 39.867 1.00 44.69 400 VAL A C 1
ATOM 3029 O O . VAL A 1 400 ? -41.192 53.216 40.157 1.00 44.69 400 VAL A O 1
ATOM 3032 N N . GLU A 1 401 ? -39.786 51.478 40.088 1.00 40.88 401 GLU A N 1
ATOM 3033 C CA . GLU A 1 401 ? -38.606 52.328 40.370 1.00 40.88 401 GLU A CA 1
ATOM 3034 C C . GLU A 1 401 ? -37.205 51.708 40.204 1.00 40.88 401 GLU A C 1
ATOM 3036 O O . GLU A 1 401 ? -36.215 52.335 40.572 1.00 40.88 401 GLU A O 1
ATOM 3041 N N . ILE A 1 402 ? -37.043 50.516 39.613 1.00 39.69 402 ILE A N 1
ATOM 3042 C CA . ILE A 1 402 ? -35.697 49.928 39.452 1.00 39.69 402 ILE A CA 1
ATOM 3043 C C . ILE A 1 402 ? -35.508 49.330 38.056 1.00 39.69 402 ILE A C 1
ATOM 3045 O O . ILE A 1 402 ? -35.534 48.118 37.868 1.00 39.69 402 ILE A O 1
ATOM 3049 N N . CYS A 1 403 ? -35.293 50.194 37.065 1.00 30.61 403 CYS A N 1
ATOM 3050 C CA . CYS A 1 403 ? -34.578 49.866 35.827 1.00 30.61 403 CYS A CA 1
ATOM 3051 C C . CYS A 1 403 ? -33.868 51.138 35.329 1.00 30.61 403 CYS A C 1
ATOM 3053 O O . CYS A 1 403 ? -34.553 52.101 34.984 1.00 30.61 403 CYS A O 1
ATOM 3055 N N . PRO A 1 404 ? -32.523 51.193 35.290 1.00 36.66 404 PRO A N 1
ATOM 3056 C CA . PRO A 1 404 ? -31.824 52.324 34.689 1.00 36.66 404 PRO A CA 1
ATOM 3057 C C . PRO A 1 404 ? -32.018 52.306 33.158 1.00 36.66 404 PRO A C 1
ATOM 3059 O O . PRO A 1 404 ? -32.068 51.223 32.567 1.00 36.66 404 PRO A O 1
ATOM 3062 N N . PRO A 1 405 ? -32.138 53.470 32.493 1.00 38.53 405 PRO A N 1
ATOM 3063 C CA . PRO A 1 405 ? -32.361 53.520 31.052 1.00 38.53 405 PRO A CA 1
ATOM 3064 C C . PRO A 1 405 ? -31.125 53.040 30.266 1.00 38.53 405 PRO A C 1
ATOM 3066 O O . PRO A 1 405 ? -29.991 53.227 30.718 1.00 38.53 405 PRO A O 1
ATOM 3069 N N . PRO A 1 406 ? -31.317 52.435 29.079 1.00 37.59 406 PRO A N 1
ATOM 3070 C CA . PRO A 1 406 ? -30.225 51.903 28.275 1.00 37.59 406 PRO A CA 1
ATOM 3071 C C . PRO A 1 406 ? -29.385 53.031 27.660 1.00 37.59 406 PRO A C 1
ATOM 3073 O O . PRO A 1 406 ? -29.905 53.936 27.006 1.00 37.59 406 PRO A O 1
ATOM 3076 N N . ALA A 1 407 ? -28.066 52.947 27.832 1.00 34.34 407 ALA A N 1
ATOM 3077 C CA . ALA A 1 407 ? -27.103 53.792 27.138 1.00 34.34 407 ALA A CA 1
ATOM 3078 C C . ALA A 1 407 ? -27.103 53.449 25.638 1.00 34.34 407 ALA A C 1
ATOM 3080 O O . ALA A 1 407 ? -26.526 52.447 25.219 1.00 34.34 407 ALA A O 1
ATOM 3081 N N . CYS A 1 408 ? -27.768 54.272 24.828 1.00 36.16 408 CYS A N 1
ATOM 3082 C CA . CYS A 1 408 ? -27.712 54.191 23.373 1.00 36.16 408 CYS A CA 1
ATOM 3083 C C . CYS A 1 408 ? -26.679 55.202 22.854 1.00 36.16 408 CYS A C 1
ATOM 3085 O O . CYS A 1 408 ? -26.892 56.411 22.911 1.00 36.16 408 CYS A O 1
ATOM 3087 N N . SER A 1 409 ? -25.541 54.710 22.366 1.00 36.47 409 SER A N 1
ATOM 3088 C CA . SER A 1 409 ? -24.434 55.492 21.795 1.00 36.47 409 SER A CA 1
ATOM 3089 C C . SER A 1 409 ? -24.603 55.732 20.290 1.00 36.47 409 SER A C 1
ATOM 3091 O O . SER A 1 409 ? -23.664 55.592 19.507 1.00 36.47 409 SER A O 1
ATOM 3093 N N . CYS A 1 410 ? -25.808 56.100 19.860 1.00 33.75 410 CYS A N 1
ATOM 3094 C CA . CYS A 1 410 ? -26.092 56.437 18.469 1.00 33.75 410 CYS A CA 1
ATOM 3095 C C . CYS A 1 410 ? -27.030 57.643 18.422 1.00 33.75 410 CYS A C 1
ATOM 3097 O O . CYS A 1 410 ? -28.233 57.444 18.340 1.00 33.75 410 CYS A O 1
ATOM 3099 N N . CYS A 1 411 ? -26.484 58.861 18.546 1.00 33.09 411 CYS A N 1
ATOM 3100 C CA . CYS A 1 411 ? -26.975 60.121 17.950 1.00 33.09 411 CYS A CA 1
ATOM 3101 C C . CYS A 1 411 ? -26.210 61.315 18.557 1.00 33.09 411 CYS A C 1
ATOM 3103 O O . CYS A 1 411 ? -26.351 61.610 19.742 1.00 33.09 411 CYS A O 1
ATOM 3105 N N . ALA A 1 412 ? -25.423 62.027 17.744 1.00 32.41 412 ALA A N 1
ATOM 3106 C CA . ALA A 1 412 ? -24.976 63.384 18.065 1.00 32.41 412 ALA A CA 1
ATOM 3107 C C . ALA A 1 412 ? -26.085 64.393 17.683 1.00 32.41 412 ALA A C 1
ATOM 3109 O O . ALA A 1 412 ? -26.794 64.154 16.702 1.00 32.41 412 ALA A O 1
ATOM 3110 N N . PRO A 1 413 ? -26.268 65.504 18.422 1.00 36.72 413 PRO A N 1
ATOM 3111 C CA . PRO A 1 413 ? -27.437 66.361 18.264 1.00 36.72 413 PRO A CA 1
ATOM 3112 C C . PRO A 1 413 ? -27.176 67.518 17.290 1.00 36.72 413 PRO A C 1
ATOM 3114 O O . PRO A 1 413 ? -26.436 68.449 17.603 1.00 36.72 413 PRO A O 1
ATOM 3117 N N . SER A 1 414 ? -27.860 67.530 16.147 1.00 31.31 414 SER A N 1
ATOM 3118 C CA . SER A 1 414 ? -28.149 68.778 15.433 1.00 31.31 414 SER A CA 1
ATOM 3119 C C . SER A 1 414 ? -29.435 68.671 14.611 1.00 31.31 414 SER A C 1
ATOM 3121 O O . SER A 1 414 ? -29.547 67.830 13.726 1.00 31.31 414 SER A O 1
ATOM 3123 N N . THR A 1 415 ? -30.353 69.598 14.909 1.00 31.58 415 THR A N 1
ATOM 3124 C CA . THR A 1 415 ? -31.455 70.129 14.078 1.00 31.58 415 THR A CA 1
ATOM 3125 C C . THR A 1 415 ? -32.715 69.277 13.837 1.00 31.58 415 THR A C 1
ATOM 3127 O O . THR A 1 415 ? -32.795 68.475 12.919 1.00 31.58 415 THR A O 1
ATOM 3130 N N . GLN A 1 416 ? -33.726 69.560 14.672 1.00 35.34 416 GLN A N 1
ATOM 3131 C CA . GLN A 1 416 ? -35.115 69.944 14.337 1.00 35.34 416 GLN A CA 1
ATOM 3132 C C . GLN A 1 416 ? -35.801 69.288 13.113 1.00 35.34 416 GLN A C 1
ATOM 3134 O O . GLN A 1 416 ? -35.767 69.852 12.027 1.00 35.34 416 GLN A O 1
ATOM 3139 N N . HIS A 1 417 ? -36.514 68.170 13.319 1.00 31.42 417 HIS A N 1
ATOM 3140 C CA . HIS A 1 417 ? -37.953 67.953 13.016 1.00 31.42 417 HIS A CA 1
ATOM 3141 C C . HIS A 1 417 ? -38.349 66.464 13.233 1.00 31.42 417 HIS A C 1
ATOM 3143 O O . HIS A 1 417 ? -37.486 65.591 13.167 1.00 31.42 417 HIS A O 1
ATOM 3149 N N . PRO A 1 418 ? -39.622 66.156 13.569 1.00 33.72 418 PRO A N 1
ATOM 3150 C CA . PRO A 1 418 ? -40.024 64.879 14.171 1.00 33.72 418 PRO A CA 1
ATOM 3151 C C . PRO A 1 418 ? -40.202 63.747 13.145 1.00 33.72 418 PRO A C 1
ATOM 3153 O O . PRO A 1 418 ? -40.915 63.907 12.158 1.00 33.72 418 PRO A O 1
ATOM 3156 N N . CYS A 1 419 ? -39.606 62.580 13.415 1.00 31.66 419 CYS A N 1
ATOM 3157 C CA . CYS A 1 419 ? -39.855 61.347 12.661 1.00 31.66 419 CYS A CA 1
ATOM 3158 C C . CYS A 1 419 ? -41.085 60.630 13.231 1.00 31.66 419 CYS A C 1
ATOM 3160 O O . CYS A 1 419 ? -41.013 59.958 14.260 1.00 31.66 419 CYS A O 1
ATOM 3162 N N . VAL A 1 420 ? -42.211 60.820 12.552 1.00 30.34 420 VAL A N 1
ATOM 3163 C CA . VAL A 1 420 ? -43.404 59.977 12.641 1.00 30.34 420 VAL A CA 1
ATOM 3164 C C . VAL A 1 420 ? -43.222 58.854 11.609 1.00 30.34 420 VAL A C 1
ATOM 3166 O O . VAL A 1 420 ? -42.725 59.115 10.517 1.00 30.34 420 VAL A O 1
ATOM 3169 N N . ASP A 1 421 ? -43.610 57.634 11.981 1.00 30.53 421 ASP A N 1
ATOM 3170 C CA . ASP A 1 421 ? -43.711 56.419 11.151 1.00 30.53 421 ASP A CA 1
ATOM 3171 C C . ASP A 1 421 ? -42.427 55.623 10.834 1.00 30.53 421 ASP A C 1
ATOM 3173 O O . ASP A 1 421 ? -41.790 55.792 9.798 1.00 30.53 421 ASP A O 1
ATOM 3177 N N . ALA A 1 422 ? -42.133 54.620 11.675 1.00 30.47 422 ALA A N 1
ATOM 3178 C CA . ALA A 1 422 ? -41.614 53.322 11.220 1.00 30.47 422 ALA A CA 1
ATOM 3179 C C . ALA A 1 422 ? -41.863 52.202 12.265 1.00 30.47 422 ALA A C 1
ATOM 3181 O O . ALA A 1 422 ? -41.899 52.473 13.466 1.00 30.47 422 ALA A O 1
ATOM 3182 N N . PRO A 1 423 ? -42.076 50.942 11.831 1.00 36.53 423 PRO A N 1
ATOM 3183 C CA . PRO A 1 423 ? -42.946 49.982 12.505 1.00 36.53 423 PRO A CA 1
ATOM 3184 C C . PRO A 1 423 ? -42.158 48.941 13.310 1.00 36.53 423 PRO A C 1
ATOM 3186 O O . PRO A 1 423 ? -41.576 48.021 12.744 1.00 36.53 423 PRO A O 1
ATOM 3189 N N . CYS A 1 424 ? -42.200 49.028 14.638 1.00 30.09 424 CYS A N 1
ATOM 3190 C CA . CYS A 1 424 ? -41.635 48.004 15.517 1.00 30.09 424 CYS A CA 1
ATOM 3191 C C . CYS A 1 424 ? -42.557 47.756 16.712 1.00 30.09 424 CYS A C 1
ATOM 3193 O O . CYS A 1 424 ? -42.312 48.307 17.777 1.00 30.09 424 CYS A O 1
ATOM 3195 N N . CYS A 1 425 ? -43.614 46.957 16.526 1.00 30.20 425 CYS A N 1
ATOM 3196 C CA . CYS A 1 425 ? -44.189 46.047 17.534 1.00 30.20 425 CYS A CA 1
ATOM 3197 C C . CYS A 1 425 ? -45.395 45.294 16.932 1.00 30.20 425 CYS A C 1
ATOM 3199 O O . CYS A 1 425 ? -46.334 45.947 16.475 1.00 30.20 425 CYS A O 1
ATOM 3201 N N . PRO A 1 426 ? -45.433 43.949 16.934 1.00 35.22 426 PRO A N 1
ATOM 3202 C CA . PRO A 1 426 ? -46.679 43.227 16.691 1.00 35.22 426 PRO A CA 1
ATOM 3203 C C . PRO A 1 426 ? -47.629 43.352 17.906 1.00 35.22 426 PRO A C 1
ATOM 3205 O O . PRO A 1 426 ? -47.157 43.497 19.037 1.00 35.22 426 PRO A O 1
ATOM 3208 N N . PRO A 1 427 ? -48.961 43.307 17.701 1.00 35.47 427 PRO A N 1
ATOM 3209 C CA . PRO A 1 427 ? -49.946 43.451 18.772 1.00 35.47 427 PRO A CA 1
ATOM 3210 C C . PRO A 1 427 ? -50.005 42.217 19.689 1.00 35.47 427 PRO A C 1
ATOM 3212 O O . PRO A 1 427 ? -49.678 41.100 19.292 1.00 35.47 427 PRO A O 1
ATOM 3215 N N . ALA A 1 428 ? -50.434 42.446 20.932 1.00 34.62 428 ALA A N 1
ATOM 3216 C CA . ALA A 1 428 ? -50.497 41.472 22.019 1.00 34.62 428 ALA A CA 1
ATOM 3217 C C . ALA A 1 428 ? -51.325 40.212 21.680 1.00 34.62 428 ALA A C 1
ATOM 3219 O O . ALA A 1 428 ? -52.469 40.308 21.236 1.00 34.62 428 ALA A O 1
ATOM 3220 N N . CYS A 1 429 ? -50.765 39.027 21.953 1.00 31.58 429 CYS A N 1
ATOM 3221 C CA . CYS A 1 429 ? -51.485 37.753 21.872 1.00 31.58 429 CYS A CA 1
ATOM 3222 C C . CYS A 1 429 ? -52.539 37.624 22.997 1.00 31.58 429 CYS A C 1
ATOM 3224 O O . CYS A 1 429 ? -52.244 37.967 24.145 1.00 31.58 429 CYS A O 1
ATOM 3226 N N . PRO A 1 430 ? -53.739 37.079 22.715 1.00 33.38 430 PRO A N 1
ATOM 3227 C CA . PRO A 1 430 ? -54.758 36.802 23.726 1.00 33.38 430 PRO A CA 1
ATOM 3228 C C . PRO A 1 430 ? -54.355 35.636 24.657 1.00 33.38 430 PRO A C 1
ATOM 3230 O O . PRO A 1 430 ? -53.629 34.728 24.239 1.00 33.38 430 PRO A O 1
ATOM 3233 N N . PRO A 1 431 ? -54.828 35.619 25.919 1.00 39.19 431 PRO A N 1
ATOM 3234 C CA . PRO A 1 431 ? -54.297 34.764 26.978 1.00 39.19 431 PRO A CA 1
ATOM 3235 C C . PRO A 1 431 ? -54.921 33.362 26.970 1.00 39.19 431 PRO A C 1
ATOM 3237 O O . PRO A 1 431 ? -55.466 32.929 27.971 1.00 39.19 431 PRO A O 1
ATOM 3240 N N . THR A 1 432 ? -54.859 32.634 25.858 1.00 41.62 432 THR A N 1
ATOM 3241 C CA . THR A 1 432 ? -55.255 31.213 25.803 1.00 41.62 432 THR A CA 1
ATOM 3242 C C . THR A 1 432 ? -54.622 30.534 24.589 1.00 41.62 432 THR A C 1
ATOM 3244 O O . THR A 1 432 ? -55.291 30.308 23.587 1.00 41.62 432 THR A O 1
ATOM 3247 N N . SER A 1 433 ? -53.321 30.241 24.638 1.00 35.56 433 SER A N 1
ATOM 3248 C CA . SER A 1 433 ? -52.694 29.210 23.778 1.00 35.56 433 SER A CA 1
ATOM 3249 C C . SER A 1 433 ? -51.267 28.820 24.198 1.00 35.56 433 SER A C 1
ATOM 3251 O O . SER A 1 433 ? -50.515 28.270 23.398 1.00 35.56 433 SER A O 1
ATOM 3253 N N . CYS A 1 434 ? -50.877 29.032 25.459 1.00 33.84 434 CYS A N 1
ATOM 3254 C CA . CYS A 1 434 ? -49.687 28.363 25.983 1.00 33.84 434 CYS A CA 1
ATOM 3255 C C . CYS A 1 434 ? -50.072 26.924 26.333 1.00 33.84 434 CYS A C 1
ATOM 3257 O O . CYS A 1 434 ? -50.749 26.680 27.332 1.00 33.84 434 CYS A O 1
ATOM 3259 N N . THR A 1 435 ? -49.670 25.974 25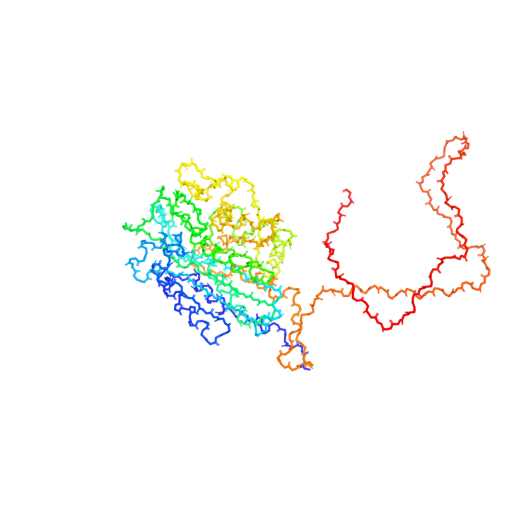.495 1.00 35.41 435 THR A N 1
ATOM 3260 C CA . THR A 1 435 ? -49.686 24.547 25.822 1.00 35.41 435 THR A CA 1
ATOM 3261 C C . THR A 1 435 ? -48.946 24.334 27.152 1.00 35.41 435 THR A C 1
ATOM 3263 O O . THR A 1 435 ? -47.860 24.896 27.324 1.00 35.41 435 THR A O 1
ATOM 3266 N N . PRO A 1 436 ? -49.492 23.561 28.109 1.00 37.28 436 PRO A N 1
ATOM 3267 C CA . PRO A 1 436 ? -48.777 23.267 29.343 1.00 37.28 436 PRO A CA 1
ATOM 3268 C C . PRO A 1 436 ? -47.476 22.522 29.028 1.00 37.28 436 PRO A C 1
ATOM 3270 O O . PRO A 1 436 ? -47.449 21.655 28.153 1.00 37.28 436 PRO A O 1
ATOM 3273 N N . CYS A 1 437 ? -46.407 22.843 29.759 1.00 32.72 437 CYS A N 1
ATOM 3274 C CA . CYS A 1 437 ? -45.196 22.027 29.751 1.00 32.72 437 CYS A CA 1
ATOM 3275 C C . CYS A 1 437 ? -45.585 20.594 30.169 1.00 32.72 437 CYS A C 1
ATOM 3277 O O . CYS A 1 437 ? -46.347 20.456 31.136 1.00 32.72 437 CYS A O 1
ATOM 3279 N N . PRO A 1 438 ? -45.125 19.537 29.477 1.00 37.62 438 PRO A N 1
ATOM 3280 C CA . PRO A 1 438 ? -45.445 18.181 29.889 1.00 37.62 438 PRO A CA 1
ATOM 3281 C C . PRO A 1 438 ? -44.925 17.946 31.315 1.00 37.62 438 PRO A C 1
ATOM 3283 O O . PRO A 1 438 ? -43.866 18.475 31.668 1.00 37.62 438 PRO A O 1
ATOM 3286 N N . PRO A 1 439 ? -45.640 17.171 32.149 1.00 36.56 439 PRO A N 1
ATOM 3287 C CA . PRO A 1 439 ? -45.121 16.782 33.450 1.00 36.56 439 PRO A CA 1
ATOM 3288 C C . PRO A 1 439 ? -43.788 16.056 33.254 1.00 36.56 439 PRO A C 1
ATOM 3290 O O . PRO A 1 439 ? -43.650 15.250 32.333 1.00 36.56 439 PRO A O 1
ATOM 3293 N N . CYS A 1 440 ? -42.815 16.346 34.116 1.00 37.22 440 CYS A N 1
ATOM 3294 C CA . CYS A 1 440 ? -41.524 15.666 34.170 1.00 37.22 440 CYS A CA 1
ATOM 3295 C C . CYS A 1 440 ? -41.742 14.213 34.627 1.00 37.22 440 CYS A C 1
ATOM 3297 O O . CYS A 1 440 ? -41.513 13.872 35.784 1.00 37.22 440 CYS A O 1
ATOM 3299 N N . GLY A 1 441 ? -42.290 13.382 33.746 1.00 33.53 441 GLY A N 1
ATOM 3300 C CA . GLY A 1 441 ? -42.412 11.948 33.932 1.00 33.53 441 GLY A CA 1
ATOM 3301 C C . GLY A 1 441 ? -41.109 11.278 33.526 1.00 33.53 441 GLY A C 1
ATOM 3302 O O . GLY A 1 441 ? -40.540 11.598 32.483 1.00 33.53 441 GLY A O 1
ATOM 3303 N N . GLU A 1 442 ? -40.644 10.348 34.352 1.00 37.88 442 GLU A N 1
ATOM 3304 C CA . GLU A 1 442 ? -39.587 9.399 34.020 1.00 37.88 442 GLU A CA 1
ATOM 3305 C C . GLU A 1 442 ? -40.010 8.582 32.790 1.00 37.88 442 GLU A C 1
ATOM 3307 O O . GLU A 1 442 ? -40.688 7.574 32.925 1.00 37.88 442 GLU A O 1
ATOM 3312 N N . ASN A 1 443 ? -39.693 9.052 31.583 1.00 32.06 443 ASN A N 1
ATOM 3313 C CA . ASN A 1 443 ? -39.695 8.262 30.350 1.00 32.06 443 ASN A CA 1
ATOM 3314 C C . ASN A 1 443 ? -38.894 9.006 29.275 1.00 32.06 443 ASN A C 1
ATOM 3316 O O . ASN A 1 443 ? -39.358 9.961 28.649 1.00 32.06 443 ASN A O 1
ATOM 3320 N N . VAL A 1 444 ? -37.652 8.566 29.079 1.00 33.22 444 VAL A N 1
ATOM 3321 C CA . VAL A 1 444 ? -36.731 9.088 28.065 1.00 33.22 444 VAL A CA 1
ATOM 3322 C C . VAL A 1 444 ? -37.220 8.654 26.684 1.00 33.22 444 VAL A C 1
ATOM 3324 O O . VAL A 1 444 ? -37.251 7.467 26.373 1.00 33.22 444 VAL A O 1
ATOM 3327 N N . THR A 1 445 ? -37.587 9.614 25.835 1.00 28.00 445 THR A N 1
ATOM 3328 C CA . THR A 1 445 ? -37.801 9.362 24.402 1.00 28.00 445 THR A CA 1
ATOM 3329 C C . THR A 1 445 ? -36.468 9.570 23.686 1.00 28.00 445 THR A C 1
ATOM 3331 O O . THR A 1 445 ? -35.925 10.674 23.709 1.00 28.00 445 THR A O 1
ATOM 3334 N N . ILE A 1 446 ? -35.911 8.515 23.087 1.00 30.88 446 ILE A N 1
ATOM 3335 C CA . ILE A 1 446 ? -34.653 8.584 22.331 1.00 30.88 446 ILE A CA 1
ATOM 3336 C C . ILE A 1 446 ? -34.921 9.303 21.004 1.00 30.88 446 ILE A C 1
ATOM 3338 O O . ILE A 1 446 ? -35.631 8.785 20.144 1.00 30.88 446 ILE A O 1
ATOM 3342 N N . VAL A 1 447 ? -34.333 10.485 20.825 1.00 32.31 447 VAL A N 1
ATOM 3343 C CA . VAL A 1 447 ? -34.240 11.169 19.528 1.00 32.31 447 VAL A CA 1
ATOM 3344 C C . VAL A 1 447 ? -32.785 11.070 19.063 1.00 32.31 447 VAL A C 1
ATOM 3346 O O . VAL A 1 447 ? -31.872 11.252 19.865 1.00 32.31 447 VAL A O 1
ATOM 3349 N N . GLN A 1 448 ? -32.574 10.714 17.792 1.00 27.86 448 GLN A N 1
ATOM 3350 C CA . GLN A 1 448 ? -31.262 10.411 17.203 1.00 27.86 448 GLN A CA 1
ATOM 3351 C C . GLN A 1 448 ? -30.193 11.497 17.470 1.00 27.86 448 GLN A C 1
ATOM 3353 O O . GLN A 1 448 ? -30.520 12.688 17.474 1.00 27.86 448 GLN A O 1
ATOM 3358 N N . PRO A 1 449 ? -28.909 11.118 17.635 1.00 28.02 449 PRO A N 1
ATOM 3359 C CA . PRO A 1 449 ? -27.832 12.073 17.872 1.00 28.02 449 PRO A CA 1
ATOM 3360 C C . PRO A 1 449 ? -27.561 12.935 16.631 1.00 28.02 449 PRO A C 1
ATOM 3362 O O . PRO A 1 449 ? -27.347 12.433 15.529 1.00 28.02 449 PRO A O 1
ATOM 3365 N N . VAL A 1 450 ? -27.534 14.256 16.824 1.00 26.67 450 VAL A N 1
ATOM 3366 C CA . VAL A 1 450 ? -27.136 15.237 15.806 1.00 26.67 450 VAL A CA 1
ATOM 3367 C C . VAL A 1 450 ? -25.667 15.602 16.027 1.00 26.67 450 VAL A C 1
ATOM 3369 O O . VAL A 1 450 ? -25.339 16.330 16.963 1.00 26.67 450 VAL A O 1
ATOM 3372 N N . CYS A 1 451 ? -24.775 15.132 15.153 1.00 29.23 451 CYS A N 1
ATOM 3373 C CA . CYS A 1 451 ? -23.382 15.579 15.117 1.00 29.23 451 CYS A CA 1
ATOM 3374 C C . CYS A 1 451 ? -23.312 17.042 14.648 1.00 29.23 451 CYS A C 1
ATOM 3376 O O . CYS A 1 451 ? -23.696 17.352 13.520 1.00 29.23 451 CYS A O 1
ATOM 3378 N N . ARG A 1 452 ? -22.790 17.951 15.481 1.00 25.44 452 ARG A N 1
ATOM 3379 C CA . ARG A 1 452 ? -22.370 19.293 15.042 1.00 25.44 452 ARG A CA 1
ATOM 3380 C C . ARG A 1 452 ? -20.839 19.396 15.076 1.00 25.44 452 ARG A C 1
ATOM 3382 O O . ARG A 1 452 ? -20.255 19.043 16.098 1.00 25.44 452 ARG A O 1
ATOM 3389 N N . PRO A 1 453 ? -20.184 19.889 14.010 1.00 29.27 453 PRO A N 1
ATOM 3390 C CA . PRO A 1 453 ? -18.747 20.141 14.019 1.00 29.27 453 PRO A CA 1
ATOM 3391 C C . PRO A 1 453 ? -18.390 21.252 15.014 1.00 29.27 453 PRO A C 1
ATOM 3393 O O . PRO A 1 453 ? -18.973 22.337 14.968 1.00 29.27 453 PRO A O 1
ATOM 3396 N N . ASN A 1 454 ? -17.394 21.008 15.868 1.00 30.69 454 ASN A N 1
ATOM 3397 C CA . ASN A 1 454 ? -16.706 22.057 16.620 1.00 30.69 454 ASN A CA 1
ATOM 3398 C C . ASN A 1 454 ? -15.774 22.822 15.671 1.00 30.69 454 ASN A C 1
ATOM 3400 O O . ASN A 1 454 ? -14.580 22.555 15.610 1.00 30.69 454 ASN A O 1
ATOM 3404 N N . VAL A 1 455 ? -16.324 23.773 14.920 1.00 29.31 455 VAL A N 1
ATOM 3405 C CA . VAL A 1 455 ? -15.538 24.833 14.279 1.00 29.31 455 VAL A CA 1
ATOM 3406 C C . VAL A 1 455 ? -16.206 26.154 14.652 1.00 29.31 455 VAL A C 1
ATOM 3408 O O . VAL A 1 455 ? -17.370 26.356 14.290 1.00 29.31 455 VAL A O 1
ATOM 3411 N N . PRO A 1 456 ? -15.537 27.070 15.375 1.00 30.39 456 PRO A N 1
ATOM 3412 C CA . PRO A 1 456 ? -16.031 28.430 15.483 1.00 30.39 456 PRO A CA 1
ATOM 3413 C C . PRO A 1 456 ? -16.021 29.019 14.073 1.00 30.39 456 PRO A C 1
ATOM 3415 O O . PRO A 1 456 ? -14.969 29.112 13.442 1.00 30.39 456 PRO A O 1
ATOM 3418 N N . LYS A 1 457 ? -17.188 29.409 13.553 1.00 29.39 457 LYS A N 1
ATOM 3419 C CA . LYS A 1 457 ? -17.227 30.320 12.407 1.00 29.39 457 LYS A CA 1
ATOM 3420 C C . LYS A 1 457 ? -16.491 31.586 12.840 1.00 29.39 457 LYS A C 1
ATOM 3422 O O . LYS A 1 457 ? -17.005 32.318 13.681 1.00 29.39 457 LYS A O 1
ATOM 3427 N N . CYS A 1 458 ? -15.306 31.834 12.291 1.00 27.80 458 CYS A N 1
ATOM 3428 C CA . CYS A 1 458 ? -14.729 33.169 12.309 1.00 27.80 458 CYS A CA 1
ATOM 3429 C C . CYS A 1 458 ? -15.723 34.087 11.592 1.00 27.80 458 CYS A C 1
ATOM 3431 O O . CYS A 1 458 ? -15.927 33.981 10.385 1.00 27.80 458 CYS A O 1
ATOM 3433 N N . VAL A 1 459 ? -16.404 34.919 12.373 1.00 35.44 459 VAL A N 1
ATOM 3434 C CA . VAL A 1 459 ? -17.151 36.074 11.889 1.00 35.44 459 VAL A CA 1
ATOM 3435 C C . VAL A 1 459 ? -16.260 37.272 12.172 1.00 35.44 459 VAL A C 1
ATOM 3437 O O . VAL A 1 459 ? -16.159 37.695 13.323 1.00 35.44 459 VAL A O 1
ATOM 3440 N N . ASN A 1 460 ? -15.533 37.699 11.140 1.00 33.06 460 ASN A N 1
ATOM 3441 C CA . ASN A 1 460 ? -15.289 39.084 10.719 1.00 33.06 460 ASN A CA 1
ATOM 3442 C C . ASN A 1 460 ? -14.216 39.108 9.634 1.00 33.06 460 ASN A C 1
ATOM 3444 O O . ASN A 1 460 ? -13.107 38.591 9.898 1.00 33.06 460 ASN A O 1
#

Organism: NCBI:txid60889

Foldseek 3Di:
DPDPPPCPLVCPPVVLLVQLLCCQQPALQCNAAVNVVVSLCVLCPPFQKDKDKDQDLVCCCQQQVLLSLQQQFQCVPVSFRWMKMKIKHDQPDNVQAQEEEEEEFQAACFQQQAVLGDDPCNRPLRSNQHSRLSLLSSLSSLCRSQSFNHYIYMYIRLHGHRDYDPSHDDAQDWIQGNVRFTEGHQTSSQSRLSSRQSVLLVSVVVQLVDNHYAYEYGGLHELLVCVVPNAQAKEKEKAQVQVVVPVQVLLQVLCVVQVQHYDYDYADPVLLVVQADDDPRGGGYRADNVALNPDDVSVNNSVSVSCVSSVVVCQHPPHPHHYIYMYINCNSQCDPPSNDGRSSPPSRSCCCSPRNPQQPQQQPPPDDPVPRGDGPRPPPPPPPPPDDPDDPPDDDDDDPDDDDDDDDPDDDDDDDDDDDDDDDDDDDDDPPDDDDDPPPDPDDDDDDDDDDDPDPPPDD

Secondary structure (DSSP, 8-state):
-----SSTT----HHHHHHHHHHHHS-TTTTSHHHHHHHHHHHHTTSSEEEEEE--HHHHHHH-HHHHHHHHHHHTSGGG--EEEEEEE--S-GGG--EEEEEEEEEEEEE--TTS---TTTTTTGGGTTHHHHHHHHHHHHHHHH--TTEEEEEEEEEEEE--STT---TT-EEE-TTS-EEE---TT--HHHHHHHHHHHHHHHHTTSSSEEEEEEE---HHHHHHH-TT-EEEEE-HHHHHTTHHHHHHHHHHHHT--EEE----HHHHHHTB--STT-SEE-S-TT-STTSTTTTTHHHHHHHHHTTGGGGSTTSSS--EEEEEE-GGGS-SSTTSPP--TTHHHHHIIIIITTSEEEE-TTS-GGG-EEEE-----------PPPPPP--S---S---PPP-------------------PPPPPS---PPPPP--S------------------

pLDDT: mean 77.83, std 26.96, range [25.23, 98.94]

Radius of gyration: 29.37 Å; chains: 1; bounding box: 80×90×74 Å

Sequence (460 aa):
MASTLSLNRLQVTCTDFDAISLAGGADPERMAPPRVEEYLAELFCGTNVTMQVVSDQETLFQEYPLFACVNRAASMIPRHAGRIIFLTYEPPNPAYILETVMLVGKGVTYDTGGTDLKVEGKMFGMSRDKCGAAACAGFMQVVNLLQPPTVKAVAALCVVRNSIGENSYVADEVITAKSGARVRVTNTDEDGHLIMADALYHMKEMALCSVNPHLFTVATMTAHAILAVGPGYSIVMDNAVARLVSNAEKLQASGETMGDPFEISRIRREDFHFHEGRTEGDDIYQAPPGGSKMANRGHQNPSAFLIMGSGLGKHGACSCSPLKYTHIDIFAHLPDPHHLPYSGNPVLALAYCYLIQGKCLTVRNDLPFEMQYVCEMDCKPVCLQPCQPCRPPCRAPCDVEICPPPACSCCAPSTQHPCVDAPCCPPACPPTSCTPCPPCGENVTIVQPVCRPNVPKCVN